Protein AF-A0A7K1B060-F1 (afdb_monomer)

Mean predicted aligned error: 16.43 Å

Solvent-accessible surface area (backbone atoms only — not comparable to full-atom values): 27430 Å² total; per-residue (Å²): 136,84,88,82,88,89,86,89,83,85,88,84,89,77,88,83,85,80,90,86,83,90,82,84,92,86,84,88,89,85,88,87,88,86,89,89,87,90,88,79,81,86,80,90,79,89,81,90,82,91,88,83,89,90,86,90,89,82,90,85,91,88,82,90,88,76,89,84,85,83,87,86,90,81,90,80,90,82,83,83,80,88,84,85,88,82,87,89,86,84,83,84,87,88,85,90,82,92,87,78,88,87,90,85,91,83,91,84,87,84,85,82,91,77,90,80,90,81,92,81,93,78,92,76,82,83,80,92,64,89,73,75,76,74,82,78,72,83,76,82,80,70,66,63,33,44,39,40,40,30,30,30,92,35,23,73,80,59,32,10,37,39,38,35,47,43,35,33,43,54,63,54,28,24,32,40,33,47,44,70,57,47,78,35,84,49,69,46,74,45,67,72,38,74,42,76,50,40,92,58,71,31,42,30,30,41,31,35,24,42,73,86,51,66,24,17,54,28,38,38,18,62,58,17,25,33,35,36,62,25,60,22,66,35,68,64,60,40,81,79,46,66,67,14,39,32,59,30,31,40,38,39,52,15,40,28,69,37,69,35,30,67,47,20,51,51,49,33,52,54,46,29,63,74,59,29,45,12,32,53,73,44,54,62,87,40,97,85,33,64,44,47,48,33,32,32,34,46,30,28,20,45,80,49,33,35,41,38,40,46,52,64,61,48,71,51,76,46,77,51,88,42,60,51,59,50,31,44,50,71,75,55,70,73,56,28,76,75,32,49,27,92,83,62,63,42,79,76,75,37,42,37,46,43,50,31,50,43,50,58,61,67,64,54,61,37,46,72,67,57,50,53,52,48,49,32,22,62,70,64,19,87,48,90,93,40,42,58,34,42,77,42,56,59,96,84,40,78,55,27,22,20,32,27,35,41,37,33,45,17,30,89,91,60,24,36,33,34,37,39,55,38,42,54,71,83,43,73,69,47,78,44,58,54,82,52,92,49,77,48,79,39,76,60,63,115

Radius of gyration: 33.97 Å; Cα contacts (8 Å, |Δi|>4): 867; chains: 1; bounding box: 94×85×120 Å

Structure (mmCIF, N/CA/C/O backbone):
data_AF-A0A7K1B060-F1
#
_entry.id   AF-A0A7K1B060-F1
#
loop_
_atom_site.group_PDB
_atom_site.id
_atom_site.type_symbol
_atom_site.label_atom_id
_atom_site.label_alt_id
_atom_site.label_comp_id
_atom_site.label_asym_id
_atom_site.label_entity_id
_atom_site.label_seq_id
_atom_site.pdbx_PDB_ins_code
_atom_site.Cartn_x
_atom_site.Cartn_y
_atom_site.Cartn_z
_atom_site.occupancy
_atom_site.B_iso_or_equiv
_atom_site.auth_seq_id
_atom_site.auth_comp_id
_atom_site.auth_asym_id
_atom_site.auth_atom_id
_atom_site.pdbx_PDB_model_num
ATOM 1 N N . MET A 1 1 ? 36.568 -24.442 54.739 1.00 39.66 1 MET A N 1
ATOM 2 C CA . MET A 1 1 ? 35.887 -24.883 55.976 1.00 39.66 1 MET A CA 1
ATOM 3 C C . MET A 1 1 ? 34.575 -25.569 55.601 1.00 39.66 1 MET A C 1
ATOM 5 O O . MET A 1 1 ? 33.834 -25.006 54.816 1.00 39.66 1 MET A O 1
ATOM 9 N N . ARG A 1 2 ? 34.387 -26.802 56.102 1.00 37.19 2 ARG A N 1
ATOM 10 C CA . ARG A 1 2 ? 33.153 -27.596 56.337 1.00 37.19 2 ARG A CA 1
ATOM 11 C C . ARG A 1 2 ? 31.959 -27.536 55.338 1.00 37.19 2 ARG A C 1
ATOM 13 O O . ARG A 1 2 ? 31.224 -26.564 55.282 1.00 37.19 2 ARG A O 1
ATOM 20 N N . ARG A 1 3 ? 31.737 -28.681 54.662 1.00 43.62 3 ARG A N 1
ATOM 21 C CA . ARG A 1 3 ? 30.451 -29.269 54.171 1.00 43.62 3 ARG A CA 1
ATOM 22 C C . ARG A 1 3 ? 29.481 -29.593 55.353 1.00 43.62 3 ARG A C 1
ATOM 24 O O . ARG A 1 3 ? 29.978 -29.485 56.476 1.00 43.62 3 ARG A O 1
ATOM 31 N N . PRO A 1 4 ? 28.248 -30.171 55.204 1.00 50.75 4 PRO A N 1
ATOM 32 C CA . PRO A 1 4 ? 27.332 -30.433 54.053 1.00 50.75 4 PRO A CA 1
ATOM 33 C C . PRO A 1 4 ? 25.814 -30.109 54.329 1.00 50.75 4 PRO A C 1
ATOM 35 O O . PRO A 1 4 ? 25.456 -29.670 55.415 1.00 50.75 4 PRO A O 1
ATOM 38 N N . ALA A 1 5 ? 24.918 -30.387 53.357 1.00 39.69 5 ALA A N 1
ATOM 39 C 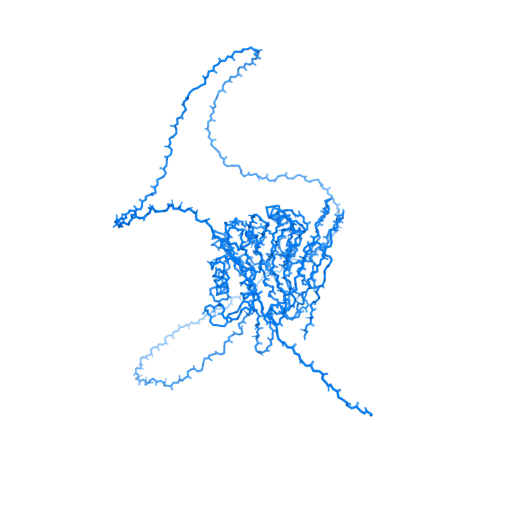CA . ALA A 1 5 ? 23.450 -30.630 53.514 1.00 39.69 5 ALA A CA 1
ATOM 40 C C . ALA A 1 5 ? 23.154 -31.868 54.424 1.00 39.69 5 ALA A C 1
ATOM 42 O O . ALA A 1 5 ? 24.142 -32.568 54.675 1.00 39.69 5 ALA A O 1
ATOM 43 N N . PRO A 1 6 ? 21.919 -32.254 54.896 1.00 57.97 6 PRO A N 1
ATOM 44 C CA . PRO A 1 6 ? 20.589 -32.379 54.209 1.00 57.97 6 PRO A CA 1
ATOM 45 C C . PRO A 1 6 ? 19.372 -32.154 55.205 1.00 57.97 6 PRO A C 1
ATOM 47 O O . PRO A 1 6 ? 19.614 -31.425 56.166 1.00 57.97 6 PRO A O 1
ATOM 50 N N . PRO A 1 7 ? 18.116 -32.708 55.118 1.00 53.62 7 PRO A N 1
ATOM 51 C CA . PRO A 1 7 ? 17.497 -33.659 54.172 1.00 53.62 7 PRO A CA 1
ATOM 52 C C . PRO A 1 7 ? 16.054 -33.375 53.675 1.00 53.62 7 PRO A C 1
ATOM 54 O O . PRO A 1 7 ? 15.350 -32.470 54.110 1.00 53.62 7 PRO A O 1
ATOM 57 N N . ALA A 1 8 ? 15.630 -34.236 52.744 1.00 40.69 8 ALA A N 1
ATOM 58 C CA . ALA A 1 8 ? 14.274 -34.397 52.227 1.00 40.69 8 ALA A CA 1
ATOM 59 C C . ALA A 1 8 ? 13.333 -35.130 53.207 1.00 40.69 8 ALA A C 1
ATOM 61 O O . ALA A 1 8 ? 13.770 -36.032 53.918 1.00 40.69 8 ALA A O 1
ATOM 62 N N . SER A 1 9 ? 12.025 -34.838 53.150 1.00 36.00 9 SER A N 1
ATOM 63 C CA . SER A 1 9 ? 10.954 -35.831 53.363 1.00 36.00 9 SER A CA 1
ATOM 64 C C . SER A 1 9 ? 9.597 -35.357 52.800 1.00 36.00 9 SER A C 1
ATOM 66 O O . SER A 1 9 ? 9.123 -34.261 53.076 1.00 36.00 9 SER A O 1
ATOM 68 N N . CYS A 1 10 ? 8.993 -36.213 51.973 1.00 31.14 10 CYS A N 1
ATOM 69 C CA . CYS A 1 10 ? 7.568 -36.277 51.598 1.00 31.14 10 CYS A CA 1
ATOM 70 C C . CYS A 1 10 ? 6.881 -37.306 52.546 1.00 31.14 10 CYS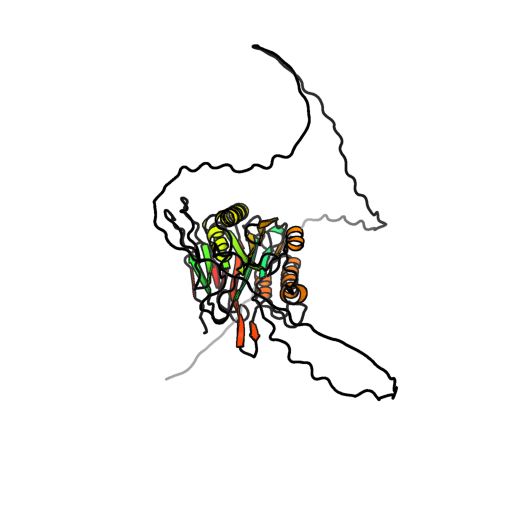 A C 1
ATOM 72 O O . CYS A 1 10 ? 7.605 -37.919 53.334 1.00 31.14 10 CYS A O 1
ATOM 74 N N . PRO A 1 11 ? 5.598 -37.721 52.411 1.00 53.75 11 PRO A N 1
ATOM 75 C CA . PRO A 1 11 ? 4.362 -37.087 51.919 1.00 53.75 11 PRO A CA 1
ATOM 76 C C . PRO A 1 11 ? 3.183 -37.251 52.930 1.00 53.75 11 PRO A C 1
ATOM 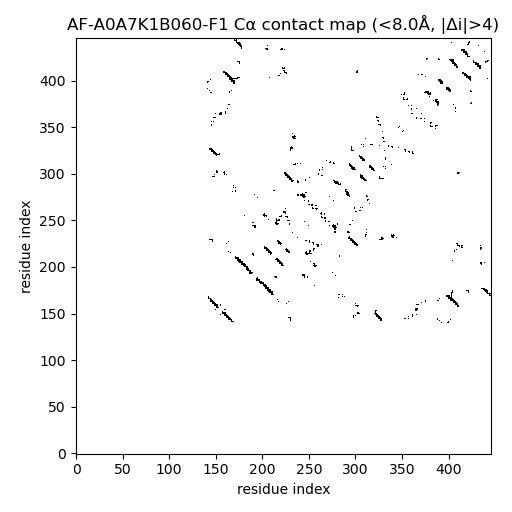78 O O . PRO A 1 11 ? 3.228 -38.115 53.803 1.00 53.75 11 PRO A O 1
ATOM 81 N N . ARG A 1 12 ? 2.046 -36.553 52.760 1.00 34.00 12 ARG A N 1
ATOM 82 C CA . ARG A 1 12 ? 0.734 -37.073 53.222 1.00 34.00 12 ARG A CA 1
ATOM 83 C C . ARG A 1 12 ? -0.398 -36.758 52.240 1.00 34.00 12 ARG A C 1
ATOM 85 O O . ARG A 1 12 ? -0.694 -35.608 51.942 1.00 34.00 12 ARG A O 1
ATOM 92 N N . ARG A 1 13 ? -1.010 -37.846 51.760 1.00 35.00 13 ARG A N 1
ATOM 93 C CA . ARG A 1 13 ? -2.314 -37.957 51.090 1.00 35.00 13 ARG A CA 1
ATOM 94 C C . ARG A 1 13 ? -3.459 -37.667 52.063 1.00 35.00 13 ARG A C 1
ATOM 96 O O . ARG A 1 13 ? -3.383 -38.139 53.192 1.00 35.00 13 ARG A O 1
ATOM 103 N N . SER A 1 14 ? -4.545 -37.097 51.533 1.00 32.09 14 SER A N 1
ATOM 104 C CA . SER A 1 14 ? -5.946 -37.558 51.694 1.00 32.09 14 SER A CA 1
ATOM 105 C C . SER A 1 14 ? -6.872 -36.524 51.029 1.00 32.09 14 SER A C 1
ATOM 107 O O . SER A 1 14 ? -6.981 -35.409 51.520 1.00 32.09 14 SER A O 1
ATOM 109 N N . THR A 1 15 ? -7.355 -36.715 49.794 1.00 34.56 15 THR A N 1
ATOM 110 C CA . THR A 1 15 ? -8.640 -37.371 49.443 1.00 34.56 15 THR A CA 1
ATOM 111 C C . THR A 1 15 ? -9.735 -37.210 50.493 1.00 34.56 15 THR A C 1
ATOM 113 O O . THR A 1 15 ? -9.568 -37.745 51.582 1.00 34.56 15 THR A O 1
ATOM 116 N N . VAL A 1 16 ? -10.856 -36.574 50.128 1.00 33.12 16 VAL A N 1
ATOM 117 C CA . VAL A 1 16 ? -12.231 -37.127 50.170 1.00 33.12 16 VAL A CA 1
ATOM 118 C C . VAL A 1 16 ? -13.204 -36.077 49.607 1.00 33.12 16 VAL A C 1
ATOM 120 O O . VAL A 1 16 ? -13.382 -35.003 50.172 1.00 33.12 16 VAL A O 1
ATOM 123 N N . SER A 1 17 ? -13.845 -36.423 48.491 1.00 37.47 17 SER A N 1
ATOM 124 C CA . SER A 1 17 ? -15.212 -36.001 48.156 1.00 37.47 17 SER A CA 1
ATOM 125 C C . SER A 1 17 ? -16.201 -36.976 48.808 1.00 37.47 17 SER A C 1
ATOM 127 O O . SER A 1 17 ? -15.862 -38.150 48.966 1.00 37.47 17 SER A O 1
ATOM 129 N N . PRO A 1 18 ? -17.440 -36.550 49.083 1.00 48.19 18 PRO A N 1
ATOM 130 C CA . PRO A 1 18 ? -18.606 -37.347 48.664 1.00 48.19 18 PRO A CA 1
ATOM 131 C C . PRO A 1 18 ? -19.607 -36.456 47.893 1.00 48.19 18 PRO A C 1
ATOM 133 O O . PRO A 1 18 ? -19.783 -35.293 48.237 1.00 48.19 18 PRO A O 1
ATOM 136 N N . THR A 1 19 ? -20.072 -36.832 46.690 1.00 32.72 19 THR A N 1
ATOM 137 C CA . THR A 1 19 ? -21.303 -37.621 46.400 1.00 32.72 19 THR A CA 1
ATOM 138 C C . THR A 1 19 ? -22.576 -37.014 47.016 1.00 32.72 19 THR A C 1
ATOM 140 O O . THR A 1 19 ? -22.563 -36.557 48.144 1.00 32.72 19 THR A O 1
ATOM 143 N N . SER A 1 20 ? -23.774 -36.996 46.431 1.00 33.03 20 SER A N 1
ATOM 144 C CA . SER A 1 20 ? -24.362 -37.250 45.107 1.00 33.03 20 SER A CA 1
ATOM 145 C C . SER A 1 20 ? -25.886 -37.174 45.324 1.00 33.03 20 SER A C 1
ATOM 147 O O . SER A 1 20 ? -26.365 -37.760 46.290 1.00 33.03 20 SER A O 1
ATOM 149 N N . SER A 1 21 ? -26.669 -36.562 44.435 1.00 31.97 21 SER A N 1
ATOM 150 C CA . SER A 1 21 ? -28.062 -36.967 44.125 1.00 31.97 21 SER A CA 1
ATOM 151 C C . SER A 1 21 ? -28.470 -36.260 42.822 1.00 31.97 21 SER A C 1
ATOM 153 O O . SER A 1 21 ? -28.359 -35.049 42.712 1.00 31.97 21 SER A O 1
ATOM 155 N N . ARG A 1 22 ? -28.546 -36.968 41.687 1.00 32.62 22 ARG A N 1
ATOM 156 C CA . ARG A 1 22 ? -29.686 -37.734 41.132 1.00 32.62 22 ARG A CA 1
ATOM 157 C C . ARG A 1 22 ? -30.958 -36.909 40.895 1.00 32.62 22 ARG A C 1
ATOM 159 O O . ARG A 1 22 ? -31.720 -36.678 41.822 1.00 32.62 22 ARG A O 1
ATOM 166 N N . SER A 1 23 ? -31.242 -36.632 39.620 1.00 31.23 23 SER A N 1
ATOM 167 C CA . SER A 1 23 ? -32.503 -36.963 38.909 1.00 31.23 23 SER A CA 1
ATOM 168 C C . SER A 1 23 ? -32.392 -36.476 37.448 1.00 31.23 23 SER A C 1
ATOM 170 O O . SER A 1 23 ? -32.163 -35.305 37.189 1.00 31.23 23 SER A O 1
ATOM 172 N N . SER A 1 24 ? -32.179 -37.400 36.502 1.00 30.94 24 SER A N 1
ATOM 173 C CA . SER A 1 24 ? -33.168 -37.897 35.516 1.00 30.94 24 SER A CA 1
ATOM 174 C C . SER A 1 24 ? -33.572 -36.849 34.461 1.00 30.94 24 SER A C 1
ATOM 176 O O . SER A 1 24 ? -34.312 -35.924 34.755 1.00 30.94 24 SER A O 1
ATOM 178 N N . ALA A 1 25 ? -33.008 -36.902 33.253 1.00 30.75 25 ALA A N 1
ATOM 179 C CA . ALA A 1 25 ? -33.469 -37.707 32.109 1.00 30.75 25 ALA A CA 1
ATOM 180 C C . ALA A 1 25 ? -34.402 -36.923 31.165 1.00 30.75 25 ALA A C 1
ATOM 182 O O . ALA A 1 25 ? -35.550 -36.673 31.516 1.00 30.75 25 ALA A O 1
ATOM 183 N N . ARG A 1 26 ? -33.914 -36.618 29.949 1.00 29.11 26 ARG A N 1
ATOM 184 C CA . ARG A 1 26 ? -34.586 -36.841 28.645 1.00 29.11 26 ARG A CA 1
ATOM 185 C C . ARG A 1 26 ? -33.799 -36.183 27.496 1.00 29.11 26 ARG A C 1
ATOM 187 O O . ARG A 1 26 ? -33.882 -34.987 27.273 1.00 29.11 26 ARG A O 1
ATOM 194 N N . SER A 1 27 ? -33.098 -37.025 26.748 1.00 33.09 27 SER A N 1
ATOM 195 C CA . SER A 1 27 ? -33.008 -37.010 25.276 1.00 33.09 27 SER A CA 1
ATOM 196 C C . SER A 1 27 ? -33.591 -38.371 24.826 1.00 33.09 27 SER A C 1
ATOM 198 O O . SER A 1 27 ? -33.673 -39.246 25.697 1.00 33.09 27 SER A O 1
ATOM 200 N N . PRO A 1 28 ? -33.987 -38.635 23.560 1.00 42.72 28 PRO A N 1
ATOM 201 C CA . PRO A 1 28 ? -33.505 -37.999 22.325 1.00 42.72 28 PRO A CA 1
ATOM 202 C C . PRO A 1 28 ? -34.595 -37.764 21.252 1.00 42.72 28 PRO A C 1
ATOM 204 O O . PRO A 1 28 ? -35.728 -38.205 21.405 1.00 42.72 28 PRO A O 1
ATOM 207 N N . THR A 1 29 ? -34.254 -37.107 20.137 1.00 29.94 29 THR A N 1
ATOM 208 C CA . THR A 1 29 ? -34.707 -37.507 18.780 1.00 29.94 29 THR A CA 1
ATOM 209 C C . THR A 1 29 ? -34.090 -36.626 17.685 1.00 29.94 29 THR A C 1
ATOM 211 O O . THR A 1 29 ? -34.480 -35.491 17.455 1.00 29.94 29 THR A O 1
ATOM 214 N N . ALA A 1 30 ? -33.129 -37.210 16.981 1.00 34.41 30 ALA A N 1
ATOM 215 C CA . ALA A 1 30 ? -32.925 -37.149 15.531 1.00 34.41 30 ALA A CA 1
ATOM 216 C C . ALA A 1 30 ? -32.513 -38.596 15.158 1.00 34.41 30 ALA A C 1
ATOM 218 O O . ALA A 1 30 ? -31.913 -39.239 16.029 1.00 34.41 30 ALA A O 1
ATOM 219 N N . PRO A 1 31 ? -32.835 -39.174 13.978 1.00 41.22 31 PRO A N 1
ATOM 220 C CA . PRO A 1 31 ? -32.512 -38.583 12.672 1.00 41.22 31 PRO A CA 1
ATOM 221 C C . PRO A 1 31 ? -33.519 -38.889 11.535 1.00 41.22 31 PRO A C 1
ATOM 223 O O . PRO A 1 31 ? -34.299 -39.833 11.605 1.00 41.22 31 PRO A O 1
ATOM 226 N N . ILE A 1 32 ? -33.433 -38.155 10.421 1.00 33.25 32 ILE A N 1
ATOM 227 C CA . ILE A 1 32 ? -33.874 -38.659 9.110 1.00 33.25 32 ILE A CA 1
ATOM 228 C C . ILE A 1 32 ? -32.774 -38.359 8.088 1.00 33.25 32 ILE A C 1
ATOM 230 O O . ILE A 1 32 ? -32.445 -37.205 7.828 1.00 33.25 32 ILE A O 1
ATOM 234 N N . CYS A 1 33 ? -32.215 -39.430 7.525 1.00 28.53 33 CYS A N 1
ATOM 235 C CA . CYS A 1 33 ? -31.461 -39.452 6.275 1.00 28.53 33 CYS A CA 1
ATOM 236 C C . CYS A 1 33 ? -32.387 -39.943 5.153 1.00 28.53 33 CYS A C 1
ATOM 238 O O . CYS A 1 33 ? -33.059 -40.952 5.355 1.00 28.53 33 CYS A O 1
ATOM 240 N N . CYS A 1 34 ? -32.360 -39.306 3.977 1.00 26.73 34 CYS A N 1
ATOM 241 C CA . CYS A 1 34 ? -32.156 -39.958 2.669 1.00 26.73 34 CYS A CA 1
ATOM 242 C C . CYS A 1 34 ? -32.054 -38.922 1.517 1.00 26.73 34 CYS A C 1
ATOM 244 O O . CYS A 1 34 ? -32.542 -37.805 1.683 1.00 26.73 34 CYS A O 1
ATOM 246 N N . PRO A 1 35 ? -31.397 -39.262 0.381 1.00 40.59 35 PRO A N 1
ATOM 247 C CA . PRO A 1 35 ? -30.747 -38.314 -0.536 1.00 40.59 35 PRO A CA 1
ATOM 248 C C . PRO A 1 35 ? -31.341 -38.379 -1.987 1.00 40.59 35 PRO A C 1
ATOM 250 O O . PRO A 1 35 ? -32.552 -38.558 -2.091 1.00 40.59 35 PRO A O 1
ATOM 253 N N . PRO A 1 36 ? -30.611 -38.146 -3.111 1.00 53.59 36 PRO A N 1
ATOM 254 C CA . PRO A 1 36 ? -30.823 -37.000 -4.014 1.00 53.59 36 PRO A CA 1
ATOM 255 C C . PRO A 1 36 ? -31.231 -37.369 -5.466 1.00 53.59 36 PRO A C 1
ATOM 257 O O . PRO A 1 36 ? -31.000 -38.492 -5.901 1.00 53.59 36 PRO A O 1
ATOM 260 N N . ALA A 1 37 ? -31.728 -36.410 -6.272 1.00 28.86 37 ALA A N 1
ATOM 261 C CA . ALA A 1 37 ? -31.623 -36.475 -7.744 1.00 28.86 37 ALA A CA 1
ATOM 262 C C . ALA A 1 37 ? -31.947 -35.156 -8.493 1.00 28.86 37 ALA A C 1
ATOM 264 O O . ALA A 1 37 ? -33.079 -34.684 -8.495 1.00 28.86 37 ALA A O 1
ATOM 265 N N . CYS A 1 38 ? -30.947 -34.726 -9.272 1.00 27.61 38 CYS A N 1
ATOM 266 C CA . CYS A 1 38 ? -30.995 -34.154 -10.630 1.00 27.61 38 CYS A CA 1
ATOM 267 C C . CYS A 1 38 ? -31.286 -32.658 -10.924 1.00 27.61 38 CYS A C 1
ATOM 269 O O . CYS A 1 38 ? -31.991 -31.980 -10.184 1.00 27.61 38 CYS A O 1
ATOM 271 N N . PRO A 1 39 ? -30.704 -32.138 -12.039 1.00 43.78 39 PRO A N 1
ATOM 272 C CA . PRO A 1 39 ? -30.300 -30.740 -12.190 1.00 43.78 39 PRO A CA 1
ATOM 273 C C . PRO A 1 39 ? -31.082 -29.978 -13.277 1.00 43.78 39 PRO A C 1
ATOM 275 O O . PRO A 1 39 ? -31.567 -30.564 -14.244 1.00 43.78 39 PRO A O 1
ATOM 278 N N . ARG A 1 40 ? -31.109 -28.644 -13.186 1.00 27.48 40 ARG A N 1
ATOM 279 C CA . ARG A 1 40 ? -31.341 -27.723 -14.319 1.00 27.48 40 ARG A CA 1
ATOM 280 C C . ARG A 1 40 ? -30.479 -26.480 -14.071 1.00 27.48 40 ARG A C 1
ATOM 282 O O . ARG A 1 40 ? -30.618 -25.857 -13.030 1.00 27.48 40 ARG A O 1
ATOM 289 N N . ALA A 1 41 ? -29.411 -26.218 -14.822 1.00 28.17 41 ALA A N 1
ATOM 290 C CA . ALA A 1 41 ? -29.375 -25.770 -16.217 1.00 28.17 41 ALA A CA 1
ATOM 291 C C . ALA A 1 41 ? -30.248 -24.532 -16.456 1.00 28.17 41 ALA A C 1
ATOM 293 O O . ALA A 1 41 ? -31.454 -24.676 -16.605 1.00 28.17 41 ALA A O 1
ATOM 294 N N . GLY A 1 42 ? -29.576 -23.376 -16.546 1.00 25.22 42 GLY A N 1
ATOM 295 C CA . GLY A 1 42 ? -29.952 -22.195 -17.325 1.00 25.22 42 GLY A CA 1
ATOM 296 C C . GLY A 1 42 ? -31.270 -21.511 -16.962 1.00 25.22 42 GLY A C 1
ATOM 297 O O . GLY A 1 42 ? -32.317 -22.129 -16.868 1.00 25.22 42 GLY A O 1
ATOM 298 N N . TRP A 1 43 ? -31.244 -20.193 -16.851 1.00 25.86 43 TRP A N 1
ATOM 299 C CA . TRP A 1 43 ? -31.843 -19.315 -17.856 1.00 25.86 43 TRP A CA 1
ATOM 300 C C . TRP A 1 43 ? -31.765 -17.878 -17.345 1.00 25.86 43 TRP A C 1
ATOM 302 O O . TRP A 1 43 ? -32.144 -17.546 -16.225 1.00 25.86 43 TRP A O 1
ATOM 312 N N . VAL A 1 44 ? -31.235 -17.039 -18.225 1.00 27.78 44 VAL A N 1
ATOM 313 C CA . VAL A 1 44 ? -31.337 -15.587 -18.205 1.00 27.78 44 VAL A CA 1
ATOM 314 C C . VAL A 1 44 ? -32.819 -15.208 -18.232 1.00 27.78 44 VAL A C 1
ATOM 316 O O . VAL A 1 44 ? -33.575 -15.743 -19.038 1.00 27.78 44 VAL A O 1
ATOM 319 N N . SER A 1 45 ? -33.227 -14.261 -17.389 1.00 26.19 45 SER A N 1
ATOM 320 C CA . SER A 1 45 ? -34.531 -13.606 -17.500 1.00 26.19 45 SER A CA 1
ATOM 321 C C . SER A 1 45 ? -34.434 -12.159 -17.030 1.00 26.19 45 SER A C 1
ATOM 323 O O . SER A 1 45 ? -34.491 -11.845 -15.842 1.00 26.19 45 SER A O 1
ATOM 325 N N . THR A 1 46 ? -34.310 -11.268 -18.005 1.00 27.62 46 THR A N 1
ATOM 326 C CA . THR A 1 46 ? -34.762 -9.885 -17.922 1.00 27.62 46 THR A CA 1
ATOM 327 C C . THR A 1 46 ? -36.294 -9.846 -17.912 1.00 27.62 46 THR A C 1
ATOM 329 O O . THR A 1 46 ? -36.928 -10.532 -18.705 1.00 27.62 46 THR A O 1
ATOM 332 N N . SER A 1 47 ? -36.868 -8.982 -17.063 1.00 29.17 47 SER A N 1
ATOM 333 C CA . SER A 1 47 ? -37.979 -8.040 -17.336 1.00 29.17 47 SER A CA 1
ATOM 334 C C . SER A 1 47 ? -39.076 -7.919 -16.251 1.00 29.17 47 SER A C 1
ATOM 336 O O . SER A 1 47 ? -39.694 -8.879 -15.818 1.00 29.17 47 SER A O 1
ATOM 338 N N . ARG A 1 48 ? -39.238 -6.651 -15.828 1.00 27.64 48 ARG A N 1
ATOM 339 C CA . ARG A 1 48 ? -40.402 -5.861 -15.358 1.00 27.64 48 ARG A CA 1
ATOM 340 C C . ARG A 1 48 ? -41.748 -6.552 -15.062 1.00 27.64 48 ARG A C 1
ATOM 342 O O . ARG A 1 48 ? -42.262 -7.247 -15.918 1.00 27.64 48 ARG A O 1
ATOM 349 N N . CYS A 1 49 ? -42.403 -6.089 -13.984 1.00 23.47 49 CYS A N 1
ATOM 350 C CA . CYS A 1 49 ? -43.831 -5.686 -13.906 1.00 23.47 49 CYS A CA 1
ATOM 351 C C . CYS A 1 49 ? -44.070 -4.938 -12.565 1.00 23.47 49 CYS A C 1
ATOM 353 O O . CYS A 1 49 ? -43.773 -5.476 -11.509 1.00 23.47 49 CYS A O 1
ATOM 355 N N . THR A 1 50 ? -44.308 -3.618 -12.532 1.00 29.03 50 THR A N 1
ATOM 356 C CA . THR A 1 50 ? -45.621 -2.920 -12.443 1.00 29.03 50 THR A CA 1
ATOM 357 C C . THR A 1 50 ? -46.666 -3.531 -11.501 1.00 29.03 50 THR A C 1
ATOM 359 O O . THR A 1 50 ? -47.273 -4.527 -11.873 1.00 29.03 50 THR A O 1
ATOM 362 N N . ALA A 1 51 ? -46.971 -2.844 -10.386 1.00 27.30 51 ALA A N 1
ATOM 363 C CA . ALA A 1 51 ? -48.337 -2.556 -9.906 1.00 27.30 51 ALA A CA 1
ATOM 364 C C . ALA A 1 51 ? -48.330 -1.685 -8.624 1.00 27.30 51 ALA A C 1
ATOM 366 O O . ALA A 1 51 ? -47.652 -1.986 -7.650 1.00 27.30 51 ALA A O 1
ATOM 367 N N . CYS A 1 52 ? -49.131 -0.620 -8.628 1.00 26.19 52 CYS A N 1
ATOM 368 C CA . CYS A 1 52 ? -49.630 0.162 -7.482 1.00 26.19 52 CYS A CA 1
ATOM 369 C C . CYS A 1 52 ? -51.147 0.313 -7.749 1.00 26.19 52 CYS A C 1
ATOM 371 O O . CYS A 1 52 ? -51.472 0.396 -8.943 1.00 26.19 52 CYS A O 1
ATOM 373 N N . PRO A 1 53 ? -52.094 0.320 -6.773 1.00 39.44 53 PRO A N 1
ATOM 374 C CA . PRO A 1 53 ? -52.401 1.495 -5.910 1.00 39.44 53 PRO A CA 1
ATOM 375 C C . PRO A 1 53 ? -53.139 1.083 -4.578 1.00 39.44 53 PRO A C 1
ATOM 377 O O . PRO A 1 53 ? -53.030 -0.091 -4.226 1.00 39.44 53 PRO A O 1
ATOM 380 N N . PRO A 1 54 ? -53.947 1.906 -3.837 1.00 45.16 54 PRO A N 1
ATOM 381 C CA . PRO A 1 54 ? -54.212 3.359 -3.860 1.00 45.16 54 PRO A CA 1
ATOM 382 C C . PRO A 1 54 ? -54.133 4.101 -2.489 1.00 45.16 54 PRO A C 1
ATOM 384 O O . PRO A 1 54 ? -54.024 3.519 -1.415 1.00 45.16 54 PRO A O 1
ATOM 387 N N . VAL A 1 55 ? -54.262 5.435 -2.562 1.00 31.45 55 VAL A N 1
ATOM 388 C CA . VAL A 1 55 ? -54.227 6.445 -1.479 1.00 31.45 55 VAL A CA 1
ATOM 389 C C . VAL A 1 55 ? -55.644 6.918 -1.084 1.00 31.45 55 VAL A C 1
ATOM 391 O O . VAL A 1 55 ? -56.500 7.086 -1.954 1.00 31.45 55 VAL A O 1
ATOM 394 N N . ARG A 1 56 ? -55.879 7.239 0.205 1.00 27.70 56 ARG A N 1
ATOM 395 C CA . ARG A 1 56 ? -57.046 8.011 0.708 1.00 27.70 56 ARG A CA 1
ATOM 396 C C . ARG A 1 56 ? -56.696 9.495 0.943 1.00 27.70 56 ARG A C 1
ATOM 398 O O . ARG A 1 56 ? -55.611 9.817 1.410 1.00 27.70 56 ARG A O 1
ATOM 405 N N . ARG A 1 57 ? -57.641 10.389 0.609 1.00 29.09 57 ARG A N 1
ATOM 406 C CA . ARG A 1 57 ? -57.559 11.872 0.597 1.00 29.09 57 ARG A CA 1
ATOM 407 C C . ARG A 1 57 ? -58.164 12.547 1.844 1.00 29.09 57 ARG A C 1
ATOM 409 O O . ARG A 1 57 ? -59.207 12.097 2.305 1.00 29.09 57 ARG A O 1
ATOM 416 N N . ALA A 1 58 ? -57.660 13.743 2.184 1.00 27.83 58 ALA A N 1
ATOM 417 C CA . ALA A 1 58 ? -58.419 14.936 2.633 1.00 27.83 58 ALA A CA 1
ATOM 418 C C . ALA A 1 58 ? -57.548 16.207 2.391 1.00 27.83 58 ALA A C 1
ATOM 420 O O . ALA A 1 58 ? -56.414 16.233 2.844 1.00 27.83 58 ALA A O 1
ATOM 421 N N . ARG A 1 59 ? -57.859 17.087 1.409 1.00 28.36 59 ARG A N 1
ATOM 422 C CA . ARG A 1 59 ? -58.549 18.419 1.478 1.00 28.36 59 ARG A CA 1
ATOM 423 C C . ARG A 1 59 ? -57.821 19.473 2.362 1.00 28.36 59 ARG A C 1
ATOM 425 O O . ARG A 1 59 ? -57.507 19.149 3.487 1.00 28.36 59 ARG A O 1
ATOM 432 N N . CYS A 1 60 ? -57.617 20.758 2.010 1.00 25.84 60 CYS A N 1
ATOM 433 C CA . CYS A 1 60 ? -57.903 21.588 0.821 1.00 25.84 60 CYS A CA 1
ATOM 434 C C . CYS A 1 60 ? -57.326 23.032 0.994 1.00 25.84 60 CYS A C 1
ATOM 436 O O . CYS A 1 60 ? -57.206 23.474 2.130 1.00 25.84 60 CYS A O 1
ATOM 438 N N . ARG A 1 61 ? -57.209 23.779 -0.134 1.00 27.61 61 ARG A N 1
ATOM 439 C CA . ARG A 1 61 ? -57.136 25.265 -0.354 1.00 27.61 61 ARG A CA 1
ATOM 440 C C . ARG A 1 61 ? -55.745 25.938 -0.313 1.00 27.61 61 ARG A C 1
ATOM 442 O O . ARG A 1 61 ? -54.971 25.654 0.579 1.00 27.61 61 ARG A O 1
ATOM 449 N N . SER A 1 62 ? -55.372 26.909 -1.164 1.00 30.44 62 SER A N 1
ATOM 450 C CA . SER A 1 62 ? -55.840 27.446 -2.470 1.00 30.44 62 SER A CA 1
ATOM 451 C C . SER A 1 62 ? -54.961 28.658 -2.858 1.00 30.44 62 SER A C 1
ATOM 453 O O . SER A 1 62 ? -54.720 29.466 -1.963 1.00 30.44 62 SER A O 1
ATOM 455 N N . ARG A 1 63 ? -54.606 28.829 -4.151 1.00 28.81 63 ARG A N 1
ATOM 456 C CA . ARG A 1 63 ? -54.482 30.086 -4.968 1.00 28.81 63 ARG A CA 1
ATOM 457 C C . ARG A 1 63 ? -53.528 29.838 -6.163 1.00 28.81 63 ARG A C 1
ATOM 459 O O . ARG A 1 63 ? -52.391 29.456 -5.941 1.00 28.81 63 ARG A O 1
ATOM 466 N N . SER A 1 64 ? -54.052 29.684 -7.395 1.00 31.16 64 SER A N 1
ATOM 467 C CA . SER A 1 64 ? -54.121 30.678 -8.511 1.00 31.16 64 SER A CA 1
ATOM 468 C C . SER A 1 64 ? -52.740 31.126 -9.011 1.00 31.16 64 SER A C 1
ATOM 470 O O . SER A 1 64 ? -51.950 31.541 -8.180 1.00 31.16 64 SER A O 1
ATOM 472 N N . ALA A 1 65 ? -52.337 31.192 -10.280 1.00 31.55 65 ALA A N 1
ATOM 473 C CA . ALA A 1 65 ? -52.813 30.970 -11.658 1.00 31.55 65 ALA A CA 1
ATOM 474 C C . ALA A 1 65 ? -51.498 30.942 -12.506 1.00 31.55 65 ALA A C 1
ATOM 476 O O . ALA A 1 65 ? -50.469 31.362 -11.994 1.00 31.55 65 ALA A O 1
ATOM 477 N N . GLY A 1 66 ? -51.338 30.503 -13.752 1.00 27.47 66 GLY A N 1
ATOM 478 C CA . GLY A 1 66 ? -52.161 29.998 -14.841 1.00 27.47 66 GLY A CA 1
ATOM 479 C C . GLY A 1 66 ? -51.214 29.597 -16.001 1.00 27.47 66 GLY A C 1
ATOM 480 O O . GLY A 1 66 ? -50.020 29.862 -15.923 1.00 27.47 66 GLY A O 1
ATOM 481 N N . THR A 1 67 ? -51.779 28.964 -17.042 1.00 32.56 67 THR A N 1
ATOM 482 C CA . THR A 1 67 ? -51.297 28.833 -18.449 1.00 32.56 67 THR A CA 1
ATOM 483 C C . THR A 1 67 ? -49.857 28.321 -18.680 1.00 32.56 67 THR A C 1
ATOM 485 O O . THR A 1 67 ? -48.903 28.952 -18.269 1.00 32.56 67 THR A O 1
ATOM 488 N N . GLY A 1 68 ? -49.544 27.251 -19.408 1.00 28.23 68 GLY A N 1
ATOM 489 C CA . GLY A 1 68 ? -50.227 26.502 -20.457 1.00 28.23 68 GLY A CA 1
ATOM 490 C C . GLY A 1 68 ? -49.178 26.090 -21.512 1.00 28.23 68 GLY A C 1
ATOM 491 O O . GLY A 1 68 ? -48.300 26.884 -21.828 1.00 28.23 68 GLY A O 1
ATOM 492 N N . ARG A 1 69 ? -49.357 24.889 -22.087 1.00 31.12 69 ARG A N 1
ATOM 493 C CA . ARG A 1 69 ? -48.669 24.252 -23.242 1.00 31.12 69 ARG A CA 1
ATOM 494 C C . ARG A 1 69 ? -47.478 23.325 -22.938 1.00 31.12 69 ARG A C 1
ATOM 496 O O . ARG A 1 69 ? -46.431 23.733 -22.457 1.00 31.12 69 ARG A O 1
ATOM 503 N N . GLY A 1 70 ? -47.708 22.050 -23.273 1.00 29.33 70 GLY A N 1
ATOM 504 C CA . GLY A 1 70 ? -46.736 20.959 -23.347 1.00 29.33 70 GLY A CA 1
ATOM 505 C C . GLY A 1 70 ? -45.982 20.893 -24.694 1.00 29.33 70 GLY A C 1
ATOM 506 O O . GLY A 1 70 ? -46.023 21.859 -25.454 1.00 29.33 70 GLY A O 1
ATOM 507 N N . PRO A 1 71 ? -45.285 19.774 -24.978 1.00 41.84 71 PRO A N 1
ATOM 508 C CA . PRO A 1 71 ? -43.865 19.778 -25.356 1.00 41.84 71 PRO A CA 1
ATOM 509 C C . PRO A 1 71 ? -43.610 19.529 -26.855 1.00 41.84 71 PRO A C 1
ATOM 511 O O . PRO A 1 71 ? -44.548 19.329 -27.627 1.00 41.84 71 PRO A O 1
ATOM 514 N N . PRO A 1 72 ? -42.327 19.426 -27.251 1.00 39.16 72 PRO A N 1
ATOM 515 C CA . PRO A 1 72 ? -41.945 18.171 -27.897 1.00 39.16 72 PRO A CA 1
ATOM 516 C C . PRO A 1 72 ? -40.627 17.565 -27.389 1.00 39.16 72 PRO A C 1
ATOM 518 O O . PRO A 1 72 ? -39.720 18.238 -26.902 1.00 39.16 72 PRO A O 1
ATOM 521 N N . CYS A 1 73 ? -40.560 16.245 -27.531 1.00 27.20 73 CYS A N 1
ATOM 522 C CA . CYS A 1 73 ? -39.400 15.390 -27.328 1.00 27.20 73 CYS A CA 1
ATOM 523 C C . CYS A 1 73 ? -38.467 15.430 -28.545 1.00 27.20 73 CYS A C 1
ATOM 525 O O . CYS A 1 73 ? -38.958 15.241 -29.651 1.00 27.20 73 CYS A O 1
ATOM 527 N N . CYS A 1 74 ? -37.150 15.527 -28.336 1.00 26.97 74 CYS A N 1
ATOM 528 C CA . CYS A 1 74 ? -36.111 14.785 -29.074 1.00 26.97 74 CYS A CA 1
ATOM 529 C C . CYS A 1 74 ? -34.715 15.148 -28.535 1.00 26.97 74 CYS A C 1
ATOM 531 O O . CYS A 1 74 ? -34.478 16.267 -28.088 1.00 26.97 74 CYS A O 1
ATOM 533 N N . GLY A 1 75 ? -33.834 14.146 -28.488 1.00 24.89 75 GLY A N 1
ATOM 534 C CA . GLY A 1 75 ? -32.637 14.124 -27.651 1.00 24.89 75 GLY A CA 1
ATOM 535 C C . GLY A 1 75 ? -31.432 14.925 -28.135 1.00 24.89 75 GLY A C 1
ATOM 536 O O . GLY A 1 75 ? -31.430 15.535 -29.197 1.00 24.89 75 GLY A O 1
ATOM 537 N N . SER A 1 76 ? -30.379 14.887 -27.324 1.00 28.16 76 SER A N 1
ATOM 538 C CA . SER A 1 76 ? -28.972 14.791 -27.737 1.00 28.16 76 SER A CA 1
ATOM 539 C C . SER A 1 76 ? -28.063 14.922 -26.515 1.00 28.16 76 SER A C 1
ATOM 541 O O . SER A 1 76 ? -28.352 15.636 -25.555 1.00 28.16 76 SER A O 1
ATOM 543 N N . ALA A 1 77 ? -26.971 14.166 -26.568 1.00 29.61 77 ALA A N 1
ATOM 544 C CA . ALA A 1 77 ? -25.881 14.137 -25.613 1.00 29.61 77 ALA A CA 1
ATOM 545 C C . ALA A 1 77 ? -25.300 15.537 -25.357 1.00 29.61 77 ALA A C 1
ATOM 547 O O . ALA A 1 77 ? -25.064 16.301 -26.294 1.00 29.61 77 ALA A O 1
ATOM 548 N N . ARG A 1 78 ? -25.007 15.853 -24.092 1.00 26.20 78 ARG A N 1
ATOM 549 C CA . ARG A 1 78 ? -24.307 17.085 -23.715 1.00 26.20 78 ARG A CA 1
ATOM 550 C C . ARG A 1 78 ? -22.898 16.754 -23.236 1.00 26.20 78 ARG A C 1
ATOM 552 O O . ARG A 1 78 ? -22.682 16.430 -22.076 1.00 26.20 78 ARG A O 1
ATOM 559 N N . ALA A 1 79 ? -21.949 16.869 -24.161 1.00 29.00 79 ALA A N 1
ATOM 560 C CA . ALA A 1 79 ? -20.560 17.160 -23.846 1.00 29.00 79 ALA A CA 1
ATOM 5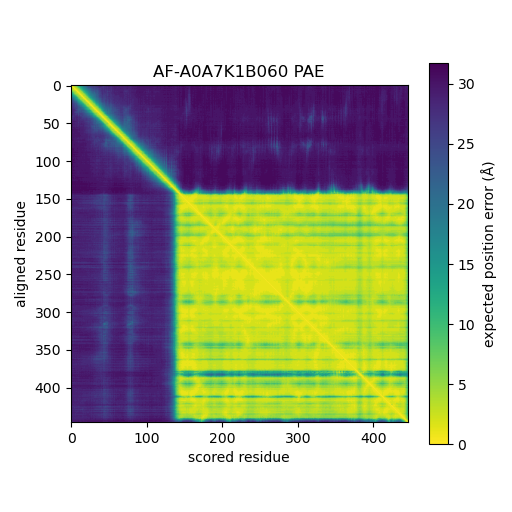61 C C . ALA A 1 79 ? -20.483 18.611 -23.345 1.00 29.00 79 ALA A C 1
ATOM 563 O O . ALA A 1 79 ? -20.924 19.533 -24.037 1.00 29.00 79 ALA A O 1
ATOM 564 N N . ILE A 1 80 ? -19.955 18.823 -22.142 1.00 28.80 80 ILE A N 1
ATOM 565 C CA . ILE A 1 80 ? -19.731 20.163 -21.596 1.00 28.80 80 ILE A CA 1
ATOM 566 C C . ILE A 1 80 ? -18.323 20.596 -22.011 1.00 28.80 80 ILE A C 1
ATOM 568 O O . ILE A 1 80 ? -17.326 20.080 -21.516 1.00 28.80 80 ILE A O 1
ATOM 572 N N . ARG A 1 81 ? -18.257 21.532 -22.965 1.00 28.88 81 ARG A N 1
ATOM 573 C CA . ARG A 1 81 ? -17.041 22.281 -23.300 1.00 28.88 81 ARG A CA 1
ATOM 574 C C . ARG A 1 81 ? -16.809 23.350 -22.234 1.00 28.88 81 ARG A C 1
ATOM 576 O O . ARG A 1 81 ? -17.703 24.143 -21.951 1.00 28.88 81 ARG A O 1
ATOM 583 N N . SER A 1 82 ? -15.596 23.380 -21.697 1.00 28.27 82 SER A N 1
ATOM 584 C CA . SER A 1 82 ? -15.051 24.461 -20.881 1.00 28.27 82 SER A CA 1
ATOM 585 C C . SER A 1 82 ? -14.796 25.705 -21.738 1.00 28.27 82 SER A C 1
ATOM 587 O O . SER A 1 82 ? -14.080 25.635 -22.738 1.00 28.27 82 SER A O 1
ATOM 589 N N . SER A 1 83 ? -15.336 26.848 -21.329 1.00 29.06 83 SER A N 1
ATOM 590 C CA . SER A 1 83 ? -15.016 28.164 -21.885 1.00 29.06 83 SER A CA 1
ATOM 591 C C . SER A 1 83 ? -14.520 29.074 -20.763 1.00 29.06 83 SER A C 1
ATOM 593 O O . SER A 1 83 ? -15.307 29.464 -19.903 1.00 29.06 83 SER A O 1
ATOM 595 N N . SER A 1 84 ? -13.232 29.416 -20.794 1.00 32.50 84 SER A N 1
ATOM 596 C CA . SER A 1 84 ? -12.625 30.476 -19.978 1.00 32.50 84 SER A CA 1
ATOM 597 C C . SER A 1 84 ? -12.372 31.711 -20.848 1.00 32.50 84 SER A C 1
ATOM 599 O O . SER A 1 84 ? -11.900 31.548 -21.976 1.00 32.50 84 SER A O 1
ATOM 601 N N . PRO A 1 85 ? -12.591 32.937 -20.345 1.00 38.16 85 PRO A N 1
ATOM 602 C CA . PRO A 1 85 ? -12.002 34.141 -20.915 1.00 38.16 85 PRO A CA 1
ATOM 603 C C . PRO A 1 85 ? -10.859 34.673 -20.028 1.00 38.16 85 PRO A C 1
ATOM 605 O O . PRO A 1 85 ? -11.038 34.885 -18.832 1.00 38.16 85 PRO A O 1
ATOM 608 N N . HIS A 1 86 ? -9.695 34.941 -20.628 1.00 35.09 86 HIS A N 1
ATOM 609 C CA . HIS A 1 86 ? -8.616 35.744 -20.033 1.00 35.09 86 HIS A CA 1
ATOM 610 C C . HIS A 1 86 ? -8.477 37.086 -20.776 1.00 35.09 86 HIS A C 1
ATOM 612 O O . HIS A 1 86 ? -8.607 37.099 -22.003 1.00 35.09 86 HIS A O 1
ATOM 618 N N . PRO A 1 87 ? -8.153 38.198 -20.084 1.00 37.19 87 PRO A N 1
ATOM 619 C CA . PRO A 1 87 ? -7.675 39.434 -20.702 1.00 37.19 87 PRO A CA 1
ATOM 620 C C . PRO A 1 87 ? -6.126 39.512 -20.750 1.00 37.19 87 PRO A C 1
ATOM 622 O O . PRO A 1 87 ? -5.452 38.686 -20.130 1.00 37.19 87 PRO A O 1
ATOM 625 N N . PRO A 1 88 ? -5.543 40.475 -21.502 1.00 43.28 88 PRO A N 1
ATOM 626 C CA . PRO A 1 88 ? -4.175 40.374 -22.010 1.00 43.28 88 PRO A CA 1
ATOM 627 C C . PRO A 1 88 ? -3.143 41.204 -21.231 1.00 43.28 88 PRO A C 1
ATOM 629 O O . PRO A 1 88 ? -3.452 42.261 -20.684 1.00 43.28 88 PRO A O 1
ATOM 632 N N . TRP A 1 89 ? -1.878 40.782 -21.310 1.00 25.58 89 TRP A N 1
ATOM 633 C CA . TRP A 1 89 ? -0.703 41.599 -20.989 1.00 25.58 89 TRP A CA 1
ATOM 634 C C . TRP A 1 89 ? 0.353 41.472 -22.102 1.00 25.58 89 TRP A C 1
ATOM 636 O O . TRP A 1 89 ? 0.637 40.375 -22.580 1.00 25.58 89 TRP A O 1
ATOM 646 N N . ARG A 1 90 ? 0.900 42.615 -22.542 1.00 33.34 90 ARG A N 1
ATOM 647 C CA . ARG A 1 90 ? 2.047 42.762 -23.469 1.00 33.34 90 ARG A CA 1
ATOM 648 C C . ARG A 1 90 ? 3.332 42.985 -22.647 1.00 33.34 90 ARG A C 1
ATOM 650 O O . ARG A 1 90 ? 3.219 43.454 -21.518 1.00 33.34 90 ARG A O 1
ATOM 657 N N . PRO A 1 91 ? 4.538 42.736 -23.200 1.00 37.72 91 PRO A N 1
ATOM 658 C CA . PRO A 1 91 ? 5.249 43.835 -23.871 1.00 37.72 91 PRO A CA 1
ATOM 659 C C . PRO A 1 91 ? 5.992 43.470 -25.179 1.00 37.72 91 PRO A C 1
ATOM 661 O O . PRO A 1 91 ? 6.302 42.323 -25.484 1.00 37.72 91 PRO A O 1
ATOM 664 N N . SER A 1 92 ? 6.231 44.543 -25.939 1.00 29.83 92 SER A N 1
ATOM 665 C CA . SER A 1 92 ? 7.143 44.800 -27.073 1.00 29.83 92 SER A CA 1
ATOM 666 C C . SER A 1 92 ? 8.502 44.082 -27.015 1.00 29.83 92 SER A C 1
ATOM 668 O O . SER A 1 92 ? 9.104 44.026 -25.953 1.00 29.83 92 SER A O 1
ATOM 670 N N . GLY A 1 93 ? 9.004 43.492 -28.109 1.00 27.22 93 GLY A N 1
ATOM 671 C CA . GLY A 1 93 ? 9.802 44.149 -29.173 1.00 27.22 93 GLY A CA 1
ATOM 672 C C . GLY A 1 93 ? 11.284 43.781 -28.958 1.00 27.22 93 GLY A C 1
ATOM 673 O O . GLY A 1 93 ? 11.789 43.995 -27.871 1.00 27.22 93 GLY A O 1
ATOM 674 N N . VAL A 1 94 ? 12.001 43.084 -29.848 1.00 29.58 94 VAL A N 1
ATOM 675 C CA . VAL A 1 94 ? 12.677 43.589 -31.060 1.00 29.58 94 VAL A CA 1
ATOM 676 C C . VAL A 1 94 ? 13.187 42.377 -31.886 1.00 29.58 94 VAL A C 1
ATOM 678 O O . VAL A 1 94 ? 13.690 41.404 -31.334 1.00 29.58 94 VAL A O 1
ATOM 681 N N . ARG A 1 95 ? 13.065 42.453 -33.220 1.00 32.31 95 ARG A N 1
ATOM 682 C CA . ARG A 1 95 ? 13.739 41.650 -34.278 1.00 32.31 95 ARG A CA 1
ATOM 683 C C . ARG A 1 95 ? 14.680 42.608 -35.044 1.00 32.31 95 ARG A C 1
ATOM 685 O O . ARG A 1 95 ? 14.367 43.800 -35.015 1.00 32.31 95 ARG A O 1
ATOM 692 N N . PRO A 1 96 ? 15.767 42.184 -35.738 1.00 43.28 96 PRO A N 1
ATOM 693 C CA . PRO A 1 96 ? 15.728 41.414 -37.012 1.00 43.28 96 PRO A CA 1
ATOM 694 C C . PRO A 1 96 ? 16.939 40.438 -37.157 1.00 43.28 96 PRO A C 1
ATOM 696 O O . PRO A 1 96 ? 17.703 40.304 -36.218 1.00 43.28 96 PRO A O 1
ATOM 699 N N . SER A 1 97 ? 17.228 39.646 -38.201 1.00 30.23 97 SER A N 1
ATOM 700 C CA . SER A 1 97 ? 16.941 39.583 -39.649 1.00 30.23 97 SER A CA 1
ATOM 701 C C . SER A 1 97 ? 17.218 38.125 -40.123 1.00 30.23 97 SER A C 1
ATOM 703 O O . SER A 1 97 ? 18.055 37.445 -39.544 1.00 30.23 97 SER A O 1
ATOM 705 N N . ALA A 1 98 ? 16.368 37.481 -40.929 1.00 30.47 98 ALA A N 1
ATOM 706 C CA . ALA A 1 98 ? 16.447 37.303 -42.390 1.00 30.47 98 ALA A CA 1
ATOM 707 C C . ALA A 1 98 ? 17.751 36.689 -42.964 1.00 30.47 98 ALA A C 1
ATOM 709 O O . ALA A 1 98 ? 18.760 37.375 -43.070 1.00 30.47 98 ALA A O 1
ATOM 710 N N . ARG A 1 99 ? 17.660 35.458 -43.503 1.00 30.41 99 ARG A N 1
ATOM 711 C CA . ARG A 1 99 ? 18.097 35.107 -44.875 1.00 30.41 99 ARG A CA 1
ATOM 712 C C . ARG A 1 99 ? 17.570 33.731 -45.299 1.00 30.41 99 ARG A C 1
ATOM 714 O O . ARG A 1 99 ? 17.530 32.786 -44.520 1.00 30.41 99 ARG A O 1
ATOM 721 N N . ALA A 1 100 ? 17.116 33.675 -46.545 1.00 30.27 100 ALA A N 1
ATOM 722 C CA . ALA A 1 100 ? 16.492 32.541 -47.207 1.00 30.27 100 ALA A CA 1
ATOM 723 C C . ALA A 1 100 ? 17.499 31.779 -48.094 1.00 30.27 100 ALA A C 1
ATOM 725 O O . ALA A 1 100 ? 18.344 32.434 -48.689 1.00 30.27 100 ALA A O 1
ATOM 726 N N . ARG A 1 101 ? 17.311 30.443 -48.187 1.00 33.97 101 ARG A N 1
ATOM 727 C CA . ARG A 1 101 ? 17.371 29.515 -49.360 1.00 33.97 101 ARG A CA 1
ATOM 728 C C . ARG A 1 101 ? 18.588 29.558 -50.326 1.00 33.97 101 ARG A C 1
ATOM 730 O O . ARG A 1 101 ? 19.102 30.636 -50.583 1.00 33.97 101 ARG A O 1
ATOM 737 N N . PRO A 1 102 ? 19.003 28.422 -50.956 1.00 41.19 102 PRO A N 1
ATOM 738 C CA . PRO A 1 102 ? 18.122 27.609 -51.819 1.00 41.19 102 PRO A CA 1
ATOM 739 C C . PRO A 1 102 ? 18.362 26.081 -51.902 1.00 41.19 102 PRO A C 1
ATOM 741 O O . PRO A 1 102 ? 19.310 25.520 -51.367 1.00 41.19 102 PRO A O 1
ATOM 744 N N . CYS A 1 103 ? 17.424 25.431 -52.603 1.00 26.92 103 CYS A N 1
ATOM 745 C CA . CYS A 1 103 ? 17.387 24.028 -53.026 1.00 26.92 103 CYS A CA 1
ATOM 746 C C . CYS A 1 103 ? 18.303 23.737 -54.237 1.00 26.92 103 CYS A C 1
ATOM 748 O O . CYS A 1 103 ? 18.471 24.605 -55.089 1.00 26.92 103 CYS A O 1
ATOM 750 N N . GLY A 1 104 ? 18.765 22.485 -54.390 1.00 27.77 104 GLY A N 1
ATOM 751 C CA . GLY A 1 104 ? 19.377 21.947 -55.623 1.00 27.77 104 GLY A CA 1
ATOM 752 C C . GLY A 1 104 ? 19.961 20.526 -55.459 1.00 27.77 104 GLY A C 1
ATOM 753 O O . GLY A 1 104 ? 20.208 20.147 -54.325 1.00 27.77 104 GLY A O 1
ATOM 754 N N . PRO A 1 105 ? 20.129 19.707 -56.525 1.00 45.84 105 PRO A N 1
ATOM 755 C CA . PRO A 1 105 ? 19.512 18.367 -56.605 1.00 45.84 105 PRO A CA 1
ATOM 756 C C . PRO A 1 105 ? 20.464 17.163 -56.865 1.00 45.84 105 PRO A C 1
ATOM 758 O O . PRO A 1 105 ? 21.668 17.328 -57.021 1.00 45.84 105 PRO A O 1
ATOM 761 N N . SER A 1 106 ? 19.858 15.965 -57.017 1.00 30.75 106 SER A N 1
ATOM 762 C CA . SER A 1 106 ? 20.270 14.743 -57.775 1.00 30.75 106 SER A CA 1
ATOM 763 C C . SER A 1 106 ? 20.375 13.458 -56.925 1.00 30.75 106 SER A C 1
ATOM 765 O O . SER A 1 106 ? 21.150 13.353 -55.987 1.00 30.75 106 SER A O 1
ATOM 767 N N . ARG A 1 107 ? 19.430 12.512 -57.068 1.00 30.08 107 ARG A N 1
ATOM 768 C CA . ARG A 1 107 ? 19.414 11.371 -58.017 1.00 30.08 107 ARG A CA 1
ATOM 769 C C . ARG A 1 107 ? 20.686 10.509 -57.975 1.00 30.08 107 ARG A C 1
ATOM 771 O O . ARG A 1 107 ? 21.671 10.837 -58.624 1.00 30.08 107 ARG A O 1
ATOM 778 N N . ARG A 1 108 ? 20.593 9.315 -57.370 1.00 33.53 108 ARG A N 1
ATOM 779 C CA . ARG A 1 108 ? 21.372 8.144 -57.805 1.00 33.53 108 ARG A CA 1
ATOM 780 C C . ARG A 1 108 ? 20.483 6.919 -57.982 1.00 33.53 108 ARG A C 1
ATOM 782 O O . ARG A 1 108 ? 19.704 6.532 -57.118 1.00 33.53 108 ARG A O 1
ATOM 789 N N . VAL A 1 109 ? 20.625 6.388 -59.184 1.00 31.66 109 VAL A N 1
ATOM 790 C CA . VAL A 1 109 ? 19.989 5.236 -59.807 1.00 31.66 109 VAL A CA 1
ATOM 791 C C . VAL A 1 109 ? 20.627 3.954 -59.263 1.00 31.66 109 VAL A C 1
ATOM 793 O O . VAL A 1 109 ? 21.849 3.879 -59.160 1.00 31.66 109 VAL A O 1
ATOM 796 N N . ARG A 1 110 ? 19.815 2.937 -58.955 1.00 40.66 110 ARG A N 1
ATOM 797 C CA . ARG A 1 110 ? 20.249 1.536 -58.820 1.00 40.66 110 ARG A CA 1
ATOM 798 C C . ARG A 1 110 ? 19.900 0.779 -60.105 1.00 40.66 110 ARG A C 1
ATOM 800 O O . ARG A 1 110 ? 18.769 0.921 -60.567 1.00 40.66 110 ARG A O 1
ATOM 807 N N . PRO A 1 111 ? 20.798 -0.067 -60.631 1.00 40.53 111 PRO A N 1
ATOM 808 C CA . PRO A 1 111 ? 20.426 -1.113 -61.580 1.00 40.53 111 PRO A CA 1
ATOM 809 C C . PRO A 1 111 ? 20.876 -2.506 -61.043 1.00 40.53 111 PRO A C 1
ATOM 811 O O . PRO A 1 111 ? 21.358 -2.585 -59.912 1.00 40.53 111 PRO A O 1
ATOM 814 N N . PRO A 1 112 ? 20.586 -3.633 -61.724 1.00 43.75 112 PRO A N 1
ATOM 815 C CA . PRO A 1 112 ? 19.540 -4.531 -61.249 1.00 43.75 112 PRO A CA 1
ATOM 816 C C . PRO A 1 112 ? 20.014 -5.978 -61.032 1.00 43.75 112 PRO A C 1
ATOM 818 O O . PRO A 1 112 ? 21.098 -6.398 -61.422 1.00 43.75 112 PRO A O 1
ATOM 821 N N . CYS A 1 113 ? 19.113 -6.752 -60.436 1.00 32.47 113 CYS A N 1
ATOM 822 C CA . CYS A 1 113 ? 19.152 -8.202 -60.316 1.00 32.47 113 CYS A CA 1
ATOM 823 C C . CYS A 1 113 ? 19.012 -8.888 -61.692 1.00 32.47 113 CYS A C 1
ATOM 825 O O . CYS A 1 113 ? 18.159 -8.475 -62.480 1.00 32.47 113 CYS A O 1
ATOM 827 N N . ARG A 1 114 ? 19.772 -9.965 -61.950 1.00 31.23 114 ARG A N 1
ATOM 828 C CA . ARG A 1 114 ? 19.450 -11.002 -62.953 1.00 31.23 114 ARG A CA 1
ATOM 829 C C . ARG A 1 114 ? 20.213 -12.313 -62.690 1.00 31.23 114 ARG A C 1
ATOM 831 O O . ARG A 1 114 ? 21.433 -12.292 -62.651 1.00 31.23 114 ARG A O 1
ATOM 838 N N . SER A 1 115 ? 19.436 -13.410 -62.607 1.00 29.45 115 SER A N 1
ATOM 839 C CA . SER A 1 115 ? 19.665 -14.779 -63.149 1.00 29.45 115 SER A CA 1
ATOM 840 C C . SER A 1 115 ? 20.956 -15.532 -62.751 1.00 29.45 115 SER A C 1
ATOM 842 O O . SER A 1 115 ? 22.037 -14.989 -62.860 1.00 29.45 115 SER A O 1
ATOM 844 N N . SER A 1 116 ? 21.003 -16.827 -62.418 1.00 29.84 116 SER A N 1
ATOM 845 C CA . SER A 1 116 ? 20.127 -17.972 -62.707 1.00 29.84 116 SER A CA 1
ATOM 846 C C . SER A 1 116 ? 20.685 -19.259 -62.056 1.00 29.84 116 SER A C 1
ATOM 848 O O . SER A 1 116 ? 21.876 -19.336 -61.787 1.00 29.84 116 SER A O 1
ATOM 850 N N . CYS A 1 117 ? 19.820 -20.278 -61.930 1.00 26.20 117 CYS A N 1
ATOM 851 C CA . CYS A 1 117 ? 20.085 -21.709 -62.181 1.00 26.20 117 CYS A CA 1
ATOM 852 C C . CYS A 1 117 ? 21.233 -22.435 -61.437 1.00 26.20 117 CYS A C 1
ATOM 854 O O . CYS A 1 117 ? 22.384 -22.339 -61.836 1.00 26.20 117 CYS A O 1
ATOM 856 N N . ARG A 1 118 ? 20.917 -23.380 -60.536 1.00 30.16 118 ARG A N 1
ATOM 857 C CA . ARG A 1 118 ? 20.651 -24.816 -60.824 1.00 30.16 118 ARG A CA 1
ATOM 858 C C . ARG A 1 118 ? 20.770 -25.671 -59.554 1.00 30.16 118 ARG A C 1
ATOM 860 O O . ARG A 1 118 ? 21.646 -25.500 -58.719 1.00 30.16 118 ARG A O 1
ATOM 867 N N . SER A 1 119 ? 19.870 -26.641 -59.501 1.00 31.02 119 SER A N 1
ATOM 868 C CA . SER A 1 119 ? 19.786 -27.806 -58.626 1.00 31.02 119 SER A CA 1
ATOM 869 C C . SER A 1 119 ? 21.087 -28.610 -58.486 1.00 31.02 119 SER A C 1
ATOM 871 O O . SER A 1 119 ? 21.679 -28.979 -59.502 1.00 31.02 119 SER A O 1
ATOM 873 N N . ARG A 1 120 ? 21.415 -29.024 -57.255 1.00 31.47 120 ARG A N 1
ATOM 874 C CA . ARG A 1 120 ? 22.046 -30.322 -56.947 1.00 31.47 120 ARG A CA 1
ATOM 875 C C . ARG A 1 120 ? 21.662 -30.765 -55.534 1.00 31.47 120 ARG A C 1
ATOM 877 O O . ARG A 1 120 ? 22.090 -30.189 -54.543 1.00 31.47 120 ARG A O 1
ATOM 884 N N . THR A 1 121 ? 20.832 -31.795 -55.485 1.00 33.16 121 THR A N 1
ATOM 885 C CA . THR A 1 121 ? 20.517 -32.623 -54.322 1.00 33.16 121 THR A CA 1
ATOM 886 C C . THR A 1 121 ? 21.696 -33.533 -53.987 1.00 33.16 121 THR A C 1
ATOM 888 O O . THR A 1 121 ? 22.113 -34.329 -54.827 1.00 33.16 121 THR A O 1
ATOM 891 N N . THR A 1 122 ? 22.185 -33.468 -52.750 1.00 36.22 122 THR A N 1
ATOM 892 C CA . THR A 1 122 ? 22.941 -34.547 -52.098 1.00 36.22 122 THR A CA 1
ATOM 893 C C . THR A 1 122 ? 22.443 -34.699 -50.653 1.00 36.22 122 THR A C 1
ATOM 895 O O . THR A 1 122 ? 22.213 -33.690 -49.983 1.00 36.22 122 THR A O 1
ATOM 898 N N . PRO A 1 123 ? 22.226 -35.928 -50.149 1.00 34.66 123 PRO A N 1
ATOM 899 C CA . PRO A 1 123 ? 21.720 -36.139 -48.798 1.00 34.66 123 PRO A CA 1
ATOM 900 C C . PRO A 1 123 ? 22.876 -36.064 -47.791 1.00 34.66 123 PRO A C 1
ATOM 902 O O . PRO A 1 123 ? 23.822 -36.850 -47.861 1.00 34.66 123 PRO A O 1
ATOM 905 N N . ARG A 1 124 ? 22.815 -35.127 -46.838 1.00 30.98 124 ARG A N 1
ATOM 906 C CA . ARG A 1 124 ? 23.738 -35.072 -45.691 1.00 30.98 124 ARG A CA 1
ATOM 907 C C . ARG A 1 124 ? 23.037 -35.577 -44.426 1.00 30.98 124 ARG A C 1
ATOM 909 O O . ARG A 1 124 ? 21.969 -35.091 -44.071 1.00 30.98 124 ARG A O 1
ATOM 916 N N . ARG A 1 125 ? 23.673 -36.564 -43.779 1.00 35.25 125 ARG A N 1
ATOM 917 C CA . ARG A 1 125 ? 23.372 -37.114 -42.439 1.00 35.25 125 ARG A CA 1
ATOM 918 C C . ARG A 1 125 ? 23.205 -35.993 -41.396 1.00 35.25 125 ARG A C 1
ATOM 920 O O . ARG A 1 125 ? 23.851 -34.953 -41.543 1.00 35.25 125 ARG A O 1
ATOM 927 N N . PRO A 1 126 ? 22.403 -36.206 -40.335 1.00 35.81 126 PRO A N 1
ATOM 928 C CA . PRO A 1 126 ? 22.173 -35.183 -39.325 1.00 35.81 126 PRO A CA 1
ATOM 929 C C . PRO A 1 126 ? 23.456 -34.957 -38.511 1.00 35.81 126 PRO A C 1
ATOM 931 O O . PRO A 1 126 ? 24.110 -35.935 -38.137 1.00 35.81 126 PRO A O 1
ATOM 934 N N . PRO A 1 127 ? 23.842 -33.706 -38.213 1.00 36.09 127 PRO A N 1
ATOM 935 C CA . PRO A 1 127 ? 24.878 -33.459 -37.231 1.00 36.09 127 PRO A CA 1
ATOM 936 C C . PRO A 1 127 ? 24.286 -33.669 -35.834 1.00 36.09 127 PRO A C 1
ATOM 938 O O . PRO A 1 127 ? 23.416 -32.929 -35.383 1.00 36.09 127 PRO A O 1
ATOM 941 N N . THR A 1 128 ? 24.782 -34.688 -35.139 1.00 44.12 128 THR A N 1
ATOM 942 C CA . THR A 1 128 ? 24.768 -34.755 -33.679 1.00 44.12 128 THR A CA 1
ATOM 943 C C . THR A 1 128 ? 25.662 -33.632 -33.163 1.00 44.12 128 THR A C 1
ATOM 945 O O . THR A 1 128 ? 26.885 -33.757 -33.143 1.00 44.12 128 THR A O 1
ATOM 948 N N . GLY A 1 129 ? 25.052 -32.507 -32.816 1.00 29.91 129 GLY A N 1
ATOM 949 C CA . GLY A 1 129 ? 25.725 -31.361 -32.230 1.00 29.91 129 GLY A CA 1
ATOM 950 C C . GLY A 1 129 ? 24.821 -30.775 -31.167 1.00 29.91 129 GLY A C 1
ATOM 951 O O . GLY A 1 129 ? 23.803 -30.174 -31.491 1.00 29.91 129 GLY A O 1
ATOM 952 N N . SER A 1 130 ? 25.192 -30.997 -29.908 1.00 36.97 130 SER A N 1
ATOM 953 C CA . SER A 1 130 ? 24.694 -30.250 -28.758 1.00 36.97 130 SER A CA 1
ATOM 954 C C . SER A 1 130 ? 24.850 -28.759 -29.057 1.00 36.97 130 SER A C 1
ATOM 956 O O . SER A 1 130 ? 25.953 -28.214 -29.012 1.00 36.97 130 SER A O 1
ATOM 958 N N . THR A 1 131 ? 23.759 -28.103 -29.445 1.00 30.34 131 THR A N 1
ATOM 959 C CA . THR A 1 131 ? 23.694 -26.648 -29.461 1.00 30.34 131 THR A CA 1
ATOM 960 C C . THR A 1 131 ? 23.633 -26.208 -28.012 1.00 30.34 131 THR A C 1
ATOM 962 O O . THR A 1 131 ? 22.568 -26.224 -27.395 1.00 30.34 131 THR A O 1
ATOM 965 N N . ALA A 1 132 ? 24.799 -25.856 -27.470 1.00 36.28 132 ALA A N 1
ATOM 966 C CA . ALA A 1 132 ? 24.903 -25.046 -26.272 1.00 36.28 132 ALA A CA 1
ATOM 967 C C . ALA A 1 132 ? 23.936 -23.864 -26.420 1.00 36.28 132 ALA A C 1
ATOM 969 O O . ALA A 1 132 ? 24.000 -23.115 -27.399 1.00 36.28 132 ALA A O 1
ATOM 970 N N . ALA A 1 133 ? 22.986 -23.778 -25.490 1.00 33.12 133 ALA A N 1
ATOM 971 C CA . ALA A 1 133 ? 22.012 -22.706 -25.449 1.00 33.12 133 ALA A CA 1
ATOM 972 C C . ALA A 1 133 ? 22.748 -21.361 -25.462 1.00 33.12 133 ALA A C 1
ATOM 974 O O . ALA A 1 133 ? 23.710 -21.165 -24.717 1.00 33.12 133 ALA A O 1
ATOM 975 N N . ALA A 1 134 ? 22.301 -20.452 -26.328 1.00 29.53 134 ALA A N 1
ATOM 976 C CA . ALA A 1 134 ? 22.765 -19.074 -26.328 1.00 29.53 134 ALA A CA 1
ATOM 977 C C . ALA A 1 134 ? 22.612 -18.478 -24.912 1.00 29.53 134 ALA A C 1
ATOM 979 O O . ALA A 1 134 ? 21.648 -18.821 -24.218 1.00 29.53 134 ALA A O 1
ATOM 980 N N . PRO A 1 135 ? 23.541 -17.613 -24.466 1.00 29.97 135 PRO A N 1
ATOM 981 C CA . PRO A 1 135 ? 23.461 -17.012 -23.144 1.00 29.97 135 PRO A CA 1
ATOM 982 C C . PRO A 1 135 ? 22.126 -16.278 -23.003 1.00 29.97 135 PRO A C 1
ATOM 984 O O . PRO A 1 135 ? 21.742 -15.488 -23.869 1.00 29.97 135 PRO A O 1
ATOM 987 N N . ARG A 1 136 ? 21.401 -16.598 -21.925 1.00 34.66 136 ARG A N 1
ATOM 988 C CA . ARG A 1 136 ? 20.151 -15.935 -21.548 1.00 34.66 136 ARG A CA 1
ATOM 989 C C . ARG A 1 136 ? 20.455 -14.444 -21.434 1.00 34.66 136 ARG A C 1
ATOM 991 O O . ARG A 1 136 ? 21.339 -14.060 -20.675 1.00 34.66 136 ARG A O 1
ATOM 998 N N . SER A 1 137 ? 19.771 -13.617 -22.220 1.00 34.91 137 SER A N 1
ATOM 999 C CA . SER A 1 137 ? 19.789 -12.168 -22.029 1.00 34.91 137 SER A CA 1
ATOM 1000 C C . SER A 1 137 ? 19.436 -11.881 -20.574 1.00 34.91 137 SER A C 1
ATOM 1002 O O . SER A 1 137 ? 18.427 -12.418 -20.117 1.00 34.91 137 SER A O 1
ATOM 1004 N N . ALA A 1 138 ? 20.263 -11.091 -19.883 1.00 34.53 138 ALA A N 1
ATOM 1005 C CA . ALA A 1 138 ? 20.057 -10.673 -18.500 1.00 34.53 138 ALA A CA 1
ATOM 1006 C C . ALA A 1 138 ? 18.577 -10.336 -18.273 1.00 34.53 138 ALA A C 1
ATOM 1008 O O . ALA A 1 138 ? 18.045 -9.390 -18.860 1.00 34.53 138 ALA A O 1
ATOM 1009 N N . GLU A 1 139 ? 17.891 -11.194 -17.518 1.00 42.41 139 GLU A N 1
ATOM 1010 C CA . GLU A 1 139 ? 16.490 -10.998 -17.180 1.00 42.41 139 GLU A CA 1
ATOM 1011 C C . GLU A 1 139 ? 16.427 -9.786 -16.262 1.00 42.41 139 GLU A C 1
ATOM 1013 O O . GLU A 1 139 ? 17.015 -9.784 -15.184 1.00 42.41 139 GLU A O 1
ATOM 1018 N N . VAL A 1 140 ? 15.763 -8.728 -16.726 1.00 44.19 140 VAL A N 1
ATOM 1019 C CA . VAL A 1 140 ? 15.413 -7.592 -15.878 1.00 44.19 140 VAL A CA 1
ATOM 1020 C C . VAL A 1 140 ? 14.482 -8.143 -14.805 1.00 44.19 140 VAL A C 1
ATOM 1022 O O . VAL A 1 140 ? 13.330 -8.473 -15.090 1.00 44.19 140 VAL A O 1
ATOM 1025 N N . VAL A 1 141 ? 15.010 -8.324 -13.597 1.00 52.66 141 VAL A N 1
ATOM 1026 C CA . VAL A 1 141 ? 14.193 -8.611 -12.425 1.00 52.66 141 VAL A CA 1
ATOM 1027 C C . VAL A 1 141 ? 13.614 -7.276 -11.983 1.00 52.66 141 VAL A C 1
ATOM 1029 O O . VAL A 1 141 ? 14.338 -6.417 -11.491 1.00 52.66 141 VAL A O 1
ATOM 1032 N N . GLU A 1 142 ? 12.332 -7.076 -12.264 1.00 59.12 142 GLU A N 1
ATOM 1033 C CA . GLU A 1 142 ? 11.589 -5.922 -11.765 1.00 59.12 142 GLU A CA 1
ATOM 1034 C C . GLU A 1 142 ? 11.183 -6.174 -10.297 1.00 59.12 142 GLU A C 1
ATOM 1036 O O . GLU A 1 142 ? 10.884 -7.327 -9.950 1.00 59.12 142 GLU A O 1
ATOM 1041 N N . PRO A 1 143 ? 11.146 -5.130 -9.447 1.00 63.12 143 PRO A N 1
ATOM 1042 C CA . PRO A 1 143 ? 10.662 -5.234 -8.074 1.00 63.12 143 PRO A CA 1
ATOM 1043 C C . PRO A 1 143 ? 9.230 -5.757 -8.068 1.00 63.12 143 PRO A C 1
ATOM 1045 O O . PRO A 1 143 ? 8.403 -5.351 -8.892 1.00 63.12 143 PRO A O 1
ATOM 1048 N N . MET A 1 144 ? 8.938 -6.675 -7.150 1.00 81.38 144 MET A N 1
ATOM 1049 C CA . MET A 1 144 ? 7.673 -7.400 -7.131 1.00 81.38 144 MET A CA 1
ATOM 1050 C C . MET A 1 144 ? 7.140 -7.569 -5.727 1.00 81.38 144 MET A C 1
ATOM 1052 O O . MET A 1 144 ? 7.523 -8.513 -5.071 1.00 81.38 144 MET A O 1
ATOM 1056 N N . CYS A 1 145 ? 6.242 -6.715 -5.267 1.00 89.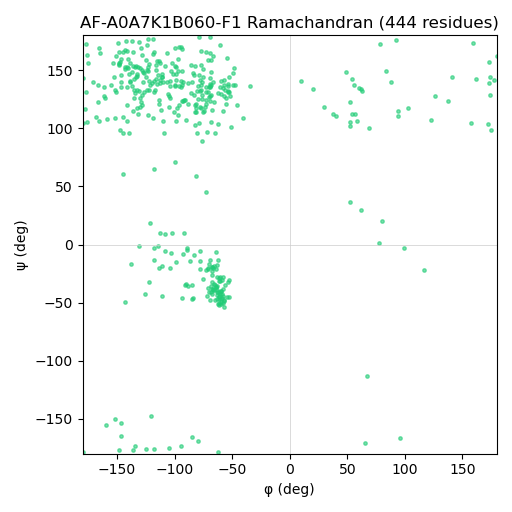25 145 CYS A N 1
ATOM 1057 C CA . CYS A 1 145 ? 5.651 -6.862 -3.953 1.00 89.25 145 CYS A CA 1
ATOM 1058 C C . CYS A 1 145 ? 4.253 -7.500 -3.992 1.00 89.25 145 CYS A C 1
ATOM 1060 O O . CYS A 1 145 ? 3.642 -7.739 -5.040 1.00 89.25 145 CYS A O 1
ATOM 1062 N N . ASP A 1 146 ? 3.776 -7.856 -2.803 1.00 94.19 146 ASP A N 1
ATOM 1063 C CA . ASP A 1 146 ? 2.459 -8.435 -2.580 1.00 94.19 146 ASP A CA 1
ATOM 1064 C C . ASP A 1 146 ? 1.777 -7.674 -1.450 1.00 94.19 146 ASP A C 1
ATOM 1066 O O . ASP A 1 146 ? 2.356 -7.510 -0.371 1.00 94.19 146 ASP A O 1
ATOM 1070 N N . THR A 1 147 ? 0.523 -7.286 -1.678 1.00 98.25 147 THR A N 1
ATOM 1071 C CA . THR A 1 147 ? -0.352 -6.719 -0.650 1.00 98.25 147 THR A CA 1
ATOM 1072 C C . THR A 1 147 ? -1.632 -7.542 -0.553 1.00 98.25 147 THR A C 1
ATOM 1074 O O . THR A 1 147 ? -2.259 -7.867 -1.564 1.00 98.25 147 THR A O 1
ATOM 1077 N N . LEU A 1 148 ? -2.041 -7.882 0.667 1.00 98.56 148 LEU A N 1
ATOM 1078 C CA . LEU A 1 148 ? -3.178 -8.741 0.970 1.00 98.56 148 LEU A CA 1
ATOM 1079 C C . LEU A 1 148 ? -4.134 -8.058 1.948 1.00 98.56 148 LEU A C 1
ATOM 1081 O O . LEU A 1 148 ? -3.710 -7.353 2.863 1.00 98.56 148 LEU A O 1
ATOM 1085 N N . VAL A 1 149 ? -5.426 -8.344 1.806 1.00 98.81 149 VAL A N 1
ATOM 1086 C CA . VAL A 1 149 ? -6.447 -8.011 2.799 1.00 98.81 149 VAL A CA 1
ATOM 1087 C C . VAL A 1 149 ? -7.397 -9.185 3.025 1.00 98.81 149 VAL A C 1
ATOM 1089 O O . VAL A 1 149 ? -7.796 -9.875 2.082 1.00 98.81 149 VAL A O 1
ATOM 1092 N N . ALA A 1 150 ? -7.799 -9.374 4.278 1.00 98.81 150 ALA A N 1
ATOM 1093 C CA . ALA A 1 150 ? -8.916 -10.216 4.680 1.00 98.81 150 ALA A CA 1
ATOM 1094 C C . ALA A 1 150 ? -9.836 -9.432 5.624 1.00 98.81 150 ALA A C 1
ATOM 1096 O O . ALA A 1 150 ? -9.416 -9.015 6.700 1.00 98.81 150 ALA A O 1
ATOM 1097 N N . LEU A 1 151 ? -11.089 -9.226 5.223 1.00 98.81 151 LEU A N 1
ATOM 1098 C CA . LEU A 1 151 ? -12.114 -8.536 6.009 1.00 98.81 151 LEU A CA 1
ATOM 1099 C C . LEU A 1 151 ? -12.598 -9.402 7.186 1.00 98.81 151 LEU A C 1
ATOM 1101 O O . LEU A 1 151 ? -12.375 -10.616 7.183 1.00 98.81 151 LEU A O 1
ATOM 1105 N N . PRO A 1 152 ? -13.318 -8.832 8.176 1.00 98.38 152 PRO A N 1
ATOM 1106 C CA . PRO A 1 152 ? -13.701 -9.531 9.406 1.00 98.38 152 PRO A CA 1
ATOM 1107 C C . PRO A 1 152 ? -14.420 -10.868 9.195 1.00 98.38 152 PRO A C 1
ATOM 1109 O O . PRO A 1 152 ? -14.283 -11.780 10.004 1.00 98.38 152 PRO A O 1
ATOM 1112 N N . SER A 1 153 ? -15.172 -11.003 8.099 1.00 97.62 153 SER A N 1
ATOM 1113 C CA . SER A 1 153 ? -15.891 -12.230 7.734 1.00 97.62 153 SER A CA 1
ATOM 1114 C C . SER A 1 153 ? -14.975 -13.401 7.354 1.00 97.62 153 SER A C 1
ATOM 1116 O O . SER A 1 153 ? -15.422 -14.547 7.365 1.00 97.62 153 SER A O 1
ATOM 1118 N N . ALA A 1 154 ? -13.713 -13.133 7.013 1.00 98.06 154 ALA A N 1
ATOM 1119 C CA . ALA A 1 154 ? -12.735 -14.123 6.577 1.00 98.06 154 ALA A CA 1
ATOM 1120 C C . ALA A 1 154 ? -11.635 -14.404 7.615 1.00 98.06 154 ALA A C 1
ATOM 1122 O O . ALA A 1 154 ? -10.817 -15.300 7.393 1.00 98.06 154 ALA A O 1
ATOM 1123 N N . THR A 1 155 ? -11.592 -13.674 8.734 1.00 98.31 155 THR A N 1
ATOM 1124 C CA . THR A 1 155 ? -10.497 -13.748 9.714 1.00 98.31 155 THR A CA 1
ATOM 1125 C C . THR A 1 155 ? -10.911 -14.446 11.004 1.00 98.31 155 THR A C 1
ATOM 1127 O O . THR A 1 155 ? -12.073 -14.442 11.407 1.00 98.31 155 THR A O 1
ATOM 1130 N N . ALA A 1 156 ? -9.940 -15.047 11.697 1.00 94.69 156 ALA A N 1
ATOM 1131 C CA . ALA A 1 156 ? -10.221 -15.853 12.890 1.00 94.69 156 ALA A CA 1
ATOM 1132 C C . ALA A 1 156 ? -10.736 -15.027 14.080 1.00 94.69 156 ALA A C 1
ATOM 1134 O O . ALA A 1 156 ? -11.428 -15.551 14.950 1.00 94.69 156 ALA A O 1
ATOM 1135 N N . ARG A 1 157 ? -10.375 -13.739 14.137 1.00 94.75 157 ARG A N 1
ATOM 1136 C CA . ARG A 1 157 ? -10.651 -12.845 15.275 1.00 94.75 157 ARG A CA 1
ATOM 1137 C C . ARG A 1 157 ? -11.646 -11.729 14.953 1.00 94.75 157 ARG A C 1
ATOM 1139 O O . ARG A 1 157 ? -11.779 -10.812 15.767 1.00 94.75 157 ARG A O 1
ATOM 1146 N N . GLY A 1 158 ? -12.304 -11.787 13.791 1.00 96.62 158 GLY A N 1
ATOM 1147 C CA . GLY A 1 158 ? -13.308 -10.806 13.370 1.00 96.62 158 GLY A CA 1
ATOM 1148 C C . GLY A 1 158 ? -12.766 -9.381 13.214 1.00 96.62 158 GLY A C 1
ATOM 1149 O O . GLY A 1 158 ? -13.497 -8.426 13.451 1.00 96.62 158 GLY A O 1
ATOM 1150 N N . ALA A 1 159 ? -11.487 -9.235 12.873 1.00 98.00 159 ALA A N 1
ATOM 1151 C CA . ALA A 1 159 ? -10.838 -7.959 12.566 1.00 98.00 159 ALA A CA 1
ATOM 1152 C C . ALA A 1 159 ? -10.377 -7.963 11.105 1.00 98.00 159 ALA A C 1
ATOM 1154 O O . ALA A 1 159 ? -10.122 -9.040 10.563 1.00 98.00 159 ALA A O 1
ATOM 1155 N N . THR A 1 160 ? -10.249 -6.801 10.468 1.00 98.88 160 THR A N 1
ATOM 1156 C CA . THR A 1 160 ? -9.611 -6.748 9.146 1.00 98.88 160 THR A CA 1
ATOM 1157 C C . THR A 1 160 ? -8.117 -7.009 9.313 1.00 98.88 160 THR A C 1
ATOM 1159 O O . THR A 1 160 ? -7.476 -6.391 10.161 1.00 98.88 160 THR A O 1
ATOM 1162 N N . LEU A 1 161 ? -7.559 -7.915 8.515 1.00 98.88 161 LEU A N 1
ATOM 1163 C CA . LEU A 1 161 ? -6.120 -8.122 8.406 1.00 98.88 161 LEU A CA 1
ATOM 1164 C C . LEU A 1 161 ? -5.625 -7.513 7.097 1.00 98.88 161 LEU A C 1
ATOM 1166 O O . LEU A 1 161 ? -6.163 -7.829 6.039 1.00 98.88 161 LEU A O 1
ATOM 1170 N N . PHE A 1 162 ? -4.602 -6.671 7.177 1.00 98.88 162 PHE A N 1
ATOM 1171 C CA . PHE A 1 162 ? -3.883 -6.100 6.039 1.00 98.88 162 PHE A CA 1
ATOM 1172 C C . PHE A 1 162 ? -2.423 -6.551 6.103 1.00 98.88 162 PHE A C 1
ATOM 1174 O O . PHE A 1 162 ? -1.865 -6.623 7.192 1.00 98.88 162 PHE A O 1
ATOM 1181 N N . ALA A 1 163 ? -1.796 -6.871 4.977 1.00 98.81 163 ALA A N 1
ATOM 1182 C CA . ALA A 1 163 ? -0.420 -7.360 4.945 1.00 98.81 163 ALA A CA 1
ATOM 1183 C C . ALA A 1 163 ? 0.303 -6.892 3.683 1.00 98.81 163 ALA A C 1
ATOM 1185 O O . ALA A 1 163 ? -0.292 -6.924 2.611 1.00 98.81 163 ALA A O 1
ATOM 1186 N N . LYS A 1 164 ? 1.574 -6.496 3.796 1.00 98.25 164 LYS A N 1
ATOM 1187 C CA . LYS A 1 164 ? 2.410 -6.114 2.654 1.00 98.25 164 LYS A CA 1
ATOM 1188 C C . LYS A 1 164 ? 3.877 -6.477 2.865 1.00 98.25 164 LYS A C 1
ATOM 1190 O O . LYS A 1 164 ? 4.442 -6.141 3.901 1.00 98.25 164 LYS A O 1
ATOM 1195 N N . ASN A 1 165 ? 4.496 -7.050 1.833 1.00 97.31 165 ASN A N 1
ATOM 1196 C CA . ASN A 1 165 ? 5.945 -6.963 1.625 1.00 97.31 165 ASN A CA 1
ATOM 1197 C C . ASN A 1 165 ? 6.252 -5.767 0.715 1.00 97.31 165 ASN A C 1
ATOM 1199 O O . ASN A 1 165 ? 5.514 -5.498 -0.234 1.00 97.31 165 ASN A O 1
ATOM 1203 N N . SER A 1 166 ? 7.315 -5.028 1.016 1.00 95.62 166 SER A N 1
ATOM 1204 C CA . SER A 1 166 ? 7.843 -3.955 0.173 1.00 95.62 166 SER A CA 1
ATOM 1205 C C . SER A 1 166 ? 9.173 -4.420 -0.408 1.00 95.62 166 SER A C 1
ATOM 1207 O O . SER A 1 166 ? 10.171 -4.513 0.314 1.00 95.62 166 SER A O 1
ATOM 1209 N N . ASP A 1 167 ? 9.152 -4.753 -1.698 1.00 93.75 167 ASP A N 1
ATOM 1210 C CA . ASP A 1 167 ? 10.288 -5.328 -2.410 1.00 93.75 167 ASP A CA 1
ATOM 1211 C C . ASP A 1 167 ? 10.967 -4.219 -3.211 1.00 93.75 167 ASP A C 1
ATOM 1213 O O . ASP A 1 167 ? 10.353 -3.617 -4.094 1.00 93.75 167 ASP A O 1
ATOM 1217 N N . ARG A 1 168 ? 12.203 -3.894 -2.825 1.00 92.69 168 ARG A N 1
ATOM 1218 C CA . ARG A 1 168 ? 12.957 -2.736 -3.316 1.00 92.69 168 ARG A CA 1
ATOM 1219 C C . ARG A 1 168 ? 14.436 -3.080 -3.513 1.00 92.69 168 ARG A C 1
ATOM 1221 O O . ARG A 1 168 ? 14.909 -4.085 -2.963 1.00 92.69 168 ARG A O 1
ATOM 1228 N N . PRO A 1 169 ? 15.199 -2.217 -4.204 1.00 91.38 169 PRO A N 1
ATOM 1229 C CA . PRO A 1 169 ? 16.634 -2.396 -4.341 1.00 91.38 169 PRO A CA 1
ATOM 1230 C C . PRO A 1 169 ? 17.315 -2.463 -2.962 1.00 91.38 169 PRO A C 1
ATOM 1232 O O . PRO A 1 169 ? 16.909 -1.736 -2.052 1.00 91.38 169 PRO A O 1
ATOM 1235 N N . PRO A 1 170 ? 18.340 -3.314 -2.767 1.00 88.75 170 PRO A N 1
ATOM 1236 C CA . PRO A 1 170 ? 18.998 -3.476 -1.465 1.00 88.75 170 PRO A CA 1
ATOM 1237 C C . PRO A 1 170 ? 19.606 -2.187 -0.893 1.00 88.75 170 PRO A C 1
ATOM 1239 O O . PRO A 1 170 ? 19.640 -2.008 0.323 1.00 88.75 170 PRO A O 1
ATOM 1242 N N . ASP A 1 171 ? 20.048 -1.277 -1.763 1.00 87.44 171 ASP A N 1
ATOM 1243 C CA . ASP A 1 171 ? 20.579 0.041 -1.406 1.00 87.44 171 ASP A CA 1
ATOM 1244 C C . ASP A 1 171 ? 19.482 1.065 -1.061 1.00 87.44 171 ASP A C 1
ATOM 1246 O O . ASP A 1 171 ? 19.773 2.164 -0.588 1.00 87.44 171 ASP A O 1
ATOM 1250 N N . GLU A 1 172 ? 18.211 0.698 -1.226 1.00 90.00 172 GLU A N 1
ATOM 1251 C CA . GLU A 1 172 ? 17.054 1.538 -0.956 1.00 90.00 172 GLU A CA 1
ATOM 1252 C C . GLU A 1 172 ? 16.419 1.204 0.403 1.00 90.00 172 GLU A C 1
ATOM 1254 O O . GLU A 1 172 ? 15.328 0.633 0.509 1.00 90.00 172 GLU A O 1
ATOM 1259 N N . ALA A 1 173 ? 17.128 1.569 1.474 1.00 87.56 173 ALA A N 1
ATOM 1260 C CA . ALA A 1 173 ? 16.675 1.329 2.840 1.00 87.56 173 ALA A CA 1
ATOM 1261 C C . ALA A 1 173 ? 15.330 2.014 3.147 1.00 87.56 173 ALA A C 1
ATOM 1263 O O . ALA A 1 173 ? 15.083 3.168 2.772 1.00 87.56 173 ALA A O 1
ATOM 1264 N N . GLN A 1 174 ? 14.493 1.302 3.902 1.00 93.38 174 GLN A N 1
ATOM 1265 C CA . GLN A 1 174 ? 13.225 1.798 4.428 1.00 93.38 174 GLN A CA 1
ATOM 1266 C C . GLN A 1 174 ? 13.295 1.957 5.944 1.00 93.38 174 GLN A C 1
ATOM 1268 O O . GLN A 1 174 ? 13.939 1.166 6.625 1.00 93.38 174 GLN A O 1
ATOM 1273 N N . ASP A 1 175 ? 12.588 2.952 6.466 1.00 95.44 175 ASP A N 1
ATOM 1274 C CA . ASP A 1 175 ? 12.360 3.131 7.897 1.00 95.44 175 ASP A CA 1
ATOM 1275 C C . ASP A 1 175 ? 10.881 2.905 8.205 1.00 95.44 175 ASP A C 1
ATOM 1277 O O . ASP A 1 175 ? 10.009 3.367 7.464 1.00 95.44 175 ASP A O 1
ATOM 1281 N N . VAL A 1 176 ? 10.587 2.225 9.313 1.00 97.69 176 VAL A N 1
ATOM 1282 C CA . VAL A 1 176 ? 9.225 2.116 9.841 1.00 97.69 176 VAL A CA 1
ATOM 1283 C C . VAL A 1 176 ? 9.095 3.016 11.057 1.00 97.69 176 VAL A C 1
ATOM 1285 O O . VAL A 1 176 ? 9.779 2.817 12.055 1.00 97.69 176 VAL A O 1
ATOM 1288 N N . ARG A 1 177 ? 8.213 4.013 11.003 1.00 97.38 177 ARG A N 1
ATOM 1289 C CA . ARG A 1 177 ? 8.108 5.022 12.066 1.00 97.38 177 ARG A CA 1
ATOM 1290 C C . ARG A 1 177 ? 6.706 5.569 12.254 1.00 97.38 177 ARG A C 1
ATOM 1292 O O . ARG A 1 177 ? 5.911 5.626 11.317 1.00 97.38 177 ARG A O 1
ATOM 1299 N N . TRP A 1 178 ? 6.436 6.033 13.466 1.00 98.25 178 TRP A N 1
ATOM 1300 C CA . TRP A 1 178 ? 5.265 6.831 13.788 1.00 98.25 178 TRP A CA 1
ATOM 1301 C C . TRP A 1 178 ? 5.466 8.283 13.341 1.00 98.25 178 TRP A C 1
ATOM 1303 O O . TRP A 1 178 ? 6.357 8.986 13.816 1.00 98.25 178 TRP A O 1
ATOM 1313 N N . SER A 1 179 ? 4.614 8.745 12.433 1.00 97.94 179 SER A N 1
ATOM 1314 C CA . SER A 1 179 ? 4.473 10.145 12.051 1.00 97.94 179 SER A CA 1
ATOM 1315 C C . SER A 1 179 ? 3.296 10.741 12.827 1.00 97.94 179 SER A C 1
ATOM 1317 O O . SER A 1 179 ? 2.159 10.348 12.562 1.00 97.94 179 SER A O 1
ATOM 1319 N N . PRO A 1 180 ? 3.519 11.670 13.774 1.00 97.62 180 PRO A N 1
ATOM 1320 C CA . PRO A 1 180 ? 2.437 12.232 14.574 1.00 97.62 180 PRO A CA 1
ATOM 1321 C C . PRO A 1 180 ? 1.491 13.116 13.736 1.00 97.62 180 PRO A C 1
ATOM 1323 O O . PRO A 1 180 ? 1.909 13.643 12.699 1.00 97.62 180 PRO A O 1
ATOM 1326 N N . PRO A 1 181 ? 0.244 13.332 14.206 1.00 97.06 181 PRO A N 1
ATOM 1327 C CA . PRO A 1 181 ? -0.660 14.335 13.651 1.00 97.06 181 PRO A CA 1
ATOM 1328 C C . PRO A 1 181 ? 0.022 15.699 13.513 1.00 97.06 181 PRO A C 1
ATOM 1330 O O . PRO A 1 181 ? 0.710 16.164 14.426 1.00 97.06 181 PRO A O 1
ATOM 1333 N N . ARG A 1 182 ? -0.210 16.370 12.389 1.00 95.88 182 ARG A N 1
ATOM 1334 C CA . ARG A 1 182 ? 0.323 17.708 12.092 1.00 95.88 182 ARG A CA 1
ATOM 1335 C C . ARG A 1 182 ? -0.720 18.595 11.418 1.00 95.88 182 ARG A C 1
ATOM 1337 O O . ARG A 1 182 ? -1.658 18.104 10.787 1.00 95.88 182 ARG A O 1
ATOM 1344 N N . LEU A 1 183 ? -0.540 19.905 11.550 1.00 96.31 183 LEU A N 1
ATOM 1345 C CA . LEU A 1 183 ? -1.265 20.905 10.769 1.00 96.31 183 LEU A CA 1
ATOM 1346 C C . LEU A 1 183 ? -0.434 21.291 9.548 1.00 96.31 183 LEU A C 1
ATOM 1348 O O . LEU A 1 183 ? 0.752 21.589 9.686 1.00 96.31 183 LEU A O 1
ATOM 1352 N N . ASP A 1 184 ? -1.095 21.380 8.395 1.00 93.31 184 ASP A N 1
ATOM 1353 C CA . ASP A 1 184 ? -0.467 21.712 7.113 1.00 93.31 184 ASP A CA 1
ATOM 1354 C C . ASP A 1 184 ? -1.047 23.022 6.554 1.00 93.31 184 ASP A C 1
ATOM 1356 O O . ASP A 1 184 ? -1.722 23.009 5.518 1.00 93.31 184 ASP A O 1
ATOM 1360 N N . PRO A 1 185 ? -0.834 24.167 7.236 1.00 93.00 185 PRO A N 1
ATOM 1361 C CA . PRO A 1 185 ? -1.432 25.443 6.839 1.00 93.00 185 PRO A CA 1
ATOM 1362 C C . PRO A 1 185 ? -0.870 25.976 5.514 1.00 93.00 185 PRO A C 1
ATOM 1364 O O . PRO A 1 185 ? -1.508 26.801 4.864 1.00 93.00 185 PRO A O 1
ATOM 1367 N N . ASP A 1 186 ? 0.298 25.476 5.112 1.00 94.38 186 ASP A N 1
ATOM 1368 C CA . ASP A 1 186 ? 1.027 25.858 3.911 1.00 94.38 186 ASP A CA 1
ATOM 1369 C C . ASP A 1 186 ? 1.173 24.675 2.943 1.00 94.38 186 ASP A C 1
ATOM 1371 O O . ASP A 1 186 ? 0.675 23.568 3.149 1.00 94.38 186 ASP A O 1
ATOM 1375 N N . VAL A 1 187 ? 1.895 24.907 1.851 1.00 95.12 187 VAL A N 1
ATOM 1376 C CA . VAL A 1 187 ? 2.217 23.884 0.858 1.00 95.12 187 VAL A CA 1
ATOM 1377 C C . VAL A 1 187 ? 3.012 22.728 1.480 1.00 95.12 187 VAL A C 1
ATOM 1379 O O . VAL A 1 187 ? 4.064 22.931 2.084 1.00 95.12 187 VAL A O 1
ATOM 1382 N N . THR A 1 188 ? 2.560 21.496 1.236 1.00 96.38 188 THR A N 1
ATOM 1383 C CA . THR A 1 188 ? 3.311 20.275 1.562 1.00 96.38 188 THR A CA 1
ATOM 1384 C C . THR A 1 188 ? 4.219 19.909 0.392 1.00 96.38 188 THR A C 1
ATOM 1386 O O . THR A 1 188 ? 3.738 19.681 -0.718 1.00 96.38 188 THR A O 1
ATOM 1389 N N . ARG A 1 189 ? 5.535 19.846 0.617 1.00 97.19 189 ARG A N 1
ATOM 1390 C CA . ARG A 1 189 ? 6.494 19.342 -0.379 1.00 97.19 189 ARG A CA 1
ATOM 1391 C C . ARG A 1 189 ? 6.520 17.815 -0.321 1.00 97.19 189 ARG A C 1
ATOM 1393 O O . ARG A 1 189 ? 7.096 17.259 0.607 1.00 97.19 189 ARG A O 1
ATOM 1400 N N . ALA A 1 190 ? 5.866 17.180 -1.289 1.00 97.62 190 ALA A N 1
ATOM 1401 C CA . ALA A 1 190 ? 5.960 15.743 -1.519 1.00 97.62 190 ALA A CA 1
ATOM 1402 C C . ALA A 1 190 ? 7.258 15.415 -2.283 1.00 97.62 190 ALA A C 1
ATOM 1404 O O . ALA A 1 190 ? 8.119 16.283 -2.439 1.00 97.62 190 ALA A O 1
ATOM 1405 N N . THR A 1 191 ? 7.404 14.179 -2.767 1.00 97.38 191 THR A N 1
ATOM 1406 C CA . THR A 1 191 ? 8.673 13.694 -3.336 1.00 97.38 191 THR A CA 1
ATOM 1407 C C . THR A 1 191 ? 9.153 14.522 -4.537 1.00 97.38 191 THR A C 1
ATOM 1409 O O . THR A 1 191 ? 10.285 14.999 -4.532 1.00 97.38 191 THR A O 1
ATOM 1412 N N . HIS A 1 192 ? 8.296 14.754 -5.542 1.00 96.75 192 HIS A N 1
ATOM 1413 C CA . HIS A 1 192 ? 8.672 15.525 -6.748 1.00 96.75 192 HIS A CA 1
ATOM 1414 C C . HIS A 1 192 ? 7.939 16.854 -6.905 1.00 96.75 192 HIS A C 1
ATOM 1416 O O . HIS A 1 192 ? 8.376 17.725 -7.658 1.00 96.75 192 HIS A O 1
ATOM 1422 N N . VAL A 1 193 ? 6.797 17.010 -6.237 1.00 97.69 193 VAL A N 1
ATOM 1423 C CA . VAL A 1 193 ? 5.905 18.161 -6.405 1.00 97.69 193 VAL A CA 1
ATOM 1424 C C . VAL A 1 193 ? 5.406 18.678 -5.069 1.00 97.69 193 VAL A C 1
ATOM 1426 O O . VAL A 1 193 ? 5.500 18.024 -4.034 1.00 97.69 193 VAL A O 1
ATOM 1429 N N . ALA A 1 194 ? 4.842 19.878 -5.097 1.00 97.50 194 ALA A N 1
ATOM 1430 C CA . ALA A 1 194 ? 4.233 20.495 -3.937 1.00 97.50 194 ALA A CA 1
ATOM 1431 C C . ALA A 1 194 ? 2.700 20.414 -4.036 1.00 97.50 194 ALA A C 1
ATOM 1433 O O . ALA A 1 194 ? 2.124 20.668 -5.096 1.00 97.50 194 ALA A O 1
ATOM 1434 N N . VAL A 1 195 ? 2.044 20.071 -2.930 1.00 97.00 195 VAL A N 1
ATOM 1435 C CA . VAL A 1 195 ? 0.583 19.977 -2.809 1.00 97.00 195 VAL A CA 1
ATOM 1436 C C . VAL A 1 195 ? 0.076 21.171 -1.995 1.00 97.00 195 VAL A C 1
ATOM 1438 O O . VAL A 1 195 ? 0.721 21.533 -1.008 1.00 97.00 195 VAL A O 1
ATOM 1441 N N . PRO A 1 196 ? -1.059 21.793 -2.369 1.00 96.12 196 PRO A N 1
ATOM 1442 C CA . PRO A 1 196 ? -1.656 22.873 -1.592 1.00 96.12 196 PRO A CA 1
ATOM 1443 C C . PRO A 1 196 ? -1.911 22.502 -0.128 1.00 96.12 196 PRO A C 1
ATOM 1445 O O . PRO A 1 196 ? -2.018 21.321 0.222 1.00 96.12 196 PRO A O 1
ATOM 1448 N N . ALA A 1 197 ? -2.055 23.544 0.690 1.00 93.69 197 ALA A N 1
ATOM 1449 C CA . ALA A 1 197 ? -2.377 23.444 2.105 1.00 93.69 197 ALA A CA 1
ATOM 1450 C C . ALA A 1 197 ? -3.575 22.534 2.385 1.00 93.69 197 ALA A C 1
ATOM 1452 O O . ALA A 1 197 ? -4.529 22.452 1.602 1.00 93.69 197 ALA A O 1
ATOM 1453 N N . HIS A 1 198 ? -3.530 21.881 3.540 1.00 94.75 198 HIS A N 1
ATOM 1454 C CA . HIS A 1 198 ? -4.618 21.074 4.060 1.00 94.75 198 HIS A CA 1
ATOM 1455 C C . HIS A 1 198 ? -5.068 21.662 5.395 1.00 94.75 198 HIS A C 1
ATOM 1457 O O . HIS A 1 198 ? -4.364 21.603 6.396 1.00 94.75 198 HIS A O 1
ATOM 1463 N N . ALA A 1 199 ? -6.253 22.271 5.384 1.00 90.50 199 ALA A N 1
ATOM 1464 C CA . ALA A 1 199 ? -6.753 23.048 6.515 1.00 90.50 199 ALA A CA 1
ATOM 1465 C C . ALA A 1 199 ? -7.136 22.200 7.741 1.00 90.50 199 ALA A C 1
ATOM 1467 O O . ALA A 1 199 ? -7.307 22.755 8.824 1.00 90.50 199 ALA A O 1
ATOM 1468 N N . GLN A 1 200 ? -7.313 20.886 7.576 1.00 94.25 200 GLN A N 1
ATOM 1469 C CA . GLN A 1 200 ? -7.636 19.978 8.675 1.00 94.25 200 GLN A CA 1
ATOM 1470 C C . GLN A 1 200 ? -6.355 19.364 9.255 1.00 94.25 200 GLN A C 1
ATOM 1472 O O . GLN A 1 200 ? -5.384 19.176 8.516 1.00 94.25 200 GLN A O 1
ATOM 1477 N N . PRO A 1 201 ? -6.331 19.035 10.559 1.00 95.94 201 PRO A N 1
ATOM 1478 C CA . PRO A 1 201 ? -5.266 18.221 11.123 1.00 95.94 201 PRO A CA 1
ATOM 1479 C C . PRO A 1 201 ? -5.155 16.895 10.377 1.00 95.94 201 PRO A C 1
ATOM 1481 O O . PRO A 1 201 ? -6.153 16.210 10.151 1.00 95.94 201 PRO A O 1
ATOM 1484 N N . THR A 1 202 ? -3.929 16.536 10.022 1.00 98.06 202 THR A N 1
ATOM 1485 C CA . THR A 1 202 ? -3.625 15.189 9.542 1.00 98.06 202 THR A CA 1
ATOM 1486 C C . THR A 1 202 ? -3.713 14.183 10.685 1.00 98.06 202 THR A C 1
ATOM 1488 O O . THR A 1 202 ? -3.588 14.541 11.858 1.00 98.06 202 THR A O 1
ATOM 1491 N N . ARG A 1 203 ? -3.901 12.913 10.342 1.00 98.12 203 ARG A N 1
ATOM 1492 C CA . ARG A 1 203 ? -3.862 11.795 11.283 1.00 98.12 203 ARG A CA 1
ATOM 1493 C C . ARG A 1 203 ? -2.450 11.327 11.574 1.00 98.12 203 ARG A C 1
ATOM 1495 O O . ARG A 1 203 ? -1.558 11.431 10.732 1.00 98.12 203 ARG A O 1
ATOM 1502 N N . GLY A 1 204 ? -2.278 10.746 12.756 1.00 98.38 204 GLY A N 1
ATOM 1503 C CA . GLY A 1 204 ? -1.065 10.029 13.102 1.00 98.38 204 GLY A CA 1
ATOM 1504 C C . GLY A 1 204 ? -0.984 8.732 12.308 1.00 98.38 204 GLY A C 1
ATOM 1505 O O . GLY A 1 204 ? -1.985 8.026 12.179 1.00 98.38 204 GLY A O 1
ATOM 1506 N N . CYS A 1 205 ? 0.189 8.426 11.758 1.00 98.62 205 CYS A N 1
ATOM 1507 C CA . CYS A 1 205 ? 0.386 7.283 10.873 1.00 98.62 205 CYS A CA 1
ATOM 1508 C C . CYS A 1 205 ? 1.650 6.500 11.230 1.00 98.62 205 CYS A C 1
ATOM 1510 O O . CYS A 1 205 ? 2.734 7.071 11.304 1.00 98.62 205 CYS A O 1
ATOM 1512 N N . LEU A 1 206 ? 1.532 5.181 11.359 1.00 98.81 206 LEU A N 1
ATOM 1513 C CA . LEU A 1 206 ? 2.662 4.260 11.309 1.00 98.81 206 LEU A CA 1
ATOM 1514 C C . LEU A 1 206 ? 2.987 4.004 9.836 1.00 98.81 206 LEU A C 1
ATOM 1516 O O . LEU A 1 206 ? 2.161 3.440 9.121 1.00 98.81 206 LEU A O 1
ATOM 1520 N N . LEU A 1 207 ? 4.156 4.434 9.373 1.00 98.62 207 LEU A N 1
ATOM 1521 C CA . LEU A 1 207 ? 4.529 4.434 7.957 1.00 98.62 207 LEU A CA 1
ATOM 1522 C C . LEU A 1 207 ? 5.801 3.624 7.724 1.00 98.62 207 LEU A C 1
ATOM 1524 O O . LEU A 1 207 ? 6.743 3.754 8.499 1.00 98.62 207 LEU A O 1
ATOM 1528 N N . SER A 1 208 ? 5.844 2.874 6.623 1.00 98.06 208 SER A N 1
ATOM 1529 C CA . SER A 1 208 ? 7.075 2.347 6.024 1.00 98.06 208 SER A CA 1
ATOM 1530 C C . SER A 1 208 ? 7.509 3.264 4.878 1.00 98.06 208 SER A C 1
ATOM 1532 O O . SER A 1 208 ? 6.759 3.468 3.920 1.00 98.06 208 SER A O 1
ATOM 1534 N N . VAL A 1 209 ? 8.684 3.881 5.010 1.00 96.56 209 VAL A N 1
ATOM 1535 C CA . VAL A 1 209 ? 9.141 5.003 4.176 1.00 96.56 209 VAL A CA 1
ATOM 1536 C C . VAL A 1 209 ? 10.527 4.713 3.600 1.00 96.56 209 VAL A C 1
ATOM 1538 O O . VAL A 1 209 ? 11.474 4.590 4.379 1.00 96.56 209 VAL A O 1
ATOM 1541 N N . PRO A 1 210 ? 10.699 4.670 2.267 1.00 94.38 210 PRO A N 1
ATOM 1542 C CA . PRO A 1 210 ? 12.022 4.714 1.646 1.00 94.38 210 PRO A CA 1
ATOM 1543 C C . PRO A 1 210 ? 12.735 6.031 1.963 1.00 94.38 210 PRO A C 1
ATOM 1545 O O . PRO A 1 210 ? 12.171 7.108 1.771 1.00 94.38 210 PRO A O 1
ATOM 1548 N N . ARG A 1 211 ? 13.988 5.967 2.428 1.00 92.50 211 ARG A N 1
ATOM 1549 C CA . ARG A 1 211 ? 14.711 7.131 2.985 1.00 92.50 211 ARG A CA 1
ATOM 1550 C C . ARG A 1 211 ? 14.908 8.309 2.037 1.00 92.50 211 ARG A C 1
ATOM 1552 O O . ARG A 1 211 ? 15.039 9.444 2.491 1.00 92.50 211 ARG A O 1
ATOM 1559 N N . TRP A 1 212 ? 14.971 8.046 0.738 1.00 94.06 212 TRP A N 1
ATOM 1560 C CA . TRP A 1 212 ? 15.178 9.078 -0.278 1.00 94.06 212 TRP A CA 1
ATOM 1561 C C . TRP A 1 212 ? 13.899 9.878 -0.576 1.00 94.06 212 TRP A C 1
ATOM 1563 O O . TRP A 1 212 ? 13.978 10.980 -1.121 1.00 94.06 212 TRP A O 1
ATOM 1573 N N . GLY A 1 213 ? 12.726 9.315 -0.260 1.00 94.50 213 GLY A N 1
ATOM 1574 C CA . GLY A 1 213 ? 11.417 9.842 -0.631 1.00 94.50 213 GLY A CA 1
ATOM 1575 C C . GLY A 1 213 ? 10.656 10.458 0.542 1.00 94.50 213 GLY A C 1
ATOM 1576 O O . GLY A 1 213 ? 10.971 10.253 1.713 1.00 94.50 213 GLY A O 1
ATOM 1577 N N . TRP A 1 214 ? 9.614 11.230 0.225 1.00 97.31 214 TRP A N 1
ATOM 1578 C CA . TRP A 1 214 ? 8.694 11.760 1.240 1.00 97.31 214 TRP A CA 1
ATOM 1579 C C . TRP A 1 214 ? 7.509 10.821 1.507 1.00 97.31 214 TRP A C 1
ATOM 1581 O O . TRP A 1 214 ? 6.997 10.771 2.632 1.00 97.31 214 TRP A O 1
ATOM 1591 N N . GLY A 1 215 ? 7.056 10.118 0.466 1.00 97.81 215 GLY A N 1
ATOM 1592 C CA . GLY A 1 215 ? 5.930 9.189 0.514 1.00 97.81 215 GLY A CA 1
ATOM 1593 C C . GLY A 1 215 ? 6.201 7.916 1.322 1.00 97.81 215 GLY A C 1
ATOM 1594 O O . GLY A 1 215 ? 7.294 7.711 1.835 1.00 97.81 215 GLY A O 1
ATOM 1595 N N . ALA A 1 216 ? 5.193 7.052 1.429 1.00 98.19 216 ALA A N 1
ATOM 1596 C CA . ALA A 1 216 ? 5.282 5.766 2.119 1.00 98.19 216 ALA A CA 1
ATOM 1597 C C . ALA A 1 216 ? 4.869 4.617 1.191 1.00 98.19 216 ALA A C 1
ATOM 1599 O O . ALA A 1 216 ? 3.938 4.774 0.412 1.00 98.19 216 ALA A O 1
ATOM 1600 N N . GLU A 1 217 ? 5.516 3.460 1.299 1.00 97.25 217 GLU A N 1
ATOM 1601 C CA . GLU A 1 217 ? 5.123 2.246 0.559 1.00 97.25 217 GLU A CA 1
ATOM 1602 C C . GLU A 1 217 ? 3.875 1.585 1.146 1.00 97.25 217 GLU A C 1
ATOM 1604 O O . GLU A 1 217 ? 3.097 0.920 0.459 1.00 97.25 217 GLU A O 1
ATOM 1609 N N . HIS A 1 218 ? 3.697 1.747 2.454 1.00 98.62 218 HIS A N 1
ATOM 1610 C CA . HIS A 1 218 ? 2.490 1.369 3.167 1.00 98.62 218 HIS A CA 1
ATOM 1611 C C . HIS A 1 218 ? 2.449 1.981 4.559 1.00 98.62 218 HIS A C 1
ATOM 1613 O O . HIS A 1 218 ? 3.442 2.506 5.069 1.00 98.62 218 HIS A O 1
ATOM 1619 N N . GLY A 1 219 ? 1.290 1.876 5.197 1.00 98.69 219 GLY A N 1
ATOM 1620 C CA . GLY A 1 219 ? 1.137 2.239 6.592 1.00 98.69 219 GLY A CA 1
ATOM 1621 C C . GLY A 1 219 ? -0.271 2.038 7.119 1.00 98.69 219 GLY A C 1
ATOM 1622 O O . GLY A 1 219 ? -1.162 1.595 6.392 1.00 98.69 219 GLY A O 1
ATOM 1623 N N . VAL A 1 220 ? -0.447 2.395 8.392 1.00 98.88 220 VAL A N 1
ATOM 1624 C CA . VAL A 1 220 ? -1.723 2.376 9.115 1.00 98.88 220 VAL A CA 1
ATOM 1625 C C . VAL A 1 220 ? -1.872 3.661 9.920 1.00 98.88 220 VAL A C 1
ATOM 1627 O O . VAL A 1 220 ? -0.937 4.056 10.618 1.00 98.88 220 VAL A O 1
ATOM 1630 N N . ASN A 1 221 ? -3.030 4.313 9.854 1.00 98.69 221 ASN A N 1
ATOM 1631 C CA . ASN A 1 221 ? -3.305 5.516 10.640 1.00 98.69 221 ASN A CA 1
ATOM 1632 C C . ASN A 1 221 ? -4.058 5.235 11.953 1.00 98.69 221 ASN A C 1
ATOM 1634 O O . ASN A 1 221 ? -4.566 4.136 12.182 1.00 98.69 221 ASN A O 1
ATOM 1638 N N . ASP A 1 222 ? -4.153 6.247 12.818 1.00 97.56 222 ASP A N 1
ATOM 1639 C CA . ASP A 1 222 ? -4.857 6.179 14.110 1.00 97.56 222 ASP A CA 1
ATOM 1640 C C . ASP A 1 222 ? -6.371 5.897 14.021 1.00 97.56 222 ASP A C 1
ATOM 1642 O O . ASP A 1 222 ? -6.982 5.535 15.026 1.00 97.56 222 ASP A O 1
ATOM 1646 N N . ALA A 1 223 ? -6.978 5.997 12.833 1.00 97.88 223 ALA A N 1
ATOM 1647 C CA . ALA A 1 223 ? -8.361 5.588 12.577 1.00 97.88 223 ALA A CA 1
ATOM 1648 C C . ALA A 1 223 ? -8.490 4.115 12.151 1.00 97.88 223 ALA A C 1
ATOM 1650 O O . ALA A 1 223 ? -9.602 3.624 11.961 1.00 97.88 223 ALA A O 1
ATOM 1651 N N . GLY A 1 224 ? -7.372 3.401 12.001 1.00 98.38 224 GLY A N 1
ATOM 1652 C CA . GLY A 1 224 ? -7.349 2.023 11.523 1.00 98.38 224 GLY A CA 1
ATOM 1653 C C . GLY A 1 224 ? -7.471 1.893 10.006 1.00 98.38 224 GLY A C 1
ATOM 1654 O O . GLY A 1 224 ? -7.837 0.820 9.539 1.00 98.38 224 GLY A O 1
ATOM 1655 N N . VAL A 1 225 ? -7.174 2.945 9.236 1.00 98.88 225 VAL A N 1
ATOM 1656 C CA . VAL A 1 225 ? -7.042 2.854 7.775 1.00 98.88 225 VAL A CA 1
ATOM 1657 C C . VAL A 1 225 ? -5.642 2.364 7.437 1.00 98.88 225 VAL A C 1
ATOM 1659 O O . VAL A 1 225 ? -4.666 2.952 7.896 1.00 98.88 225 VAL A O 1
ATOM 1662 N N . ALA A 1 226 ? -5.544 1.328 6.610 1.00 98.94 226 ALA A N 1
ATOM 1663 C CA . ALA A 1 226 ? -4.310 0.827 6.026 1.00 98.94 226 ALA A CA 1
ATOM 1664 C C . ALA A 1 226 ? -4.293 1.051 4.511 1.00 98.94 226 ALA A C 1
ATOM 1666 O O . ALA A 1 226 ? -5.314 0.891 3.839 1.00 98.94 226 ALA A O 1
ATOM 1667 N N . ILE A 1 227 ? -3.127 1.400 3.969 1.00 98.94 227 ILE A N 1
ATOM 1668 C CA . ILE A 1 227 ? -2.909 1.542 2.526 1.00 98.94 227 ILE A CA 1
ATOM 1669 C C . ILE A 1 227 ? -1.545 0.951 2.182 1.00 98.94 227 ILE A C 1
ATOM 1671 O O . ILE A 1 227 ? -0.583 1.178 2.913 1.00 98.94 227 ILE A O 1
ATOM 1675 N N . GLY A 1 228 ? -1.451 0.248 1.054 1.00 98.62 228 GLY A N 1
ATOM 1676 C CA . GLY A 1 228 ? -0.187 -0.128 0.419 1.00 98.62 228 GLY A CA 1
ATOM 1677 C C . GLY A 1 228 ? -0.291 -0.068 -1.101 1.00 98.62 228 GLY A C 1
ATOM 1678 O O . GLY A 1 228 ? -1.389 -0.227 -1.648 1.00 98.62 228 GLY A O 1
ATOM 1679 N N . ASN A 1 229 ? 0.830 0.199 -1.775 1.00 97.38 229 ASN A N 1
ATOM 1680 C CA . ASN A 1 229 ? 0.899 0.270 -3.236 1.00 97.38 229 ASN A CA 1
ATOM 1681 C C . ASN A 1 229 ? 1.757 -0.839 -3.856 1.00 97.38 229 ASN A C 1
ATOM 1683 O O . ASN A 1 229 ? 2.662 -1.374 -3.229 1.00 97.38 229 ASN A O 1
ATOM 1687 N N . GLU A 1 230 ? 1.499 -1.115 -5.130 1.00 96.69 230 GLU A N 1
ATOM 1688 C CA . GLU A 1 230 ? 2.305 -1.973 -5.995 1.00 96.69 230 GLU A CA 1
ATOM 1689 C C . GLU A 1 230 ? 2.660 -1.234 -7.280 1.00 96.69 230 GLU A C 1
ATOM 1691 O O . GLU A 1 230 ? 1.814 -0.539 -7.854 1.00 96.69 230 GLU A O 1
ATOM 1696 N N . ALA A 1 231 ? 3.893 -1.402 -7.757 1.00 95.75 231 ALA A N 1
ATOM 1697 C CA . ALA A 1 231 ? 4.313 -0.855 -9.040 1.00 95.75 231 ALA A CA 1
ATOM 1698 C C . ALA A 1 231 ? 3.675 -1.652 -10.188 1.00 95.75 231 ALA A C 1
ATOM 1700 O O . ALA A 1 231 ? 3.893 -2.853 -10.332 1.00 95.75 231 ALA A O 1
ATOM 1701 N N . ILE A 1 232 ? 2.899 -0.982 -11.035 1.00 95.94 232 ILE A N 1
ATOM 1702 C CA . ILE A 1 232 ? 2.256 -1.567 -12.213 1.00 95.94 232 ILE A CA 1
ATOM 1703 C C . ILE A 1 232 ? 2.659 -0.815 -13.483 1.00 95.94 232 ILE A C 1
ATOM 1705 O O . ILE A 1 232 ? 2.941 0.388 -13.480 1.00 95.94 232 ILE A O 1
ATOM 1709 N N . TYR A 1 233 ? 2.634 -1.531 -14.605 1.00 95.06 233 TYR A N 1
ATOM 1710 C CA . TYR A 1 233 ? 2.909 -0.980 -15.926 1.00 95.06 233 TYR A CA 1
ATOM 1711 C C . TYR A 1 233 ? 1.677 -1.125 -16.806 1.00 95.06 233 TYR A C 1
ATOM 1713 O O . TYR A 1 233 ? 1.088 -2.201 -16.920 1.00 95.06 233 TYR A O 1
ATOM 1721 N N . THR A 1 234 ? 1.300 -0.028 -17.454 1.00 96.31 234 THR A N 1
ATOM 1722 C CA . THR A 1 234 ? 0.119 0.020 -18.316 1.00 96.31 234 THR A CA 1
ATOM 1723 C C . THR A 1 234 ? 0.505 0.356 -19.753 1.00 96.31 234 THR A C 1
ATOM 1725 O O . THR A 1 234 ? 1.677 0.570 -20.067 1.00 96.31 234 THR A O 1
ATOM 1728 N N . THR A 1 235 ? -0.469 0.373 -20.659 1.00 96.44 235 THR A N 1
ATOM 1729 C CA . THR A 1 235 ? -0.296 0.806 -22.052 1.00 96.44 235 THR A CA 1
ATOM 1730 C C . THR A 1 235 ? 0.218 2.243 -22.162 1.00 96.44 235 THR A C 1
ATOM 1732 O O . THR A 1 235 ? 0.914 2.565 -23.126 1.00 96.44 235 THR A O 1
ATOM 1735 N N . LEU A 1 236 ? -0.071 3.092 -21.172 1.00 96.94 236 LEU A N 1
ATOM 1736 C CA . LEU A 1 236 ? 0.538 4.407 -21.026 1.00 96.94 236 LEU A CA 1
ATOM 1737 C C . LEU A 1 236 ? 1.916 4.268 -20.364 1.00 96.94 236 LEU A C 1
ATOM 1739 O O . LEU A 1 236 ? 2.022 3.802 -19.233 1.00 96.94 236 LEU A O 1
ATOM 1743 N N . ASP A 1 237 ? 2.978 4.707 -21.039 1.00 96.12 237 ASP A N 1
ATOM 1744 C CA . ASP A 1 237 ? 4.334 4.659 -20.485 1.00 96.12 237 ASP A CA 1
ATOM 1745 C C . ASP A 1 237 ? 4.518 5.741 -19.397 1.00 96.12 237 ASP A C 1
ATOM 1747 O O . ASP A 1 237 ? 4.441 6.932 -19.720 1.00 96.12 237 ASP A O 1
ATOM 1751 N N . PRO A 1 238 ? 4.806 5.386 -18.131 1.00 95.94 238 PRO A N 1
ATOM 1752 C CA . PRO A 1 238 ? 4.999 6.352 -17.044 1.00 95.94 238 PRO A CA 1
ATOM 1753 C C . PRO A 1 238 ? 6.199 7.286 -17.251 1.00 95.94 238 PRO A C 1
ATOM 1755 O O . PRO A 1 238 ? 6.259 8.356 -16.655 1.00 95.94 238 PRO A O 1
ATOM 1758 N N . ARG A 1 239 ? 7.140 6.948 -18.138 1.00 95.69 239 ARG A N 1
ATOM 1759 C CA . ARG A 1 239 ? 8.272 7.826 -18.488 1.00 95.69 239 ARG A CA 1
ATOM 1760 C C . ARG A 1 239 ? 7.875 8.950 -19.443 1.00 95.69 239 ARG A C 1
ATOM 1762 O O . ARG A 1 239 ? 8.645 9.883 -19.648 1.00 95.69 239 ARG A O 1
ATOM 1769 N N . SER A 1 240 ? 6.698 8.846 -20.061 1.00 95.75 240 SER A N 1
ATOM 1770 C CA . SER A 1 240 ? 6.185 9.850 -20.997 1.00 95.75 240 SER A CA 1
ATOM 1771 C C . SER A 1 240 ? 5.494 11.030 -20.309 1.00 95.75 240 SER A C 1
ATOM 1773 O O . SER A 1 240 ? 5.186 12.021 -20.972 1.00 95.75 240 SER A O 1
ATOM 1775 N N . VAL A 1 241 ? 5.264 10.949 -18.993 1.00 95.75 241 VAL A N 1
ATOM 1776 C CA . VAL A 1 241 ? 4.630 12.014 -18.207 1.00 95.75 241 VAL A CA 1
ATOM 1777 C C . VAL A 1 241 ? 5.660 12.791 -17.379 1.00 95.75 241 VAL A C 1
ATOM 1779 O O . VAL A 1 241 ? 6.674 12.225 -16.965 1.00 95.75 241 VAL A O 1
ATOM 1782 N N . PRO A 1 242 ? 5.434 14.094 -17.122 1.00 95.94 242 PRO A N 1
ATOM 1783 C CA . PRO A 1 242 ? 6.295 14.862 -16.229 1.00 95.94 242 PRO A CA 1
ATOM 1784 C C . PRO A 1 242 ? 6.188 14.364 -14.775 1.00 95.94 242 PRO A C 1
ATOM 1786 O O . PRO A 1 242 ? 5.196 13.719 -14.421 1.00 95.94 242 PRO A O 1
ATOM 1789 N N . PRO A 1 243 ? 7.164 14.699 -13.909 1.00 96.69 243 PRO A N 1
ATOM 1790 C CA . PRO A 1 243 ? 7.067 14.430 -12.479 1.00 96.69 243 PRO A CA 1
ATOM 1791 C C . PRO A 1 243 ? 5.776 14.990 -11.866 1.00 96.69 243 PRO A C 1
ATOM 1793 O O . PRO A 1 243 ? 5.372 16.118 -12.160 1.00 96.69 243 PRO A O 1
ATOM 1796 N N . ALA A 1 244 ? 5.142 14.189 -11.015 1.00 98.12 244 ALA A N 1
ATOM 1797 C CA . ALA A 1 244 ? 3.909 14.508 -10.305 1.00 98.12 244 ALA A CA 1
ATOM 1798 C C . ALA A 1 244 ? 3.942 13.823 -8.925 1.00 98.12 244 ALA A C 1
ATOM 1800 O O . ALA A 1 244 ? 5.025 13.610 -8.382 1.00 98.12 244 ALA A O 1
ATOM 1801 N N . LEU A 1 245 ? 2.790 13.505 -8.327 1.00 98.56 245 LEU A N 1
ATOM 1802 C CA . LEU A 1 245 ? 2.784 12.679 -7.118 1.00 98.56 245 LEU A CA 1
ATOM 1803 C C . LEU A 1 245 ? 3.226 11.253 -7.467 1.00 98.56 245 LEU A C 1
ATOM 1805 O O . LEU A 1 245 ? 2.800 10.688 -8.471 1.00 98.56 245 LEU A O 1
ATOM 1809 N N . THR A 1 246 ? 4.073 10.650 -6.646 1.00 98.38 246 THR A N 1
ATOM 1810 C CA . THR A 1 246 ? 4.358 9.213 -6.748 1.00 98.38 246 THR A CA 1
ATOM 1811 C C . THR A 1 246 ? 3.208 8.397 -6.154 1.00 98.38 246 THR A C 1
ATOM 1813 O O . THR A 1 246 ? 2.362 8.927 -5.428 1.00 98.38 246 THR A O 1
ATOM 1816 N N . GLY A 1 247 ? 3.190 7.085 -6.414 1.00 98.12 247 GLY A N 1
ATOM 1817 C CA . GLY A 1 247 ? 2.312 6.164 -5.685 1.00 98.12 247 GLY A CA 1
ATOM 1818 C C . GLY A 1 247 ? 2.478 6.286 -4.172 1.00 98.12 247 GLY A C 1
ATOM 1819 O O . GLY A 1 247 ? 1.500 6.440 -3.449 1.00 98.12 247 GLY A O 1
ATOM 1820 N N . MET A 1 248 ? 3.723 6.340 -3.705 1.00 98.44 248 MET A N 1
ATOM 1821 C CA . MET A 1 248 ? 4.042 6.467 -2.285 1.00 98.44 248 MET A CA 1
ATOM 1822 C C . MET A 1 248 ? 3.568 7.790 -1.670 1.00 98.44 248 MET A C 1
ATOM 1824 O O . MET A 1 248 ? 3.128 7.829 -0.519 1.00 98.44 248 MET A O 1
ATOM 1828 N N . ASP A 1 249 ? 3.635 8.897 -2.420 1.00 98.81 249 ASP A N 1
ATOM 1829 C CA . ASP A 1 249 ? 3.085 10.177 -1.957 1.00 98.81 249 ASP A CA 1
ATOM 1830 C C . ASP A 1 249 ? 1.566 10.067 -1.761 1.00 98.81 249 ASP A C 1
ATOM 1832 O O . ASP A 1 249 ? 1.026 10.571 -0.775 1.00 98.81 249 ASP A O 1
ATOM 1836 N N . LEU A 1 250 ? 0.877 9.383 -2.683 1.00 98.81 250 LEU A N 1
ATOM 1837 C CA . LEU A 1 250 ? -0.564 9.143 -2.610 1.00 98.81 250 LEU A CA 1
ATOM 1838 C C . LEU A 1 250 ? -0.944 8.232 -1.433 1.00 98.81 250 LEU A C 1
ATOM 1840 O O . LEU A 1 250 ? -1.933 8.526 -0.765 1.00 98.81 250 LEU A O 1
ATOM 1844 N N . VAL A 1 251 ? -0.153 7.195 -1.129 1.00 98.88 251 VAL A N 1
ATOM 1845 C CA . VAL A 1 251 ? -0.330 6.356 0.074 1.00 98.88 251 VAL A CA 1
ATOM 1846 C C . VAL A 1 251 ? -0.285 7.217 1.332 1.00 98.88 251 VAL A C 1
ATOM 1848 O O . VAL A 1 251 ? -1.224 7.207 2.129 1.00 98.88 251 VAL A O 1
ATOM 1851 N N . ARG A 1 252 ? 0.783 8.008 1.498 1.00 98.81 252 ARG A N 1
ATOM 1852 C CA . ARG A 1 252 ? 0.966 8.837 2.693 1.00 98.81 252 ARG A CA 1
ATOM 1853 C C . ARG A 1 252 ? -0.133 9.888 2.832 1.00 98.81 252 ARG A C 1
ATOM 1855 O O . ARG A 1 252 ? -0.715 10.018 3.902 1.00 98.81 252 ARG A O 1
ATOM 1862 N N . LEU A 1 253 ? -0.448 10.612 1.757 1.00 98.75 253 LEU A N 1
ATOM 1863 C CA . LEU A 1 253 ? -1.506 11.626 1.772 1.00 98.75 253 LEU A CA 1
ATOM 1864 C C . LEU A 1 253 ? -2.890 11.015 2.023 1.00 98.75 253 LEU A C 1
ATOM 1866 O O . LEU A 1 253 ? -3.702 11.638 2.702 1.00 98.75 253 LEU A O 1
ATOM 1870 N N . GLY A 1 254 ? -3.155 9.818 1.492 1.00 98.69 254 GLY A N 1
ATOM 1871 C CA . GLY A 1 254 ? -4.375 9.063 1.761 1.00 98.69 254 GLY A CA 1
ATOM 1872 C C . GLY A 1 254 ? -4.506 8.723 3.243 1.00 98.69 254 GLY A C 1
ATOM 1873 O O . GLY A 1 254 ? -5.522 9.048 3.851 1.00 98.69 254 GLY A O 1
ATOM 1874 N N . LEU A 1 255 ? -3.459 8.155 3.848 1.00 98.88 255 LEU A N 1
ATOM 1875 C CA . LEU A 1 255 ? -3.426 7.817 5.277 1.00 98.88 255 LEU A CA 1
ATOM 1876 C C . LEU A 1 255 ? -3.567 9.053 6.174 1.00 98.88 255 LEU A C 1
ATOM 1878 O O . LEU A 1 255 ? -4.372 9.060 7.102 1.00 98.88 255 LEU A O 1
ATOM 1882 N N . GLU A 1 256 ? -2.822 10.118 5.881 1.00 98.69 256 GLU A N 1
ATOM 1883 C CA . GLU A 1 256 ? -2.803 11.332 6.699 1.00 98.69 256 GLU A CA 1
ATOM 1884 C C . GLU A 1 256 ? -4.132 12.105 6.660 1.00 98.69 256 GLU A C 1
ATOM 1886 O O . GLU A 1 256 ? -4.400 12.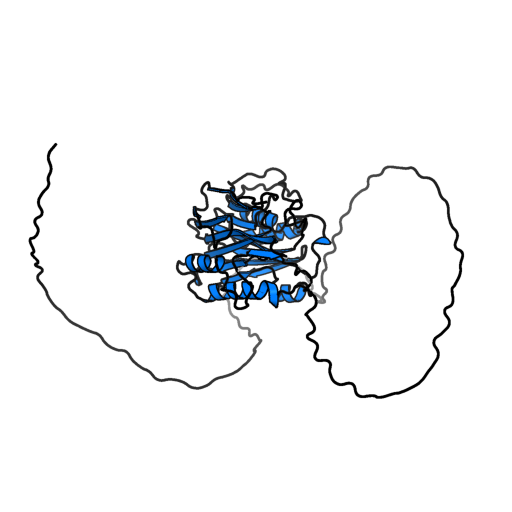877 7.576 1.00 98.69 256 GLU A O 1
ATOM 1891 N N . ARG A 1 257 ? -4.968 11.935 5.626 1.00 98.44 257 ARG A N 1
ATOM 1892 C CA . ARG A 1 257 ? -6.150 12.787 5.383 1.00 98.44 257 ARG A CA 1
ATOM 1893 C C . ARG A 1 257 ? -7.479 12.028 5.345 1.00 98.44 257 ARG A C 1
ATOM 1895 O O . ARG A 1 257 ? -8.442 12.553 4.796 1.00 98.44 257 ARG A O 1
ATOM 1902 N N . SER A 1 258 ? -7.544 10.809 5.884 1.00 98.50 258 SER A N 1
ATOM 1903 C CA . SER A 1 258 ? -8.762 9.986 5.844 1.00 98.50 258 SER A CA 1
ATOM 1904 C C . SER A 1 258 ? -9.014 9.193 7.120 1.00 98.50 258 SER A C 1
ATOM 1906 O O . SER A 1 258 ? -8.098 8.829 7.839 1.00 98.50 258 SER A O 1
ATOM 1908 N N . SER A 1 259 ? -10.273 8.895 7.407 1.00 98.06 259 SER A N 1
ATOM 1909 C CA . SER A 1 259 ? -10.743 8.217 8.624 1.00 98.06 259 SER A CA 1
ATOM 1910 C C . SER A 1 259 ? -11.416 6.876 8.334 1.00 98.06 259 SER A C 1
ATOM 1912 O O . SER A 1 259 ? -11.857 6.197 9.255 1.00 98.06 259 SER A O 1
ATOM 1914 N N . SER A 1 260 ? -11.550 6.536 7.053 1.00 98.81 260 SER A N 1
ATOM 1915 C CA . SER A 1 260 ? -12.135 5.297 6.543 1.00 98.81 260 SER A CA 1
ATOM 1916 C C . SER A 1 260 ? -11.492 4.941 5.204 1.00 98.81 260 SER A C 1
ATOM 1918 O O . SER A 1 260 ? -10.912 5.803 4.539 1.00 98.81 260 SER A O 1
ATOM 1920 N N . ALA A 1 261 ? -11.631 3.689 4.778 1.00 98.88 261 ALA A N 1
ATOM 1921 C CA . ALA A 1 261 ? -11.140 3.221 3.489 1.00 98.88 261 ALA A CA 1
ATOM 1922 C C . ALA A 1 261 ? -11.837 3.935 2.318 1.00 98.88 261 ALA A C 1
ATOM 1924 O O . ALA A 1 261 ? -11.195 4.246 1.314 1.00 98.88 261 ALA A O 1
ATOM 1925 N N . ALA A 1 262 ? -13.131 4.247 2.453 1.00 98.88 262 ALA A N 1
ATOM 1926 C CA . ALA A 1 262 ? -13.869 5.017 1.454 1.00 98.88 262 ALA A CA 1
ATOM 1927 C C . ALA A 1 262 ? -13.327 6.451 1.323 1.00 98.88 262 ALA A C 1
ATOM 1929 O O . ALA A 1 262 ? -13.031 6.897 0.215 1.00 98.88 262 ALA A O 1
ATOM 1930 N N . GLU A 1 263 ? -13.115 7.146 2.445 1.00 98.81 263 GLU A N 1
ATOM 1931 C CA . GLU A 1 263 ? -12.527 8.493 2.445 1.00 98.81 263 GLU A CA 1
ATOM 1932 C C . GLU A 1 263 ? -11.089 8.475 1.899 1.00 98.81 263 GLU A C 1
ATOM 1934 O O . GLU A 1 263 ? -10.707 9.348 1.124 1.00 98.81 263 GLU A O 1
ATOM 1939 N N . ALA A 1 264 ? -10.297 7.451 2.235 1.00 98.88 264 ALA A N 1
ATOM 1940 C CA . ALA A 1 264 ? -8.943 7.274 1.714 1.00 98.88 264 ALA A CA 1
ATOM 1941 C C . ALA A 1 264 ? -8.928 7.115 0.190 1.00 98.88 264 ALA A C 1
ATOM 1943 O O . ALA A 1 264 ? -8.120 7.751 -0.491 1.00 98.88 264 ALA A O 1
ATOM 1944 N N . MET A 1 265 ? -9.843 6.302 -0.348 1.00 98.81 265 MET A N 1
ATOM 1945 C CA . MET A 1 265 ? -10.029 6.142 -1.788 1.00 98.81 265 MET A CA 1
ATOM 1946 C C . MET A 1 265 ? -10.384 7.481 -2.445 1.00 98.81 265 MET A C 1
ATOM 1948 O O . MET A 1 265 ? -9.768 7.839 -3.446 1.00 98.81 265 MET A O 1
ATOM 1952 N N . GLU A 1 266 ? -11.328 8.239 -1.879 1.00 98.81 266 GLU A N 1
ATOM 1953 C CA . GLU A 1 266 ? -11.735 9.551 -2.401 1.00 98.81 266 GLU A CA 1
ATOM 1954 C C . GLU A 1 266 ? -10.599 10.579 -2.370 1.00 98.81 266 GLU A C 1
ATOM 1956 O O . GLU A 1 266 ? -10.398 11.307 -3.345 1.00 98.81 266 GLU A O 1
ATOM 1961 N N . VAL A 1 267 ? -9.831 10.639 -1.276 1.00 98.69 267 VAL A N 1
ATOM 1962 C CA . VAL A 1 267 ? -8.653 11.509 -1.150 1.00 98.69 267 VAL A CA 1
ATOM 1963 C C . VAL A 1 267 ? -7.624 11.163 -2.219 1.00 98.69 267 VAL A C 1
ATOM 1965 O O . VAL A 1 267 ? -7.137 12.059 -2.917 1.00 98.69 267 VAL A O 1
ATOM 1968 N N . LEU A 1 268 ? -7.308 9.876 -2.360 1.00 98.69 268 LEU A N 1
ATOM 1969 C CA . LEU A 1 268 ? -6.302 9.381 -3.289 1.00 98.69 268 LEU A CA 1
ATOM 1970 C C . LEU A 1 268 ? -6.676 9.704 -4.738 1.00 98.69 268 LEU A C 1
ATOM 1972 O O . LEU A 1 268 ? -5.877 10.315 -5.452 1.00 98.69 268 LEU A O 1
ATOM 1976 N N . THR A 1 269 ? -7.890 9.358 -5.171 1.00 98.75 269 THR A N 1
ATOM 1977 C CA . THR A 1 269 ? -8.343 9.599 -6.551 1.00 98.75 269 THR A CA 1
ATOM 1978 C C . THR A 1 269 ? -8.493 11.089 -6.837 1.00 98.75 269 THR A C 1
ATOM 1980 O O . THR A 1 269 ? -8.053 11.568 -7.878 1.00 98.75 269 THR A O 1
ATOM 1983 N N . SER A 1 270 ? -8.976 11.869 -5.871 1.00 98.62 270 SER A N 1
ATOM 1984 C CA . SER A 1 270 ? -9.037 13.328 -5.974 1.00 98.62 270 SER A CA 1
ATOM 1985 C C . SER A 1 270 ? -7.658 13.978 -6.151 1.00 98.62 270 SER A C 1
ATOM 1987 O O . SER A 1 270 ? -7.504 14.946 -6.902 1.00 98.62 270 SER A O 1
ATOM 1989 N N . LEU A 1 271 ? -6.639 13.497 -5.432 1.00 98.50 271 LEU A N 1
ATOM 1990 C CA . LEU A 1 271 ? -5.266 13.986 -5.570 1.00 98.50 271 LEU A CA 1
ATOM 1991 C C . LEU A 1 271 ? -4.655 13.555 -6.903 1.00 98.50 271 LEU A C 1
ATOM 1993 O O . LEU A 1 271 ? -4.025 14.383 -7.562 1.00 98.50 271 LEU A O 1
ATOM 1997 N N . LEU A 1 272 ? -4.895 12.314 -7.328 1.00 98.44 272 LEU A N 1
ATOM 1998 C CA . LEU A 1 272 ? -4.505 11.802 -8.640 1.00 98.44 272 LEU A CA 1
ATOM 1999 C C . LEU A 1 272 ? -5.095 12.655 -9.773 1.00 98.44 272 LEU A C 1
ATOM 2001 O O . LEU A 1 272 ? -4.375 13.101 -10.663 1.00 98.44 272 LEU A O 1
ATOM 2005 N N . GLU A 1 273 ? -6.391 12.949 -9.723 1.00 98.50 273 GLU A N 1
ATOM 2006 C CA . GLU A 1 273 ? -7.086 13.738 -10.742 1.00 98.50 273 GLU A CA 1
ATOM 2007 C C . GLU A 1 273 ? -6.592 15.181 -10.814 1.00 98.50 273 GLU A C 1
ATOM 2009 O O . GLU A 1 273 ? -6.519 15.743 -11.908 1.00 98.50 273 GLU A O 1
ATOM 2014 N N . ARG A 1 274 ? -6.220 15.786 -9.677 1.00 97.75 274 ARG A N 1
ATOM 2015 C CA . ARG A 1 274 ? -5.726 17.172 -9.616 1.00 97.75 274 ARG A CA 1
ATOM 2016 C C . ARG A 1 274 ? -4.242 17.293 -9.925 1.00 97.75 274 ARG A C 1
ATOM 2018 O O . ARG A 1 274 ? -3.853 18.122 -10.748 1.00 97.75 274 ARG A O 1
ATOM 2025 N N . HIS A 1 275 ? -3.409 16.445 -9.340 1.00 98.06 275 HIS A N 1
ATOM 2026 C CA . HIS A 1 275 ? -1.952 16.576 -9.392 1.00 98.06 275 HIS A CA 1
ATOM 2027 C C . HIS A 1 275 ? -1.289 15.594 -10.361 1.00 98.06 275 HIS A C 1
ATOM 2029 O O . HIS A 1 275 ? -0.222 15.904 -10.879 1.00 98.06 275 HIS A O 1
ATOM 2035 N N . GLY A 1 276 ? -1.963 14.505 -10.728 1.00 98.12 276 GLY A N 1
ATOM 2036 C CA . GLY A 1 276 ? -1.419 13.447 -11.575 1.00 98.12 276 GLY A CA 1
ATOM 2037 C C . GLY A 1 276 ? -0.507 12.501 -10.804 1.00 98.12 276 GLY A C 1
ATOM 2038 O O . GLY A 1 276 ? -0.161 12.760 -9.651 1.00 98.12 276 GLY A O 1
ATOM 2039 N N . GLN A 1 277 ? -0.103 11.423 -11.474 1.00 98.19 277 GLN A N 1
ATOM 2040 C CA . GLN A 1 277 ? 0.939 10.516 -11.006 1.00 98.19 277 GLN A CA 1
ATOM 2041 C C . GLN A 1 277 ? 2.146 10.580 -11.946 1.00 98.19 277 GLN A C 1
ATOM 2043 O O . GLN A 1 277 ? 1.964 10.804 -13.144 1.00 98.19 277 GLN A O 1
ATOM 2048 N N . GLY A 1 278 ? 3.364 10.442 -11.427 1.00 97.00 278 GLY A N 1
ATOM 2049 C CA . GLY A 1 278 ? 4.572 10.469 -12.256 1.00 97.00 278 GLY A CA 1
ATOM 2050 C C . GLY A 1 278 ? 5.848 10.807 -11.492 1.00 97.00 278 GLY A C 1
ATOM 2051 O O . GLY A 1 278 ? 5.812 11.200 -10.329 1.00 97.00 278 GLY A O 1
ATOM 2052 N N . GLY A 1 279 ? 6.986 10.703 -12.180 1.00 95.50 279 GLY A N 1
ATOM 2053 C CA . GLY A 1 279 ? 8.317 10.798 -11.571 1.00 95.50 279 GLY A CA 1
ATOM 2054 C C . GLY A 1 279 ? 8.869 9.428 -11.166 1.00 95.50 279 GLY A C 1
ATOM 2055 O O . GLY A 1 279 ? 8.206 8.406 -11.340 1.00 95.50 279 GLY A O 1
ATOM 2056 N N . THR A 1 280 ? 10.110 9.395 -10.672 1.00 94.56 280 THR A N 1
ATOM 2057 C CA . THR A 1 280 ? 10.706 8.139 -10.187 1.00 94.56 280 THR A CA 1
ATOM 2058 C C . THR A 1 280 ? 10.012 7.687 -8.908 1.00 94.56 280 THR A C 1
ATOM 2060 O O . THR A 1 280 ? 9.760 8.503 -8.023 1.00 94.56 280 THR A O 1
ATOM 2063 N N . GLY A 1 281 ? 9.698 6.399 -8.822 1.00 92.44 281 GLY A N 1
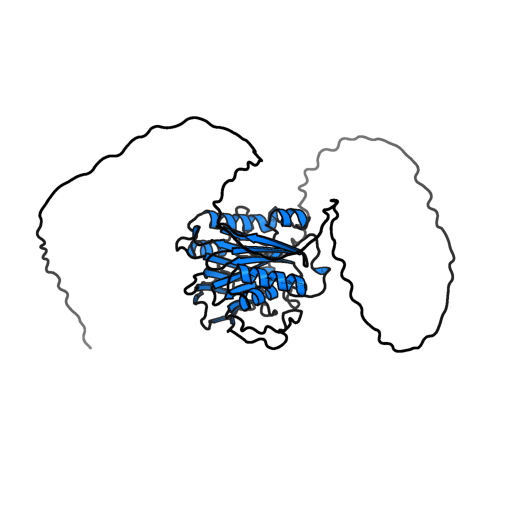ATOM 2064 C CA . GLY A 1 281 ? 9.243 5.742 -7.603 1.00 92.44 281 GLY A CA 1
ATOM 2065 C C . GLY A 1 281 ? 10.338 4.916 -6.930 1.00 92.44 281 GLY A C 1
ATOM 2066 O O . GLY A 1 281 ? 10.016 4.175 -6.021 1.00 92.44 281 GLY A O 1
ATOM 2067 N N . HIS A 1 282 ? 11.594 5.039 -7.368 1.00 92.69 282 HIS A N 1
ATOM 2068 C CA . HIS A 1 282 ? 12.796 4.440 -6.766 1.00 92.69 282 HIS A CA 1
ATOM 2069 C C . HIS A 1 282 ? 13.862 5.509 -6.534 1.00 92.69 282 HIS A C 1
ATOM 2071 O O . HIS A 1 282 ? 13.790 6.574 -7.169 1.00 92.69 282 HIS A O 1
ATOM 2077 N N . ASP A 1 283 ? 14.855 5.211 -5.691 1.00 92.94 283 ASP A N 1
ATOM 2078 C CA . ASP A 1 283 ? 15.942 6.148 -5.399 1.00 92.94 283 ASP A CA 1
ATOM 2079 C C . ASP A 1 283 ? 16.670 6.546 -6.699 1.00 92.94 283 ASP A C 1
ATOM 2081 O O . ASP A 1 283 ? 17.300 5.701 -7.345 1.00 92.94 283 ASP A O 1
ATOM 2085 N N . PRO A 1 284 ? 16.608 7.824 -7.123 1.00 91.38 284 PRO A N 1
ATOM 2086 C CA . PRO A 1 284 ? 17.307 8.271 -8.323 1.00 91.38 284 PRO A CA 1
ATOM 2087 C C . PRO A 1 284 ? 18.835 8.173 -8.207 1.00 91.38 284 PRO A C 1
ATOM 2089 O O . PRO A 1 284 ? 19.503 8.162 -9.242 1.00 91.38 284 PRO A O 1
ATOM 2092 N N . ALA A 1 285 ? 19.380 8.136 -6.988 1.00 91.25 285 ALA A N 1
ATOM 2093 C CA . ALA A 1 285 ? 20.802 7.963 -6.706 1.00 91.25 285 ALA A CA 1
ATOM 2094 C C . ALA A 1 285 ? 21.204 6.491 -6.493 1.00 91.25 285 ALA A C 1
ATOM 2096 O O . ALA A 1 285 ? 22.401 6.204 -6.422 1.00 91.25 285 ALA A O 1
ATOM 2097 N N . GLY A 1 286 ? 20.234 5.574 -6.419 1.00 87.06 286 GLY A N 1
ATOM 2098 C CA . GLY A 1 286 ? 20.474 4.141 -6.270 1.00 87.06 286 GLY A CA 1
ATOM 2099 C C . GLY A 1 286 ? 21.082 3.503 -7.522 1.00 87.06 286 GLY A C 1
ATOM 2100 O O . GLY A 1 286 ? 21.043 4.055 -8.627 1.00 87.06 286 GLY A O 1
ATOM 2101 N N . ARG A 1 287 ? 21.620 2.290 -7.374 1.00 84.69 287 ARG A N 1
ATOM 2102 C CA . ARG A 1 287 ? 22.364 1.561 -8.419 1.00 84.69 287 ARG A CA 1
ATOM 2103 C C . ARG A 1 287 ? 21.570 1.359 -9.708 1.00 84.69 287 ARG A C 1
ATOM 2105 O O . ARG A 1 287 ? 22.142 1.358 -10.797 1.00 84.69 287 ARG A O 1
ATOM 2112 N N . GLN A 1 288 ? 20.263 1.164 -9.588 1.00 84.38 288 GLN A N 1
ATOM 2113 C CA . GLN A 1 288 ? 19.368 0.932 -10.722 1.00 84.38 288 GLN A CA 1
ATOM 2114 C C . GLN A 1 288 ? 18.791 2.233 -11.312 1.00 84.38 288 GLN A C 1
ATOM 2116 O O . GLN A 1 288 ? 18.137 2.191 -12.356 1.00 84.38 288 GLN A O 1
ATOM 2121 N N . GLY A 1 289 ? 19.074 3.385 -10.694 1.00 87.69 289 GLY A N 1
ATOM 2122 C CA . GLY A 1 289 ? 18.664 4.704 -11.161 1.00 87.69 289 GLY A CA 1
ATOM 2123 C C . GLY A 1 289 ? 17.145 4.940 -11.152 1.00 87.69 289 GLY A C 1
ATOM 2124 O O . GLY A 1 289 ? 16.368 4.137 -10.627 1.00 87.69 289 GLY A O 1
ATOM 2125 N N . PRO A 1 290 ? 16.689 6.058 -11.749 1.00 90.81 290 PRO A N 1
ATOM 2126 C CA . PRO A 1 290 ? 15.292 6.464 -11.690 1.00 90.81 290 PRO A CA 1
ATOM 2127 C C . PRO A 1 290 ? 14.376 5.516 -12.476 1.00 90.81 290 PRO A C 1
ATOM 2129 O O . PRO A 1 290 ? 14.576 5.279 -13.670 1.00 90.81 290 PRO A O 1
ATOM 2132 N N . ARG A 1 291 ? 13.304 5.046 -11.829 1.00 92.44 291 ARG A N 1
ATOM 2133 C CA . ARG A 1 291 ? 12.280 4.171 -12.422 1.00 92.44 291 ARG A CA 1
ATOM 2134 C C . ARG A 1 291 ? 10.883 4.694 -12.120 1.00 92.44 291 ARG A C 1
ATOM 2136 O O . ARG A 1 291 ? 10.445 4.701 -10.973 1.00 92.44 291 ARG A O 1
ATOM 2143 N N . ALA A 1 292 ? 10.192 5.140 -13.166 1.00 95.12 292 ALA A N 1
ATOM 2144 C CA . ALA A 1 292 ? 8.806 5.591 -13.094 1.00 95.12 292 ALA A CA 1
ATOM 2145 C C . ALA A 1 292 ? 7.840 4.415 -13.300 1.00 95.12 292 ALA A C 1
ATOM 2147 O O . ALA A 1 292 ? 8.061 3.581 -14.181 1.00 95.12 292 ALA A O 1
ATOM 2148 N N . TYR A 1 293 ? 6.759 4.384 -12.526 1.00 96.25 293 TYR A N 1
ATOM 2149 C CA . TYR A 1 293 ? 5.692 3.386 -12.608 1.00 96.25 293 TYR A CA 1
ATOM 2150 C C . TYR A 1 293 ? 4.328 4.011 -12.291 1.00 96.25 293 TYR A C 1
ATOM 2152 O O . TYR A 1 293 ? 4.256 5.120 -11.757 1.00 96.25 293 TYR A O 1
ATOM 2160 N N . TRP A 1 294 ? 3.254 3.292 -12.623 1.00 97.94 294 TRP A N 1
ATOM 2161 C CA . TRP A 1 294 ? 1.919 3.559 -12.083 1.00 97.94 294 TRP A CA 1
ATOM 2162 C C . TRP A 1 294 ? 1.656 2.678 -10.872 1.00 97.94 294 TRP A C 1
ATOM 2164 O O . TRP A 1 294 ? 2.400 1.735 -10.625 1.00 97.94 294 TRP A O 1
ATOM 2174 N N . SER A 1 295 ? 0.575 2.935 -10.146 1.00 98.00 295 SER A N 1
ATOM 2175 C CA . SER A 1 295 ? 0.307 2.239 -8.890 1.00 98.00 295 SER A CA 1
ATOM 2176 C C . SER A 1 295 ? -1.020 1.491 -8.912 1.00 98.00 295 SER A C 1
ATOM 2178 O O . SER A 1 295 ? -2.035 2.014 -9.386 1.00 98.00 295 SER A O 1
ATOM 2180 N N . SER A 1 296 ? -0.997 0.272 -8.380 1.00 98.44 296 SER A N 1
ATOM 2181 C CA . SER A 1 296 ? -2.167 -0.393 -7.808 1.00 98.44 296 SER A CA 1
ATOM 2182 C C . SER A 1 296 ? -2.146 -0.154 -6.301 1.00 98.44 296 SER A C 1
ATOM 2184 O O . SER A 1 296 ? -1.082 -0.234 -5.699 1.00 98.44 296 SER A O 1
ATOM 2186 N N . PHE A 1 297 ? -3.278 0.172 -5.693 1.00 98.88 297 PHE A N 1
ATOM 2187 C CA . PHE A 1 297 ? -3.413 0.414 -4.260 1.00 98.88 297 PHE A CA 1
ATOM 2188 C C . PHE A 1 297 ? -4.399 -0.579 -3.670 1.00 98.88 297 PHE A C 1
ATOM 2190 O O . PHE A 1 297 ? -5.461 -0.809 -4.251 1.00 98.88 297 PHE A O 1
ATOM 2197 N N . LEU A 1 298 ? -4.087 -1.104 -2.489 1.00 98.88 298 LEU A N 1
ATOM 2198 C CA . LEU A 1 298 ? -5.050 -1.795 -1.641 1.00 98.88 298 LEU A CA 1
ATOM 2199 C C . LEU A 1 298 ? -5.257 -0.959 -0.383 1.00 98.88 298 LEU A C 1
ATOM 2201 O O . LEU A 1 298 ? -4.308 -0.646 0.332 1.00 98.88 298 LEU A O 1
ATOM 2205 N N . ILE A 1 299 ? -6.505 -0.567 -0.163 1.00 98.94 299 ILE A N 1
ATOM 2206 C CA . ILE A 1 299 ? -6.951 0.318 0.911 1.00 98.94 299 ILE A CA 1
ATOM 2207 C C . ILE A 1 299 ? -7.901 -0.489 1.783 1.00 98.94 299 ILE A C 1
ATOM 2209 O O . ILE A 1 299 ? -8.801 -1.134 1.251 1.00 98.94 299 ILE A O 1
ATOM 2213 N N . ALA A 1 300 ? -7.737 -0.453 3.098 1.00 98.94 300 ALA A N 1
ATOM 2214 C CA . ALA A 1 300 ? -8.589 -1.183 4.025 1.00 98.94 300 ALA A CA 1
ATOM 2215 C C . ALA A 1 300 ? -8.831 -0.387 5.304 1.00 98.94 300 ALA A C 1
ATOM 2217 O O . ALA A 1 300 ? -7.997 0.409 5.716 1.00 98.94 300 ALA A O 1
ATOM 2218 N N . ASP A 1 301 ? -9.961 -0.628 5.948 1.00 98.88 301 ASP A N 1
ATOM 2219 C CA . ASP A 1 301 ? -10.253 -0.176 7.302 1.00 98.88 301 ASP A CA 1
ATOM 2220 C C . ASP A 1 301 ? -10.873 -1.344 8.103 1.00 98.88 301 ASP A C 1
ATOM 2222 O O . ASP A 1 301 ? -10.911 -2.482 7.610 1.00 98.88 301 ASP A O 1
ATOM 2226 N N . PRO A 1 302 ? -11.347 -1.146 9.347 1.00 98.75 302 PRO A N 1
ATOM 2227 C CA . PRO A 1 302 ? -11.923 -2.238 10.129 1.00 98.75 302 PRO A CA 1
ATOM 2228 C C . PRO A 1 302 ? -13.207 -2.872 9.559 1.00 98.75 302 PRO A C 1
ATOM 2230 O O . PRO A 1 302 ? -13.701 -3.839 10.140 1.00 98.75 302 PRO A O 1
ATOM 2233 N N . VAL A 1 303 ? -13.785 -2.327 8.484 1.00 98.31 303 VAL A N 1
ATOM 2234 C CA . VAL A 1 303 ? -15.097 -2.712 7.945 1.00 98.31 303 VAL A CA 1
ATOM 2235 C C . VAL A 1 303 ? -15.030 -3.086 6.466 1.00 98.31 303 VAL A C 1
ATOM 2237 O O . VAL A 1 303 ? -15.665 -4.059 6.053 1.00 98.31 303 VAL A O 1
ATOM 2240 N N . GLU A 1 304 ? -14.300 -2.330 5.653 1.00 98.75 304 GLU A N 1
ATOM 2241 C CA . GLU A 1 304 ? -14.288 -2.480 4.201 1.00 98.75 304 GLU A CA 1
ATOM 2242 C C . GLU A 1 304 ? -12.908 -2.245 3.582 1.00 98.75 304 GLU A C 1
ATOM 2244 O O . GLU A 1 304 ? -11.971 -1.779 4.227 1.00 98.75 304 GLU A O 1
ATOM 2249 N N . ALA A 1 305 ? -12.772 -2.626 2.313 1.00 98.88 305 ALA A N 1
ATOM 2250 C CA . ALA A 1 305 ? -11.538 -2.464 1.563 1.00 98.88 305 ALA A CA 1
ATOM 2251 C C . ALA A 1 305 ? -11.809 -2.222 0.073 1.00 98.88 305 ALA A C 1
ATOM 2253 O O . ALA A 1 305 ? -12.850 -2.622 -0.460 1.00 98.88 305 ALA A O 1
ATOM 2254 N N . PHE A 1 306 ? -10.851 -1.587 -0.597 1.00 98.94 306 PHE A N 1
ATOM 2255 C CA . PHE A 1 306 ? -10.910 -1.204 -2.003 1.00 98.94 306 PHE A CA 1
ATOM 2256 C C . PHE A 1 306 ? -9.569 -1.449 -2.694 1.00 98.94 306 PHE A C 1
ATOM 2258 O O . PHE A 1 306 ? -8.512 -1.158 -2.137 1.00 98.94 306 PHE A O 1
ATOM 2265 N N . VAL A 1 307 ? -9.623 -1.930 -3.933 1.00 98.88 307 VAL A N 1
ATOM 2266 C CA . VAL A 1 307 ? -8.503 -1.859 -4.879 1.00 98.88 307 VAL A CA 1
ATOM 2267 C C . VAL A 1 307 ? -8.670 -0.603 -5.721 1.00 98.88 307 VAL A C 1
ATOM 2269 O O . VAL A 1 307 ? -9.785 -0.332 -6.168 1.00 98.88 307 VAL A O 1
ATOM 2272 N N . VAL A 1 308 ? -7.588 0.135 -5.971 1.00 98.88 308 VAL A N 1
ATOM 2273 C CA . VAL A 1 308 ? -7.554 1.253 -6.927 1.00 98.88 308 VAL A CA 1
ATOM 2274 C C . VAL A 1 308 ? -6.379 1.064 -7.877 1.00 98.88 308 VAL A C 1
ATOM 2276 O O . VAL A 1 308 ? -5.241 0.992 -7.433 1.00 98.88 308 VAL A O 1
ATOM 2279 N N . GLU A 1 309 ? -6.622 1.014 -9.182 1.00 98.81 309 GLU A N 1
ATOM 2280 C CA . GLU A 1 309 ? -5.573 0.851 -10.199 1.00 98.81 309 GLU A CA 1
ATOM 2281 C C . GLU A 1 309 ? -5.500 2.080 -11.093 1.00 98.81 309 GLU A C 1
ATOM 2283 O O . GLU A 1 309 ? -6.530 2.677 -11.405 1.00 98.81 309 GLU A O 1
ATOM 2288 N N . THR A 1 310 ? -4.285 2.476 -11.482 1.00 98.62 310 THR A N 1
ATOM 2289 C CA . THR A 1 310 ? -4.039 3.763 -12.146 1.00 98.62 310 THR A CA 1
ATOM 2290 C C . THR A 1 310 ? -3.274 3.631 -13.464 1.00 98.62 310 THR A C 1
ATOM 2292 O O . THR A 1 310 ? -2.437 2.748 -13.646 1.00 98.62 310 THR A O 1
ATOM 2295 N N . SER A 1 311 ? -3.560 4.542 -14.396 1.00 97.94 311 SER A N 1
ATOM 2296 C CA . SER A 1 311 ? -2.829 4.756 -15.649 1.00 97.94 311 SER A CA 1
ATOM 2297 C C . SER A 1 311 ? -2.838 6.259 -15.951 1.00 97.94 311 SER A C 1
ATOM 2299 O O . SER A 1 311 ? -3.819 6.818 -16.442 1.00 97.94 311 SER A O 1
ATOM 2301 N N . GLY A 1 312 ? -1.774 6.974 -15.574 1.00 96.19 312 GLY A N 1
ATOM 2302 C CA . GLY A 1 312 ? -1.770 8.436 -15.643 1.00 96.19 312 GLY A CA 1
ATOM 2303 C C . GLY A 1 312 ? -2.757 9.053 -14.654 1.00 96.19 312 GLY A C 1
ATOM 2304 O O . GLY A 1 312 ? -2.548 8.979 -13.448 1.00 96.19 312 GLY A O 1
ATOM 2305 N N . ARG A 1 313 ? -3.810 9.698 -15.167 1.00 97.19 313 ARG A N 1
ATOM 2306 C CA . ARG A 1 313 ? -4.931 10.228 -14.360 1.00 97.19 313 ARG A CA 1
ATOM 2307 C C . ARG A 1 313 ? -6.179 9.355 -14.436 1.00 97.19 313 ARG A C 1
ATOM 2309 O O . ARG A 1 313 ? -7.143 9.632 -13.732 1.00 97.19 313 ARG A O 1
ATOM 2316 N N . GLU A 1 314 ? -6.175 8.344 -15.298 1.00 98.06 314 GLU A N 1
ATOM 2317 C CA . GLU A 1 314 ? -7.257 7.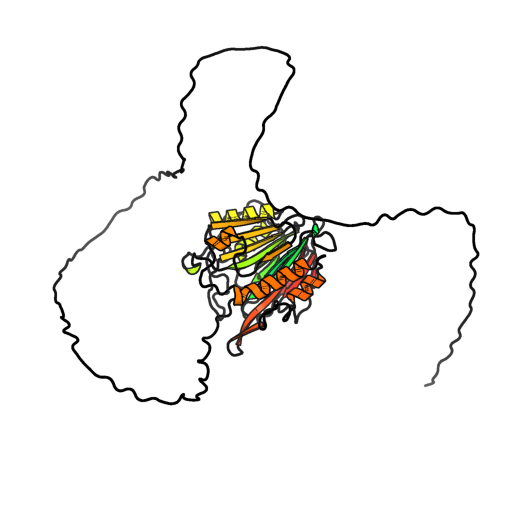373 -15.360 1.00 98.06 314 GLU A CA 1
ATOM 2318 C C . GLU A 1 314 ? -7.104 6.388 -14.208 1.00 98.06 314 GLU A C 1
ATOM 2320 O O . GLU A 1 314 ? -5.990 5.997 -13.841 1.00 98.06 314 GLU A O 1
ATOM 2325 N N . TRP A 1 315 ? -8.235 6.010 -13.626 1.00 98.69 315 TRP A N 1
ATOM 2326 C CA . TRP A 1 315 ? -8.276 5.081 -12.516 1.00 98.69 315 TRP A CA 1
ATOM 2327 C C . TRP A 1 315 ? -9.561 4.259 -12.540 1.00 98.69 315 TRP A C 1
ATOM 2329 O O . TRP A 1 315 ? -10.585 4.685 -13.078 1.00 98.69 315 TRP A O 1
ATOM 2339 N N . ALA A 1 316 ? -9.500 3.080 -11.936 1.00 98.75 316 ALA A N 1
ATOM 2340 C CA . ALA A 1 316 ? -10.664 2.272 -11.602 1.00 98.75 316 ALA A CA 1
ATOM 2341 C C . ALA A 1 316 ? -10.574 1.838 -10.142 1.00 98.75 316 ALA A C 1
ATOM 2343 O O . ALA A 1 316 ? -9.473 1.685 -9.612 1.00 98.75 316 ALA A O 1
ATOM 2344 N N . SER A 1 317 ? -11.726 1.620 -9.507 1.00 98.69 317 SER A N 1
ATOM 2345 C CA . SER A 1 317 ? -11.787 1.030 -8.175 1.00 98.69 317 SER A CA 1
ATOM 2346 C C . SER A 1 317 ? -12.734 -0.164 -8.110 1.00 98.69 317 SER A C 1
ATOM 2348 O O . SER A 1 317 ? -13.719 -0.251 -8.846 1.00 98.69 317 SER A O 1
ATOM 2350 N N . GLU A 1 318 ? -12.417 -1.099 -7.220 1.00 98.75 318 GLU A N 1
ATOM 2351 C CA . GLU A 1 318 ? -13.217 -2.290 -6.944 1.00 98.75 318 GLU A CA 1
ATOM 2352 C C . GLU A 1 318 ? -13.312 -2.485 -5.431 1.00 98.75 318 GLU A C 1
ATOM 2354 O O . GLU A 1 318 ? -12.297 -2.540 -4.736 1.00 98.75 318 GLU A O 1
ATOM 2359 N N . ARG A 1 319 ? -14.537 -2.592 -4.908 1.00 98.69 319 ARG A N 1
ATOM 2360 C CA . ARG A 1 319 ? -14.765 -2.927 -3.499 1.00 98.69 319 ARG A CA 1
ATOM 2361 C C . ARG A 1 319 ? -14.451 -4.403 -3.269 1.00 98.69 319 ARG A C 1
ATOM 2363 O O . ARG A 1 319 ? -14.971 -5.267 -3.972 1.00 98.69 319 ARG A O 1
ATOM 2370 N N . VAL A 1 320 ? -13.671 -4.689 -2.235 1.00 98.56 320 VAL A N 1
ATOM 2371 C CA . VAL A 1 320 ? -13.379 -6.052 -1.788 1.00 98.56 320 VAL A CA 1
ATOM 2372 C C . VAL A 1 320 ? -14.581 -6.608 -1.023 1.00 98.56 320 VAL A C 1
ATOM 2374 O O . VAL A 1 320 ? -15.150 -5.933 -0.165 1.00 98.56 320 VAL A O 1
ATOM 2377 N N . LEU A 1 321 ? -14.980 -7.842 -1.341 1.00 97.25 321 LEU A N 1
ATOM 2378 C CA . LEU A 1 321 ? -16.118 -8.501 -0.691 1.00 97.25 321 LEU A CA 1
ATOM 2379 C C . LEU A 1 321 ? -15.724 -9.198 0.613 1.00 97.25 321 LEU A C 1
ATOM 2381 O O . LEU A 1 321 ? -16.409 -9.048 1.621 1.00 97.25 321 LEU A O 1
ATOM 2385 N N . ASP A 1 322 ? -14.635 -9.965 0.594 1.00 97.62 322 ASP A N 1
ATOM 2386 C CA . ASP A 1 322 ? -14.144 -10.712 1.753 1.00 97.62 322 ASP A CA 1
ATOM 2387 C C . ASP A 1 322 ? -12.613 -10.745 1.834 1.00 97.62 322 ASP A C 1
ATOM 2389 O O . ASP A 1 322 ? -12.054 -10.420 2.877 1.00 97.62 322 ASP A O 1
ATOM 2393 N N . VAL A 1 323 ? -11.926 -11.094 0.750 1.00 98.62 323 VAL A N 1
ATOM 2394 C CA . VAL A 1 323 ? -10.463 -11.137 0.668 1.00 98.62 323 VAL A CA 1
ATOM 2395 C C . VAL A 1 323 ? -9.978 -10.619 -0.685 1.00 98.62 323 VAL A C 1
ATOM 2397 O O . VAL A 1 323 ? -10.678 -10.736 -1.693 1.00 98.62 323 VAL A O 1
ATOM 2400 N N . ARG A 1 324 ? -8.764 -10.065 -0.732 1.00 98.31 324 ARG A N 1
ATOM 2401 C CA . ARG A 1 324 ? -8.106 -9.668 -1.985 1.00 98.31 324 ARG A CA 1
ATOM 2402 C C . ARG A 1 324 ? -6.593 -9.644 -1.817 1.00 98.31 324 ARG A C 1
ATOM 2404 O O . ARG A 1 324 ? -6.104 -9.103 -0.832 1.00 98.31 324 ARG A O 1
ATOM 2411 N N . ALA A 1 325 ? -5.871 -10.156 -2.807 1.00 98.12 325 ALA A N 1
ATOM 2412 C CA . ALA A 1 325 ? -4.461 -9.856 -3.014 1.00 98.12 325 ALA A CA 1
ATOM 2413 C C . ALA A 1 325 ? -4.262 -9.011 -4.280 1.00 98.12 325 ALA A C 1
ATOM 2415 O O . ALA A 1 325 ? -4.939 -9.226 -5.294 1.00 98.12 325 ALA A O 1
ATOM 2416 N N . ILE A 1 326 ? -3.304 -8.090 -4.224 1.00 97.81 326 ILE A N 1
ATOM 2417 C CA . ILE A 1 326 ? -2.725 -7.396 -5.377 1.00 97.81 326 ILE A CA 1
ATOM 2418 C C . ILE A 1 326 ? -1.212 -7.642 -5.409 1.00 97.81 326 ILE A C 1
ATOM 2420 O O . ILE A 1 326 ? -0.600 -7.931 -4.384 1.00 97.81 326 ILE A O 1
ATOM 2424 N N . SER A 1 327 ? -0.633 -7.535 -6.599 1.00 95.69 327 SER A N 1
ATOM 2425 C CA . SER A 1 327 ? 0.813 -7.570 -6.846 1.00 95.69 327 SER A CA 1
ATOM 2426 C C . SER A 1 327 ? 1.107 -6.642 -8.038 1.00 95.69 327 SER A C 1
ATOM 2428 O O . SER A 1 327 ? 0.238 -5.855 -8.423 1.00 95.69 327 SER A O 1
ATOM 2430 N N . ASN A 1 328 ? 2.283 -6.721 -8.658 1.00 95.19 328 ASN A N 1
ATOM 2431 C CA . ASN A 1 328 ? 2.767 -5.826 -9.719 1.00 95.19 328 ASN A CA 1
ATOM 2432 C C . ASN A 1 328 ? 2.086 -6.033 -11.084 1.00 95.19 328 ASN A C 1
ATOM 2434 O O . ASN A 1 328 ? 2.728 -6.082 -12.133 1.00 95.19 328 ASN A O 1
ATOM 2438 N N . ARG A 1 329 ? 0.761 -6.158 -11.100 1.00 94.44 329 ARG A N 1
ATOM 2439 C CA . ARG A 1 329 ? -0.092 -6.199 -12.289 1.00 94.44 329 ARG A CA 1
ATOM 2440 C C . ARG A 1 329 ? -1.439 -5.554 -11.993 1.00 94.44 329 ARG A C 1
ATOM 2442 O O . ARG A 1 329 ? -1.872 -5.496 -10.847 1.00 94.44 329 ARG A O 1
ATOM 2449 N N . THR A 1 330 ? -2.143 -5.151 -13.043 1.00 96.31 330 THR A N 1
ATOM 2450 C CA . THR A 1 330 ? -3.570 -4.840 -12.949 1.00 96.31 330 THR A CA 1
ATOM 2451 C C . THR A 1 330 ? -4.391 -6.115 -12.710 1.00 96.31 330 THR A C 1
ATOM 2453 O O . THR A 1 330 ? -4.075 -7.214 -13.191 1.00 96.31 330 THR A O 1
ATOM 2456 N N . THR A 1 331 ? -5.439 -5.974 -11.912 1.00 95.81 331 THR A N 1
ATOM 2457 C CA . THR A 1 331 ? -6.260 -7.045 -11.340 1.00 95.81 331 THR A CA 1
ATOM 2458 C C . THR A 1 331 ? -7.753 -6.718 -11.378 1.00 95.81 331 THR A C 1
ATOM 2460 O O . THR A 1 331 ? -8.560 -7.638 -11.247 1.00 95.81 331 THR A O 1
ATOM 2463 N N . ILE A 1 332 ? -8.156 -5.456 -11.582 1.00 98.12 332 ILE A N 1
ATOM 2464 C CA . ILE A 1 332 ? -9.561 -5.096 -11.824 1.00 98.12 332 ILE A CA 1
ATOM 2465 C C . ILE A 1 332 ? -9.911 -5.516 -13.261 1.00 98.12 332 ILE A C 1
ATOM 2467 O O . ILE A 1 332 ? -9.351 -4.941 -14.193 1.00 98.12 332 ILE A O 1
ATOM 2471 N N . PRO A 1 333 ? -10.828 -6.476 -13.502 1.00 97.06 333 PRO A N 1
ATOM 2472 C CA . PRO A 1 333 ? -10.932 -7.154 -14.800 1.00 97.06 333 PRO A CA 1
ATOM 2473 C C . PRO A 1 333 ? -11.105 -6.230 -16.012 1.00 97.06 333 PRO A C 1
ATOM 2475 O O . PRO A 1 333 ? -10.439 -6.405 -17.030 1.00 97.06 333 PRO A O 1
ATOM 2478 N N . ALA A 1 334 ? -11.984 -5.228 -15.911 1.00 97.75 334 ALA A N 1
ATOM 2479 C CA . ALA A 1 334 ? -12.227 -4.288 -17.005 1.00 97.75 334 ALA A CA 1
ATOM 2480 C C . ALA A 1 334 ? -11.045 -3.331 -17.231 1.00 97.75 334 ALA A C 1
ATOM 2482 O O . ALA A 1 334 ? -10.724 -3.014 -18.375 1.00 97.75 334 ALA A O 1
ATOM 2483 N N . PHE A 1 335 ? -10.392 -2.894 -16.151 1.00 98.25 335 PHE A N 1
ATOM 2484 C CA . PHE A 1 335 ? -9.238 -2.001 -16.221 1.00 98.25 335 PHE A CA 1
ATOM 2485 C C . PHE A 1 335 ? -8.011 -2.739 -16.759 1.00 98.25 335 PHE A C 1
ATOM 2487 O O . PHE A 1 335 ? -7.343 -2.257 -17.665 1.00 98.25 335 PHE A O 1
ATOM 2494 N N . ASP A 1 336 ? -7.772 -3.956 -16.278 1.00 97.00 336 ASP A N 1
ATOM 2495 C CA . ASP A 1 336 ? -6.718 -4.845 -16.748 1.00 97.00 336 ASP A CA 1
ATOM 2496 C C . ASP A 1 336 ? -6.834 -5.130 -18.250 1.00 97.00 336 ASP A C 1
ATOM 2498 O O . ASP A 1 336 ? -5.862 -4.968 -18.986 1.00 97.00 336 ASP A O 1
ATOM 2502 N N . ALA A 1 337 ? -8.035 -5.466 -18.728 1.00 96.44 337 ALA A N 1
ATOM 2503 C CA . ALA A 1 337 ? -8.278 -5.710 -20.147 1.00 96.44 337 ALA A CA 1
ATOM 2504 C C . ALA A 1 337 ? -7.999 -4.479 -21.031 1.00 96.44 337 ALA A C 1
ATOM 2506 O O . ALA A 1 337 ? -7.601 -4.633 -22.186 1.00 96.44 337 ALA A O 1
ATOM 2507 N N . ALA A 1 338 ? -8.211 -3.270 -20.506 1.00 97.00 338 ALA A N 1
ATOM 2508 C CA . ALA A 1 338 ? -8.013 -2.021 -21.239 1.00 97.00 338 ALA A CA 1
ATOM 2509 C C . ALA A 1 338 ? -6.575 -1.479 -21.145 1.00 97.00 338 ALA A C 1
ATOM 2511 O O . ALA A 1 338 ? -6.065 -0.912 -22.114 1.00 97.00 338 ALA A O 1
ATOM 2512 N N . HIS A 1 339 ? -5.919 -1.646 -19.994 1.00 97.00 339 HIS A N 1
ATOM 2513 C CA . HIS A 1 339 ? -4.694 -0.926 -19.654 1.00 97.00 339 HIS A CA 1
ATOM 2514 C C . HIS A 1 339 ? -3.469 -1.808 -19.449 1.00 97.00 339 HIS A C 1
ATOM 2516 O O . HIS A 1 339 ? -2.377 -1.247 -19.433 1.00 97.00 339 HIS A O 1
ATOM 2522 N N . ARG A 1 340 ? -3.568 -3.139 -19.319 1.00 94.31 340 ARG A N 1
ATOM 2523 C CA . ARG A 1 340 ? -2.379 -3.986 -19.114 1.00 94.31 340 ARG A CA 1
ATOM 2524 C C . ARG A 1 340 ? -1.322 -3.726 -20.185 1.00 94.31 340 ARG A C 1
ATOM 2526 O O . ARG A 1 340 ? -1.606 -3.775 -21.383 1.00 94.31 340 ARG A O 1
ATOM 2533 N N . HIS A 1 341 ? -0.073 -3.516 -19.766 1.00 93.12 341 HIS A N 1
ATOM 2534 C CA . HIS A 1 341 ? 1.017 -3.389 -20.723 1.00 93.12 341 HIS A CA 1
ATOM 2535 C C . HIS A 1 341 ? 1.231 -4.724 -21.473 1.00 93.12 341 HIS A C 1
ATOM 2537 O O . HIS A 1 341 ? 1.539 -5.740 -20.849 1.00 93.12 341 HIS A O 1
ATOM 2543 N N . PRO A 1 342 ? 1.150 -4.753 -22.817 1.00 87.56 342 PRO A N 1
ATOM 2544 C CA . PRO A 1 342 ? 1.081 -6.000 -23.590 1.00 87.56 342 PRO A CA 1
ATOM 2545 C C . PRO A 1 342 ? 2.376 -6.820 -23.584 1.00 87.56 342 PRO A C 1
ATOM 2547 O O . PRO A 1 342 ? 2.380 -7.966 -24.019 1.00 87.56 342 PRO A O 1
ATOM 2550 N N . ARG A 1 343 ? 3.493 -6.232 -23.137 1.00 88.19 343 ARG A N 1
ATOM 2551 C CA . ARG A 1 343 ? 4.786 -6.928 -23.013 1.00 88.19 343 ARG A CA 1
ATOM 2552 C C . ARG A 1 343 ? 5.182 -7.194 -21.563 1.00 88.19 343 ARG A C 1
ATOM 2554 O O . ARG A 1 343 ? 6.334 -7.536 -21.331 1.00 88.19 343 ARG A O 1
ATOM 2561 N N . GLN A 1 344 ? 4.294 -6.955 -20.597 1.00 85.00 344 GLN A N 1
ATOM 2562 C CA . GLN A 1 344 ? 4.583 -7.290 -19.208 1.00 85.00 344 GLN A CA 1
ATOM 2563 C C . GLN A 1 344 ? 4.420 -8.810 -19.028 1.00 85.00 344 GLN A C 1
ATOM 2565 O O . GLN A 1 344 ? 3.319 -9.312 -19.245 1.00 85.00 344 GLN A O 1
ATOM 2570 N N . PRO A 1 345 ? 5.477 -9.556 -18.663 1.00 85.25 345 PRO A N 1
ATOM 2571 C CA . PRO A 1 345 ? 5.431 -11.017 -18.558 1.00 85.25 345 PRO A CA 1
ATOM 2572 C C . PRO A 1 345 ? 4.815 -11.461 -17.219 1.00 85.25 345 PRO A C 1
ATOM 2574 O O . PRO A 1 345 ? 5.462 -12.127 -16.409 1.00 85.25 345 PRO A O 1
ATOM 2577 N N . VAL A 1 346 ? 3.573 -11.049 -16.956 1.00 88.88 346 VAL A N 1
ATOM 2578 C CA . VAL A 1 346 ? 2.934 -11.237 -15.645 1.00 88.88 346 VAL A CA 1
ATOM 2579 C C . VAL A 1 346 ? 2.705 -12.703 -15.318 1.00 88.88 346 VAL A C 1
ATOM 2581 O O . VAL A 1 346 ? 2.890 -13.088 -14.172 1.00 88.88 346 VAL A O 1
ATOM 2584 N N . GLU A 1 347 ? 2.410 -13.540 -16.314 1.00 87.19 347 GLU A N 1
ATOM 2585 C CA . GLU A 1 347 ? 2.160 -14.970 -16.117 1.00 87.19 347 GLU A CA 1
ATOM 2586 C C . GLU A 1 347 ? 3.375 -15.677 -15.521 1.00 87.19 347 GLU A C 1
ATOM 2588 O O . GLU A 1 347 ? 3.216 -16.643 -14.783 1.00 87.19 347 GLU A O 1
ATOM 2593 N N . ARG A 1 348 ? 4.575 -15.182 -15.845 1.00 83.31 348 ARG A N 1
ATOM 2594 C CA . ARG A 1 348 ? 5.835 -15.731 -15.360 1.00 83.31 348 ARG A CA 1
ATOM 2595 C C . ARG A 1 348 ? 6.321 -15.036 -14.096 1.00 83.31 348 ARG A C 1
ATOM 2597 O O . ARG A 1 348 ? 6.778 -15.732 -13.208 1.00 83.31 348 ARG A O 1
ATOM 2604 N N . LEU A 1 349 ? 6.301 -13.701 -14.039 1.00 81.75 349 LEU A N 1
ATOM 2605 C CA . LEU A 1 349 ? 6.944 -12.959 -12.943 1.00 81.75 349 LEU A CA 1
ATOM 2606 C C . LEU A 1 349 ? 5.999 -12.686 -11.764 1.00 81.75 349 LEU A C 1
ATOM 2608 O O . LEU A 1 349 ? 6.435 -12.661 -10.623 1.00 81.75 349 LEU A O 1
ATOM 2612 N N . VAL A 1 350 ? 4.712 -12.451 -12.024 1.00 90.19 350 VAL A N 1
ATOM 2613 C CA . VAL A 1 350 ? 3.788 -11.863 -11.035 1.00 90.19 350 VAL A CA 1
ATOM 2614 C C . VAL A 1 350 ? 2.747 -12.877 -10.564 1.00 90.19 350 VAL A C 1
ATOM 2616 O O . VAL A 1 350 ? 2.476 -13.010 -9.373 1.00 90.19 350 VAL A O 1
ATOM 2619 N N . ASP A 1 351 ? 2.175 -13.633 -11.496 1.00 92.50 351 ASP A N 1
ATOM 2620 C CA . ASP A 1 351 ? 1.107 -14.593 -11.236 1.00 92.50 351 ASP A CA 1
ATOM 2621 C C . ASP A 1 351 ? 1.461 -15.685 -10.222 1.00 92.50 351 ASP A C 1
ATOM 2623 O O . ASP A 1 351 ? 0.573 -16.027 -9.438 1.00 92.50 351 ASP A O 1
ATOM 2627 N N . PRO A 1 352 ? 2.688 -16.245 -10.181 1.00 91.81 352 PRO A N 1
ATOM 2628 C CA . PRO A 1 352 ? 3.036 -17.244 -9.173 1.00 91.81 352 PRO A CA 1
ATOM 2629 C C . PRO A 1 352 ? 2.876 -16.712 -7.745 1.00 91.81 352 PRO A C 1
ATOM 2631 O O . PRO A 1 352 ? 2.233 -17.365 -6.919 1.00 91.81 352 PRO A O 1
ATOM 2634 N N . ARG A 1 353 ? 3.371 -15.495 -7.489 1.00 92.38 353 ARG A N 1
ATOM 2635 C CA . ARG A 1 353 ? 3.273 -14.815 -6.190 1.00 92.38 353 ARG A CA 1
ATOM 2636 C C . ARG A 1 353 ? 1.843 -14.411 -5.875 1.00 92.38 353 ARG A C 1
ATOM 2638 O O . ARG A 1 353 ? 1.308 -14.770 -4.828 1.00 92.38 353 ARG A O 1
ATOM 2645 N N . TRP A 1 354 ? 1.167 -13.795 -6.845 1.00 94.44 354 TRP A N 1
ATOM 2646 C CA . TRP A 1 354 ? -0.229 -13.401 -6.692 1.00 94.44 354 TRP A CA 1
ATOM 2647 C C . TRP A 1 354 ? -1.141 -14.600 -6.384 1.00 94.44 354 TRP A C 1
ATOM 2649 O O . TRP A 1 354 ? -1.988 -14.522 -5.496 1.00 94.44 354 TRP A O 1
ATOM 2659 N N . ARG A 1 355 ? -0.955 -15.746 -7.056 1.00 94.62 355 ARG A N 1
ATOM 2660 C CA . ARG A 1 355 ? -1.719 -16.978 -6.784 1.00 94.62 355 ARG A CA 1
ATOM 2661 C C . ARG A 1 355 ? -1.406 -17.561 -5.407 1.00 94.62 355 ARG A C 1
ATOM 2663 O O . ARG A 1 355 ? -2.337 -18.020 -4.749 1.00 94.62 355 ARG A O 1
ATOM 2670 N N . ALA A 1 356 ? -0.151 -17.516 -4.955 1.00 95.19 356 ALA A N 1
ATOM 2671 C CA . ALA A 1 356 ? 0.214 -17.918 -3.596 1.00 95.19 356 ALA A CA 1
ATOM 2672 C C . ALA A 1 356 ? -0.490 -17.034 -2.549 1.00 95.19 356 ALA A C 1
ATOM 2674 O O . ALA A 1 356 ? -1.124 -17.545 -1.624 1.00 95.19 356 ALA A O 1
ATOM 2675 N N . SER A 1 357 ? -0.486 -15.713 -2.759 1.00 96.56 357 SER A N 1
ATOM 2676 C CA . SER A 1 357 ? -1.200 -14.735 -1.928 1.00 96.56 357 SER A CA 1
ATOM 2677 C C . SER A 1 357 ? -2.716 -14.988 -1.903 1.00 96.56 357 SER A C 1
ATOM 2679 O O . SER A 1 357 ? -3.354 -14.944 -0.853 1.00 96.56 357 SER A O 1
ATOM 2681 N N . GLN A 1 358 ? -3.315 -15.354 -3.036 1.00 96.31 358 GLN A N 1
ATOM 2682 C CA . GLN A 1 358 ? -4.728 -15.745 -3.086 1.00 96.31 358 GLN A CA 1
ATOM 2683 C C . GLN A 1 358 ? -4.989 -17.077 -2.357 1.00 96.31 358 GLN A C 1
ATOM 2685 O O . GLN A 1 358 ? -6.032 -17.233 -1.721 1.00 96.31 358 GLN A O 1
ATOM 2690 N N . ALA A 1 359 ? -4.054 -18.030 -2.412 1.00 96.44 359 ALA A N 1
ATOM 2691 C CA . ALA A 1 359 ? -4.187 -19.329 -1.757 1.00 96.44 359 ALA A CA 1
ATOM 2692 C C . ALA A 1 359 ? -4.162 -19.219 -0.224 1.00 96.44 359 ALA A C 1
ATOM 2694 O O . ALA A 1 359 ? -5.006 -19.834 0.434 1.00 96.44 359 ALA A O 1
ATOM 2695 N N . VAL A 1 360 ? -3.274 -18.395 0.354 1.00 96.88 360 VAL A N 1
ATOM 2696 C CA . VAL A 1 360 ? -3.279 -18.167 1.812 1.00 96.88 360 VAL A CA 1
ATOM 2697 C C . VAL A 1 360 ? -4.597 -17.531 2.265 1.00 96.88 360 VAL A C 1
ATOM 2699 O O . VAL A 1 360 ? -5.187 -17.972 3.252 1.00 96.88 360 VAL A O 1
ATOM 2702 N N . LEU A 1 361 ? -5.136 -16.578 1.497 1.00 97.94 361 LEU A N 1
ATOM 2703 C CA . LEU A 1 361 ? -6.421 -15.934 1.792 1.00 97.94 361 LEU A CA 1
ATOM 2704 C C . LEU A 1 361 ? -7.617 -16.894 1.662 1.00 97.94 361 LEU A C 1
ATOM 2706 O O . LEU A 1 361 ? -8.604 -16.771 2.392 1.00 97.94 361 LEU A O 1
ATOM 2710 N N . ALA A 1 362 ? -7.537 -17.865 0.751 1.00 97.06 362 ALA A N 1
ATOM 2711 C CA . ALA A 1 362 ? -8.576 -18.872 0.550 1.00 97.06 362 ALA A CA 1
ATOM 2712 C C . ALA A 1 362 ? -8.633 -19.921 1.675 1.00 97.06 362 ALA A C 1
ATOM 2714 O O . ALA A 1 362 ? -9.679 -20.540 1.865 1.00 97.06 362 ALA A O 1
ATOM 2715 N N . SER A 1 363 ? -7.543 -20.109 2.429 1.00 93.81 363 SER A N 1
ATOM 2716 C CA . SER A 1 363 ? -7.420 -21.180 3.430 1.00 93.81 363 SER A CA 1
ATOM 2717 C C . SER A 1 363 ? -8.345 -21.060 4.648 1.00 93.81 363 SER A C 1
ATOM 2719 O O . SER A 1 363 ? -8.568 -22.079 5.286 1.00 93.81 363 SER A O 1
ATOM 2721 N N . ARG A 1 364 ? -8.868 -19.853 4.929 1.00 94.00 364 ARG A N 1
ATOM 2722 C CA . ARG A 1 364 ? -9.845 -19.429 5.964 1.00 94.00 364 ARG A CA 1
ATOM 2723 C C . ARG A 1 364 ? -10.045 -20.338 7.210 1.00 94.00 364 ARG A C 1
ATOM 2725 O O . ARG A 1 364 ? -10.404 -21.505 7.090 1.00 94.00 364 ARG A O 1
ATOM 2732 N N . PRO A 1 365 ? -10.066 -19.773 8.431 1.00 97.69 365 PRO A N 1
ATOM 2733 C CA . PRO A 1 365 ? -9.974 -18.349 8.728 1.00 97.69 365 PRO A CA 1
ATOM 2734 C C . PRO A 1 365 ? -8.537 -17.839 8.585 1.00 97.69 365 PRO A C 1
ATOM 2736 O O . PRO A 1 365 ? -7.590 -18.508 8.986 1.00 97.69 365 PRO A O 1
ATOM 2739 N N . VAL A 1 366 ? -8.379 -16.640 8.027 1.00 98.44 366 VAL A N 1
ATOM 2740 C CA . VAL A 1 366 ? -7.067 -15.997 7.901 1.00 98.44 366 VAL A CA 1
ATOM 2741 C C . VAL A 1 366 ? -6.607 -15.528 9.284 1.00 98.44 366 VAL A C 1
ATOM 2743 O O . VAL A 1 366 ? -7.388 -14.961 10.060 1.00 98.44 366 VAL A O 1
ATOM 2746 N N . THR A 1 367 ? -5.340 -15.783 9.599 1.00 98.44 367 THR A N 1
ATOM 2747 C CA . THR A 1 367 ? -4.691 -15.429 10.866 1.00 98.44 367 THR A CA 1
ATOM 2748 C C . THR A 1 367 ? -3.439 -14.601 10.606 1.00 98.44 367 THR A C 1
ATOM 2750 O O . THR A 1 367 ? -2.861 -14.661 9.522 1.00 98.44 367 THR A O 1
ATOM 2753 N N . VAL A 1 368 ? -2.996 -13.851 11.618 1.00 98.00 368 VAL A N 1
ATOM 2754 C CA . VAL A 1 368 ? -1.706 -13.146 11.572 1.00 98.00 368 VAL A CA 1
ATOM 2755 C C . VAL A 1 368 ? -0.570 -14.142 11.335 1.00 98.00 368 VAL A C 1
ATOM 2757 O O . VAL A 1 368 ? 0.237 -13.912 10.447 1.00 98.00 368 VAL A O 1
ATOM 2760 N N . ASP A 1 369 ? -0.565 -15.287 12.024 1.00 97.81 369 ASP A N 1
ATOM 2761 C CA . ASP A 1 369 ? 0.467 -16.321 11.854 1.00 97.81 369 ASP A CA 1
ATOM 2762 C C . ASP A 1 369 ? 0.530 -16.870 10.421 1.00 97.81 369 ASP A C 1
ATOM 2764 O O . ASP A 1 369 ? 1.618 -17.074 9.885 1.00 97.81 369 ASP A O 1
ATOM 2768 N N . ALA A 1 370 ? -0.621 -17.070 9.768 1.00 97.81 370 ALA A N 1
ATOM 2769 C CA . ALA A 1 370 ? -0.663 -17.499 8.371 1.00 97.81 370 ALA A CA 1
ATOM 2770 C C . ALA A 1 370 ? -0.092 -16.428 7.429 1.00 97.81 370 ALA A C 1
ATOM 2772 O O . ALA A 1 370 ? 0.629 -16.762 6.490 1.00 97.81 370 ALA A O 1
ATOM 2773 N N . LEU A 1 371 ? -0.370 -15.147 7.693 1.00 98.25 371 LEU A N 1
ATOM 2774 C CA . LEU A 1 371 ? 0.204 -14.037 6.927 1.00 98.25 371 LEU A CA 1
ATOM 2775 C C . LEU A 1 371 ? 1.711 -13.901 7.181 1.00 98.25 371 LEU A C 1
ATOM 2777 O O . LEU A 1 371 ? 2.462 -13.731 6.227 1.00 98.25 371 LEU A O 1
ATOM 2781 N N . VAL A 1 372 ? 2.172 -14.059 8.425 1.00 97.81 372 VAL A N 1
ATOM 2782 C CA . VAL A 1 372 ? 3.603 -14.097 8.768 1.00 97.81 372 VAL A CA 1
ATOM 2783 C C . VAL A 1 372 ? 4.298 -15.220 8.003 1.00 97.81 372 VAL A C 1
ATOM 2785 O O . VAL A 1 372 ? 5.316 -14.973 7.362 1.00 97.81 372 VAL A O 1
ATOM 2788 N N . ALA A 1 373 ? 3.753 -16.438 8.038 1.00 96.88 373 ALA A N 1
ATOM 2789 C CA . ALA A 1 373 ? 4.318 -17.576 7.320 1.00 96.88 373 ALA A CA 1
ATOM 2790 C C . ALA A 1 373 ? 4.354 -17.330 5.803 1.00 96.88 373 ALA A C 1
ATOM 2792 O O . ALA A 1 373 ? 5.370 -17.592 5.162 1.00 96.88 373 ALA A O 1
ATOM 2793 N N . HIS A 1 374 ? 3.281 -16.767 5.238 1.00 97.00 374 HIS A N 1
ATOM 2794 C CA . HIS A 1 374 ? 3.203 -16.432 3.816 1.00 97.00 374 HIS A CA 1
ATOM 2795 C C . HIS A 1 374 ? 4.242 -15.389 3.404 1.00 97.00 374 HIS A C 1
ATOM 2797 O O . HIS A 1 374 ? 5.019 -15.635 2.485 1.00 97.00 374 HIS A O 1
ATOM 2803 N N . LEU A 1 375 ? 4.330 -14.262 4.114 1.00 97.06 375 LEU A N 1
ATOM 2804 C CA . LEU A 1 375 ? 5.274 -13.187 3.793 1.00 97.06 375 LEU A CA 1
ATOM 2805 C C . LEU A 1 375 ? 6.748 -13.591 3.975 1.00 97.06 375 LEU A C 1
ATOM 2807 O O . LEU A 1 375 ? 7.628 -12.941 3.416 1.00 97.06 375 LEU A O 1
ATOM 2811 N N . ARG A 1 376 ? 7.019 -14.666 4.728 1.00 96.50 376 ARG A N 1
ATOM 2812 C CA . ARG A 1 376 ? 8.348 -15.283 4.895 1.00 96.50 376 ARG A CA 1
ATOM 2813 C C . ARG A 1 376 ? 8.699 -16.319 3.832 1.00 96.50 376 ARG A C 1
ATOM 2815 O O . ARG A 1 376 ? 9.847 -16.742 3.775 1.00 96.50 376 ARG A O 1
ATOM 2822 N N . SER A 1 377 ? 7.722 -16.782 3.062 1.00 94.00 377 SER A N 1
ATOM 2823 C CA . SER A 1 377 ? 7.866 -18.008 2.282 1.00 94.00 377 SER A CA 1
ATOM 2824 C C . SER A 1 377 ? 8.731 -17.843 1.028 1.00 94.00 377 SER A C 1
ATOM 2826 O O . SER A 1 377 ? 8.659 -16.836 0.315 1.00 94.00 377 SER A O 1
ATOM 2828 N N . HIS A 1 378 ? 9.490 -18.900 0.723 1.00 90.12 378 HIS A N 1
ATOM 2829 C CA . HIS A 1 378 ? 10.246 -19.060 -0.529 1.00 90.12 378 HIS A CA 1
ATOM 2830 C C . HIS A 1 378 ? 9.737 -20.208 -1.406 1.00 90.12 378 HIS A C 1
ATOM 2832 O O . HIS A 1 378 ? 10.270 -20.449 -2.483 1.00 90.12 378 HIS A O 1
ATOM 2838 N N . ASP A 1 379 ? 8.719 -20.923 -0.938 1.00 83.19 379 ASP A N 1
ATOM 2839 C CA . ASP A 1 379 ? 8.209 -22.168 -1.514 1.00 83.19 379 ASP A CA 1
ATOM 2840 C C . ASP A 1 379 ? 6.681 -22.173 -1.691 1.00 83.19 379 ASP A C 1
ATOM 2842 O O . ASP A 1 379 ? 6.118 -23.131 -2.218 1.00 83.19 379 ASP A O 1
ATOM 2846 N N . SER A 1 380 ? 5.994 -21.100 -1.288 1.00 75.62 380 SER A N 1
ATOM 2847 C CA . SER A 1 380 ? 4.538 -20.969 -1.444 1.00 75.62 380 SER A CA 1
ATOM 2848 C C . SER A 1 380 ? 4.107 -20.766 -2.898 1.00 75.62 380 SER A C 1
ATOM 2850 O O . SER A 1 380 ? 2.956 -21.029 -3.256 1.00 75.62 380 SER A O 1
ATOM 2852 N N . CYS A 1 381 ? 5.022 -20.310 -3.753 1.00 74.00 381 CYS A N 1
ATOM 2853 C CA . CYS A 1 381 ? 4.790 -20.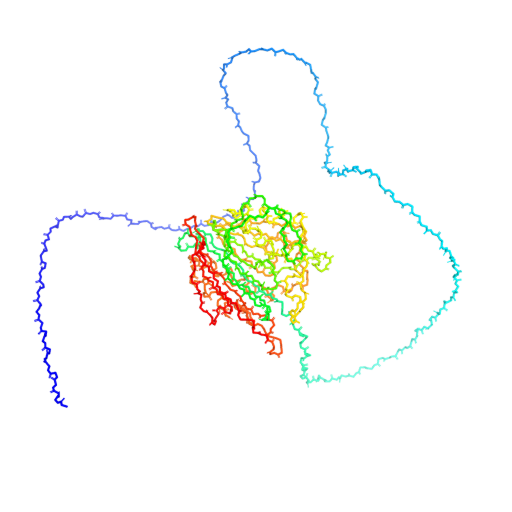205 -5.182 1.00 74.00 381 CYS A CA 1
ATOM 2854 C C . CYS A 1 381 ? 4.877 -21.598 -5.813 1.00 74.00 381 CYS A C 1
ATOM 2856 O O . CYS A 1 381 ? 5.883 -22.290 -5.698 1.00 74.00 381 CYS A O 1
ATOM 2858 N N . VAL A 1 382 ? 3.826 -21.998 -6.535 1.00 63.50 382 VAL A N 1
ATOM 2859 C CA . VAL A 1 382 ? 3.768 -23.306 -7.219 1.00 63.50 382 VAL A CA 1
ATOM 2860 C C . VAL A 1 382 ? 4.879 -23.452 -8.270 1.00 63.50 382 VAL A C 1
ATOM 2862 O O . VAL A 1 382 ? 5.329 -24.559 -8.564 1.00 63.50 382 VAL A O 1
ATOM 2865 N N . GLU A 1 383 ? 5.316 -22.338 -8.854 1.00 67.00 383 GLU A N 1
ATOM 2866 C CA . GLU A 1 383 ? 6.366 -22.307 -9.867 1.00 67.00 383 GLU A CA 1
ATOM 2867 C C . GLU A 1 383 ? 7.739 -22.088 -9.221 1.00 67.00 383 GLU A C 1
ATOM 2869 O O . GLU A 1 383 ? 7.961 -21.105 -8.514 1.00 67.00 383 GLU A O 1
ATOM 2874 N N . ALA A 1 384 ? 8.674 -23.002 -9.495 1.00 65.25 384 ALA A N 1
ATOM 2875 C CA . ALA A 1 384 ? 10.029 -22.943 -8.962 1.00 65.25 384 ALA A CA 1
ATOM 2876 C C . ALA A 1 384 ? 10.761 -21.661 -9.398 1.00 65.25 384 ALA A C 1
ATOM 2878 O O . ALA A 1 384 ? 10.756 -21.303 -10.577 1.00 65.25 384 ALA A O 1
ATOM 2879 N N . GLY A 1 385 ? 11.446 -21.021 -8.447 1.00 68.56 385 GLY A N 1
ATOM 2880 C CA . GLY A 1 385 ? 12.217 -19.793 -8.671 1.00 68.56 385 GLY A CA 1
ATOM 2881 C C . GLY A 1 385 ? 11.499 -18.503 -8.269 1.00 68.56 385 GLY A C 1
ATOM 2882 O O . GLY A 1 385 ? 12.118 -17.446 -8.338 1.00 68.56 385 GLY A O 1
ATOM 2883 N N . TRP A 1 386 ? 10.245 -18.586 -7.815 1.00 79.56 386 TRP A N 1
ATOM 2884 C CA . TRP A 1 386 ? 9.508 -17.459 -7.242 1.00 79.56 386 TRP A CA 1
ATOM 2885 C C . TRP A 1 386 ? 9.304 -17.646 -5.746 1.00 79.56 386 TRP A C 1
ATOM 2887 O O . TRP A 1 386 ? 9.018 -18.745 -5.279 1.00 79.56 386 TRP A O 1
ATOM 2897 N N . ALA A 1 387 ? 9.441 -16.554 -5.008 1.00 87.00 387 ALA A N 1
ATOM 2898 C CA . ALA A 1 387 ? 9.282 -16.488 -3.565 1.00 87.00 387 ALA A CA 1
ATOM 2899 C C . ALA A 1 387 ? 8.459 -15.248 -3.218 1.00 87.00 387 ALA A C 1
ATOM 2901 O O . ALA A 1 387 ? 8.481 -14.285 -3.981 1.00 87.00 387 ALA A O 1
ATOM 2902 N N . VAL A 1 388 ? 7.754 -15.270 -2.086 1.00 91.81 388 VAL A N 1
ATOM 2903 C CA . VAL A 1 388 ? 7.025 -14.100 -1.562 1.00 91.81 388 VAL A CA 1
ATOM 2904 C C . VAL A 1 388 ? 7.964 -13.212 -0.743 1.00 91.81 388 VAL A C 1
ATOM 2906 O O . VAL A 1 388 ? 7.851 -11.991 -0.767 1.00 91.81 388 VAL A O 1
ATOM 2909 N N . CYS A 1 389 ? 8.922 -13.813 -0.035 1.00 94.06 389 CYS A N 1
ATOM 2910 C CA . CYS A 1 389 ? 10.071 -13.086 0.492 1.00 94.06 389 CYS A CA 1
ATOM 2911 C C . CYS A 1 389 ? 11.118 -12.959 -0.623 1.00 94.06 389 CYS A C 1
ATOM 2913 O O . CYS A 1 389 ? 11.655 -13.963 -1.098 1.00 94.06 389 CYS A O 1
ATOM 2915 N N . MET A 1 390 ? 11.376 -11.738 -1.084 1.00 90.88 390 MET A N 1
ATOM 2916 C CA . MET A 1 390 ? 12.185 -11.476 -2.272 1.00 90.88 390 MET A CA 1
ATOM 2917 C C . MET A 1 390 ? 13.677 -11.417 -1.954 1.00 90.88 390 MET A C 1
ATOM 2919 O O . MET A 1 390 ? 14.097 -10.689 -1.056 1.00 90.88 390 MET A O 1
ATOM 2923 N N . HIS A 1 391 ? 14.465 -12.159 -2.738 1.00 89.19 391 HIS A N 1
ATOM 2924 C CA . HIS A 1 391 ? 15.933 -12.197 -2.694 1.00 89.19 391 HIS A CA 1
ATOM 2925 C C . HIS A 1 391 ? 16.509 -12.374 -4.104 1.00 89.19 391 HIS A C 1
ATOM 2927 O O . HIS A 1 391 ? 17.128 -13.394 -4.417 1.00 89.19 391 HIS A O 1
ATOM 2933 N N . ALA A 1 392 ? 16.247 -11.434 -5.009 1.00 86.94 392 ALA A N 1
ATOM 2934 C CA . ALA A 1 392 ? 16.754 -11.565 -6.366 1.00 86.94 392 ALA A CA 1
ATOM 2935 C C . ALA A 1 392 ? 18.177 -11.044 -6.510 1.00 86.94 392 ALA A C 1
ATOM 2937 O O . ALA A 1 392 ? 18.529 -9.968 -6.025 1.00 86.94 392 ALA A O 1
ATOM 2938 N N . ALA A 1 393 ? 18.961 -11.788 -7.287 1.00 85.94 393 ALA A N 1
ATOM 2939 C CA . ALA A 1 393 ? 20.299 -11.416 -7.701 1.00 85.94 393 ALA A CA 1
ATOM 2940 C C . ALA A 1 393 ? 20.489 -11.650 -9.205 1.00 85.94 393 ALA A C 1
ATOM 2942 O O . ALA A 1 393 ? 20.002 -12.636 -9.761 1.00 85.94 393 ALA A O 1
ATOM 2943 N N . VAL A 1 394 ? 21.245 -10.763 -9.850 1.00 83.31 394 VAL A N 1
ATOM 2944 C CA . VAL A 1 394 ? 21.714 -10.913 -11.233 1.00 83.31 394 VAL A CA 1
ATOM 2945 C C . VAL A 1 394 ? 23.228 -11.058 -11.184 1.00 83.31 394 VAL A C 1
ATOM 2947 O O . VAL A 1 394 ? 23.909 -10.231 -10.587 1.00 83.31 394 VAL A O 1
ATOM 2950 N N . ASP A 1 395 ? 23.757 -12.144 -11.752 1.00 86.50 395 ASP A N 1
ATOM 2951 C CA . ASP A 1 395 ? 25.191 -12.475 -11.724 1.00 86.50 395 ASP A CA 1
ATOM 2952 C C . ASP A 1 395 ? 25.802 -12.476 -10.305 1.00 86.50 395 ASP A C 1
ATOM 2954 O O . ASP A 1 395 ? 26.945 -12.078 -10.087 1.00 86.50 395 ASP A O 1
ATOM 2958 N N . GLY A 1 396 ? 25.019 -12.927 -9.317 1.00 84.31 396 GLY A N 1
ATOM 2959 C CA . GLY A 1 396 ? 25.421 -12.971 -7.906 1.00 84.31 396 GLY A CA 1
ATOM 2960 C C . GLY A 1 396 ? 25.371 -11.620 -7.187 1.00 84.31 396 GLY A C 1
ATOM 2961 O O . GLY A 1 396 ? 25.691 -11.556 -6.004 1.00 84.31 396 GLY A O 1
ATOM 2962 N N . VAL A 1 397 ? 24.950 -10.554 -7.871 1.00 85.50 397 VAL A N 1
ATOM 2963 C CA . VAL A 1 397 ? 24.762 -9.224 -7.292 1.00 85.50 397 VAL A CA 1
ATOM 2964 C C . VAL A 1 397 ? 23.294 -9.048 -6.902 1.00 85.50 397 VAL A C 1
ATOM 2966 O O . VAL A 1 397 ? 22.441 -9.129 -7.788 1.00 85.50 397 VAL A O 1
ATOM 2969 N N . PRO A 1 398 ? 22.978 -8.795 -5.620 1.00 87.12 398 PRO A N 1
ATOM 2970 C CA . PRO A 1 398 ? 21.624 -8.468 -5.184 1.00 87.12 398 PRO A CA 1
ATOM 2971 C C . PRO A 1 398 ? 21.035 -7.291 -5.970 1.00 87.12 398 PRO A C 1
ATOM 2973 O O . PRO A 1 398 ? 21.694 -6.264 -6.145 1.00 87.12 398 PRO A O 1
ATOM 2976 N N . VAL A 1 399 ? 19.806 -7.456 -6.460 1.00 88.44 399 VAL A N 1
ATOM 2977 C CA . VAL A 1 399 ? 19.093 -6.447 -7.260 1.00 88.44 399 VAL A CA 1
ATOM 2978 C C . VAL A 1 399 ? 17.764 -6.027 -6.653 1.00 88.44 399 VAL A C 1
ATOM 2980 O O . VAL A 1 399 ? 17.393 -4.876 -6.825 1.00 88.44 399 VAL A O 1
ATOM 2983 N N . GLU A 1 400 ? 17.060 -6.918 -5.958 1.00 89.00 400 GLU A N 1
ATOM 2984 C CA . GLU A 1 400 ? 15.760 -6.632 -5.341 1.00 89.00 400 GLU A CA 1
ATOM 2985 C C . GLU A 1 400 ? 15.587 -7.520 -4.111 1.00 89.00 400 GLU A C 1
ATOM 2987 O O . GLU A 1 400 ? 15.777 -8.735 -4.201 1.00 89.00 400 GLU A O 1
ATOM 2992 N N . HIS A 1 401 ? 15.195 -6.929 -2.987 1.00 91.69 401 HIS A N 1
ATOM 2993 C CA . HIS A 1 401 ? 14.998 -7.590 -1.704 1.00 91.69 401 HIS A CA 1
ATOM 2994 C C . HIS A 1 401 ? 13.681 -7.147 -1.060 1.00 91.69 401 HIS A C 1
ATOM 2996 O O . HIS A 1 401 ? 13.278 -5.999 -1.222 1.00 91.69 401 HIS A O 1
ATOM 3002 N N . THR A 1 402 ? 13.062 -7.989 -0.228 1.00 93.88 402 THR A N 1
ATOM 3003 C CA . THR A 1 402 ? 12.059 -7.474 0.719 1.00 93.88 402 THR A CA 1
ATOM 3004 C C . THR A 1 402 ? 12.774 -6.622 1.759 1.00 93.88 402 THR A C 1
ATOM 3006 O O . THR A 1 402 ? 13.482 -7.164 2.605 1.00 93.88 402 THR A O 1
ATOM 3009 N N . THR A 1 403 ? 12.645 -5.297 1.680 1.00 94.00 403 THR A N 1
ATOM 3010 C CA . THR A 1 403 ? 13.355 -4.363 2.572 1.00 94.00 403 THR A CA 1
ATOM 3011 C C . THR A 1 403 ? 12.491 -3.873 3.729 1.00 94.00 403 THR A C 1
ATOM 3013 O O . THR A 1 403 ? 13.030 -3.364 4.707 1.00 94.00 403 THR A O 1
ATOM 3016 N N . ALA A 1 404 ? 11.173 -4.062 3.673 1.00 96.44 404 ALA A N 1
ATOM 3017 C CA . ALA A 1 404 ? 10.281 -3.887 4.816 1.00 96.44 404 ALA A CA 1
ATOM 3018 C C . ALA A 1 404 ? 9.028 -4.754 4.674 1.00 96.44 404 ALA A C 1
ATOM 3020 O O . ALA A 1 404 ? 8.612 -5.093 3.562 1.00 96.44 404 ALA A O 1
ATOM 3021 N N . SER A 1 405 ? 8.402 -5.076 5.803 1.00 97.88 405 SER A N 1
ATOM 3022 C CA . SER A 1 405 ? 7.139 -5.808 5.821 1.00 97.88 405 SER A CA 1
ATOM 3023 C C . SER A 1 405 ? 6.251 -5.379 6.982 1.00 97.88 405 SER A C 1
ATOM 3025 O O . SER A 1 405 ? 6.735 -5.048 8.069 1.00 97.88 405 SER A O 1
ATOM 3027 N N . MET A 1 406 ? 4.941 -5.381 6.748 1.00 98.62 406 MET A N 1
ATOM 3028 C CA . MET A 1 406 ? 3.935 -5.000 7.732 1.00 98.62 406 MET A CA 1
ATOM 3029 C C . MET A 1 406 ? 2.711 -5.896 7.629 1.00 98.62 406 MET A C 1
ATOM 3031 O O . MET A 1 406 ? 2.176 -6.121 6.545 1.00 98.62 406 MET A O 1
ATOM 3035 N N . ILE A 1 407 ? 2.215 -6.334 8.781 1.00 98.81 407 ILE A N 1
ATOM 3036 C CA . ILE A 1 407 ? 0.901 -6.953 8.943 1.00 98.81 407 ILE A CA 1
ATOM 3037 C C . ILE A 1 407 ? 0.134 -6.111 9.956 1.00 98.81 407 ILE A C 1
ATOM 3039 O O . ILE A 1 407 ? 0.677 -5.775 10.999 1.00 98.81 407 ILE A O 1
ATOM 3043 N N . ALA A 1 408 ? -1.114 -5.763 9.685 1.00 98.75 408 ALA A N 1
ATOM 3044 C CA . ALA A 1 408 ? -1.939 -4.950 10.562 1.00 98.75 408 ALA A CA 1
ATOM 3045 C C . ALA A 1 408 ? -3.265 -5.643 10.865 1.00 98.75 408 ALA A C 1
ATOM 3047 O O . ALA A 1 408 ? -3.958 -6.102 9.959 1.00 98.75 408 ALA A O 1
ATOM 3048 N N . GLU A 1 409 ? -3.623 -5.688 12.145 1.00 98.75 409 GLU A N 1
ATOM 3049 C CA . GLU A 1 409 ? -4.955 -6.058 12.612 1.00 98.75 409 GLU A CA 1
ATOM 3050 C C . GLU A 1 409 ? -5.730 -4.770 12.913 1.00 98.75 409 GLU A C 1
ATOM 3052 O O . GLU A 1 409 ? -5.465 -4.081 13.903 1.00 98.75 409 GLU A O 1
ATOM 3057 N N . LEU A 1 410 ? -6.678 -4.441 12.033 1.00 98.75 410 LEU A N 1
ATOM 3058 C CA . LEU A 1 410 ? -7.435 -3.194 12.059 1.00 98.75 410 LEU A CA 1
ATOM 3059 C C . LEU A 1 410 ? -8.727 -3.381 12.852 1.00 98.75 410 LEU A C 1
ATOM 3061 O O . LEU A 1 410 ? -9.553 -4.248 12.542 1.00 98.75 410 LEU A O 1
ATOM 3065 N N . ARG A 1 411 ? -8.917 -2.553 13.880 1.00 96.50 411 ARG A N 1
ATOM 3066 C CA . ARG A 1 411 ? -10.119 -2.557 14.725 1.00 96.50 411 ARG A CA 1
ATOM 3067 C C . ARG A 1 411 ? -10.579 -1.128 15.011 1.00 96.50 411 ARG A C 1
ATOM 3069 O O . ARG A 1 411 ? -9.730 -0.259 15.200 1.00 96.50 411 ARG A O 1
ATOM 3076 N N . PRO A 1 412 ? -11.894 -0.886 15.183 1.00 90.12 412 PRO A N 1
ATOM 3077 C CA . PRO A 1 412 ? -12.393 0.448 15.531 1.00 90.12 412 PRO A CA 1
ATOM 3078 C C . PRO A 1 412 ? -11.895 0.949 16.895 1.00 90.12 412 PRO A C 1
ATOM 3080 O O . PRO A 1 412 ? -11.793 2.147 17.116 1.00 90.12 412 PRO A O 1
ATOM 3083 N N . ALA A 1 413 ? -11.604 0.029 17.822 1.00 87.38 413 ALA A N 1
ATOM 3084 C CA . ALA A 1 413 ? -11.196 0.335 19.195 1.00 87.38 413 ALA A CA 1
ATOM 3085 C C . ALA A 1 413 ? -9.669 0.440 19.388 1.00 87.38 413 ALA A C 1
ATOM 3087 O O . ALA A 1 413 ? -9.206 0.469 20.525 1.00 87.38 413 ALA A O 1
ATOM 3088 N N . GLY A 1 414 ? -8.895 0.451 18.299 1.00 93.38 414 GLY A N 1
ATOM 3089 C CA . GLY A 1 414 ? -7.433 0.493 18.332 1.00 93.38 414 GLY A CA 1
ATOM 3090 C C . GLY A 1 414 ? -6.818 -0.644 17.527 1.00 93.38 414 GLY A C 1
ATOM 3091 O O . GLY A 1 414 ? -7.154 -1.815 17.717 1.00 93.38 414 GLY A O 1
ATOM 3092 N N . SER A 1 415 ? -5.916 -0.283 16.619 1.00 97.88 415 SER A N 1
ATOM 3093 C CA . SER A 1 415 ? -5.263 -1.220 15.706 1.00 97.88 415 SER A CA 1
ATOM 3094 C C . SER A 1 415 ? -3.869 -1.592 16.204 1.00 97.88 415 SER A C 1
ATOM 3096 O O . SER A 1 415 ? -3.218 -0.833 16.926 1.00 97.88 415 SER A O 1
ATOM 3098 N N . ARG A 1 416 ? -3.400 -2.776 15.814 1.00 98.12 416 ARG A N 1
ATOM 3099 C CA . ARG A 1 416 ? -2.037 -3.250 16.091 1.00 98.12 416 ARG A CA 1
ATOM 3100 C C . ARG A 1 416 ? -1.372 -3.616 14.779 1.00 98.12 416 ARG A C 1
ATOM 3102 O O . ARG A 1 416 ? -2.055 -4.027 13.841 1.00 98.12 416 ARG A O 1
ATOM 3109 N N . ALA A 1 417 ? -0.059 -3.480 14.725 1.00 98.50 417 ALA A N 1
ATOM 3110 C CA . ALA A 1 417 ? 0.720 -3.911 13.582 1.00 98.50 417 ALA A CA 1
ATOM 3111 C C . ALA A 1 417 ? 1.922 -4.741 14.027 1.00 98.50 417 ALA A C 1
ATOM 3113 O O . ALA A 1 417 ? 2.437 -4.581 15.127 1.00 98.50 417 ALA A O 1
ATOM 3114 N N . TRP A 1 418 ? 2.360 -5.623 13.150 1.00 98.56 418 TRP A N 1
ATOM 3115 C CA . TRP A 1 418 ? 3.601 -6.367 13.219 1.00 98.56 418 TRP A CA 1
ATOM 3116 C C . TRP A 1 418 ? 4.456 -5.832 12.093 1.00 98.56 418 TRP A C 1
ATOM 3118 O O . TRP A 1 418 ? 4.081 -5.948 10.927 1.00 98.56 418 TRP A O 1
ATOM 3128 N N . VAL A 1 419 ? 5.571 -5.208 12.441 1.00 98.19 419 VAL A N 1
ATOM 3129 C CA . VAL A 1 419 ? 6.440 -4.528 11.486 1.00 98.19 419 VAL A CA 1
ATOM 3130 C C . VAL A 1 419 ? 7.844 -5.083 11.548 1.00 98.19 419 VAL A C 1
ATOM 3132 O O . VAL A 1 419 ? 8.308 -5.515 12.601 1.00 98.19 419 VAL A O 1
ATOM 3135 N N . LEU A 1 420 ? 8.528 -5.047 10.417 1.00 95.75 420 LEU A N 1
ATOM 3136 C CA . LEU A 1 420 ? 9.955 -5.299 10.346 1.00 95.75 420 LEU A CA 1
ATOM 3137 C C . LEU A 1 420 ? 10.583 -4.458 9.242 1.00 95.75 420 LEU A C 1
ATOM 3139 O O . LEU A 1 420 ? 9.921 -4.054 8.281 1.00 95.75 420 LEU A O 1
ATOM 3143 N N . VAL A 1 421 ? 11.883 -4.247 9.387 1.00 94.88 421 VAL A N 1
ATOM 3144 C CA . VAL A 1 421 ? 12.755 -3.749 8.333 1.00 94.88 421 VAL A CA 1
ATOM 3145 C C . VAL A 1 421 ? 13.760 -4.853 8.011 1.00 94.88 421 VAL A C 1
ATOM 3147 O O . VAL A 1 421 ? 14.238 -5.530 8.918 1.00 94.88 421 VAL A O 1
ATOM 3150 N N . GLY A 1 422 ? 14.033 -5.063 6.726 1.00 91.19 422 GLY A N 1
ATOM 3151 C CA . GLY A 1 422 ? 14.787 -6.205 6.212 1.00 91.19 422 GLY A CA 1
ATOM 3152 C C . GLY A 1 422 ? 13.896 -7.358 5.740 1.00 91.19 422 GLY A C 1
ATOM 3153 O O . GLY A 1 422 ? 12.689 -7.203 5.548 1.00 91.19 422 GLY A O 1
ATOM 3154 N N . HIS A 1 423 ? 14.506 -8.524 5.522 1.00 91.56 423 HIS A N 1
ATOM 3155 C CA . HIS A 1 423 ? 13.828 -9.694 4.959 1.00 91.56 423 HIS A CA 1
ATOM 3156 C C . HIS A 1 423 ? 13.016 -10.428 6.036 1.00 91.56 423 HIS A C 1
ATOM 3158 O O . HIS A 1 423 ? 13.610 -10.856 7.036 1.00 91.56 423 HIS A O 1
ATOM 3164 N N . PRO A 1 424 ? 11.703 -10.666 5.844 1.00 94.38 424 PRO A N 1
ATOM 3165 C CA . PRO A 1 424 ? 10.881 -11.398 6.803 1.00 94.38 424 PRO A CA 1
ATOM 3166 C C . PRO A 1 424 ? 11.424 -12.768 7.198 1.00 94.38 424 PRO A C 1
ATOM 3168 O O . PRO A 1 424 ? 11.203 -13.206 8.323 1.00 94.38 424 PRO A O 1
ATOM 3171 N N . CYS A 1 425 ? 12.110 -13.472 6.298 1.00 94.69 425 CYS A N 1
ATOM 3172 C CA . CYS A 1 425 ? 12.656 -14.796 6.589 1.00 94.69 425 CYS A CA 1
ATOM 3173 C C . CYS A 1 425 ? 13.848 -14.783 7.558 1.00 94.69 425 CYS A C 1
ATOM 3175 O O . CYS A 1 425 ? 14.128 -15.806 8.176 1.00 94.69 425 CYS A O 1
ATOM 3177 N N . GLU A 1 426 ? 14.521 -13.642 7.711 1.00 93.81 426 GLU A N 1
ATOM 3178 C CA . GLU A 1 426 ? 15.721 -13.484 8.544 1.00 93.81 426 GLU A CA 1
ATOM 3179 C C . GLU A 1 426 ? 15.479 -12.618 9.783 1.00 93.81 426 GLU A C 1
ATOM 3181 O O . GLU A 1 426 ? 16.240 -12.695 10.744 1.00 93.81 426 GLU A O 1
ATOM 3186 N N . HIS A 1 427 ? 14.408 -11.824 9.787 1.00 94.00 427 HIS A N 1
ATOM 3187 C CA . HIS A 1 427 ? 14.124 -10.852 10.838 1.00 94.00 427 HIS A CA 1
ATOM 3188 C C . HIS A 1 427 ? 12.834 -11.199 11.573 1.00 94.00 427 HIS A C 1
ATOM 3190 O O . HIS A 1 427 ? 11.910 -11.791 11.013 1.00 94.00 427 HIS A O 1
ATOM 3196 N N . GLU A 1 428 ? 12.749 -10.846 12.851 1.00 94.00 428 GLU A N 1
ATOM 3197 C CA . GLU A 1 428 ? 11.524 -10.992 13.635 1.00 94.00 428 GLU A CA 1
ATOM 3198 C C . GLU A 1 428 ? 10.593 -9.796 13.424 1.00 94.00 428 GLU A C 1
ATOM 3200 O O . GLU A 1 428 ? 11.037 -8.667 13.221 1.00 94.00 428 GLU A O 1
ATOM 3205 N N . TYR A 1 429 ? 9.285 -10.047 13.482 1.00 97.50 429 TYR A N 1
ATOM 3206 C CA . TYR A 1 429 ? 8.309 -8.965 13.508 1.00 97.50 429 TYR A CA 1
ATOM 3207 C C . TYR A 1 429 ? 8.242 -8.358 14.907 1.00 97.50 429 TYR A C 1
ATOM 3209 O O . TYR A 1 429 ? 8.060 -9.073 15.893 1.00 97.50 429 TYR A O 1
ATOM 3217 N N . VAL A 1 430 ? 8.291 -7.033 14.977 1.00 97.38 430 VAL A N 1
ATOM 3218 C CA . VAL A 1 430 ? 8.038 -6.270 16.196 1.00 97.38 430 VAL A CA 1
ATOM 3219 C C . VAL A 1 430 ? 6.568 -5.877 16.225 1.00 97.38 430 VAL A C 1
ATOM 3221 O O . VAL A 1 430 ? 6.056 -5.256 15.294 1.00 97.38 430 VAL A O 1
ATOM 3224 N N . GLU A 1 431 ? 5.875 -6.252 17.294 1.00 97.56 431 GLU A N 1
ATOM 3225 C CA . GLU A 1 431 ? 4.486 -5.860 17.504 1.00 97.56 431 GLU A CA 1
ATOM 3226 C C . GLU A 1 431 ? 4.402 -4.435 18.065 1.00 97.56 431 GLU A C 1
ATOM 3228 O O . GLU A 1 431 ? 5.069 -4.094 19.042 1.00 97.56 431 GLU A O 1
ATOM 3233 N N . VAL A 1 432 ? 3.543 -3.612 17.468 1.00 97.12 432 VAL A N 1
ATOM 3234 C CA . VAL A 1 432 ? 3.344 -2.206 17.815 1.00 97.12 432 VAL A CA 1
ATOM 3235 C C . VAL A 1 432 ? 1.859 -1.879 17.935 1.00 97.12 432 VAL A C 1
ATOM 3237 O O . VAL A 1 432 ? 1.009 -2.434 17.232 1.00 97.12 432 VAL A O 1
ATOM 3240 N N . VAL A 1 433 ? 1.534 -0.958 18.838 1.00 97.19 433 VAL A N 1
ATOM 3241 C CA . VAL A 1 433 ? 0.193 -0.373 18.945 1.00 97.19 433 VAL A CA 1
ATOM 3242 C C . VAL A 1 433 ? 0.154 0.872 18.066 1.00 97.19 433 VAL A C 1
ATOM 3244 O O . VAL A 1 433 ? 0.985 1.765 18.216 1.00 97.19 433 VAL A O 1
ATOM 3247 N N . VAL A 1 434 ? -0.796 0.932 17.132 1.00 97.44 434 VAL A N 1
ATOM 3248 C CA . VAL A 1 434 ? -0.954 2.099 16.255 1.00 97.44 434 VAL A CA 1
ATOM 3249 C C . VAL A 1 434 ? -1.459 3.273 17.094 1.00 97.44 434 VAL A C 1
ATOM 3251 O O . VAL A 1 434 ? -2.457 3.133 17.798 1.00 97.44 434 VAL A O 1
ATOM 3254 N N . GLY A 1 435 ? -0.778 4.418 17.021 1.00 95.50 435 GLY A N 1
ATOM 3255 C CA . GLY A 1 435 ? -1.044 5.581 17.879 1.00 95.50 435 GLY A CA 1
ATOM 3256 C C . GLY A 1 435 ? 0.123 5.951 18.793 1.00 95.50 435 GLY A C 1
ATOM 3257 O O . GLY A 1 435 ? 0.214 7.099 19.223 1.00 95.50 435 GLY A O 1
ATOM 3258 N N . GLU A 1 436 ? 1.025 5.005 19.063 1.00 93.94 436 GLU A N 1
ATOM 3259 C CA . GLU A 1 436 ? 2.139 5.199 19.990 1.00 93.94 436 GLU A CA 1
ATOM 3260 C C . GLU A 1 436 ? 3.441 5.578 19.264 1.00 93.94 436 GLU A C 1
ATOM 3262 O O . GLU A 1 436 ? 3.672 5.130 18.135 1.00 93.94 436 GLU A O 1
ATOM 3267 N N . PRO A 1 437 ? 4.328 6.372 19.898 1.00 95.25 437 PRO A N 1
ATOM 3268 C CA . PRO A 1 437 ? 5.657 6.645 19.365 1.00 95.25 437 PRO A CA 1
ATOM 3269 C C . PRO A 1 437 ? 6.426 5.351 19.086 1.00 95.25 437 PRO A C 1
ATOM 3271 O O . PRO A 1 437 ? 6.598 4.508 19.966 1.00 95.25 437 PRO A O 1
ATOM 3274 N N . PHE A 1 438 ? 6.918 5.214 17.859 1.00 96.19 438 PHE A N 1
ATOM 3275 C CA . PHE A 1 438 ? 7.673 4.051 17.417 1.00 96.19 438 PHE A CA 1
ATOM 3276 C C . PHE A 1 438 ? 8.628 4.439 16.291 1.00 96.19 438 PHE A C 1
ATOM 3278 O O . PHE A 1 438 ? 8.279 5.252 15.434 1.00 96.19 438 PHE A O 1
ATOM 3285 N N . GLU A 1 439 ? 9.810 3.833 16.270 1.00 94.62 439 GLU A N 1
ATOM 3286 C CA . GLU A 1 439 ? 10.773 3.970 15.183 1.00 94.62 439 GLU A CA 1
ATOM 3287 C C . GLU A 1 439 ? 11.627 2.703 15.085 1.00 94.62 439 GLU A C 1
ATOM 3289 O O . GLU A 1 439 ? 12.129 2.193 16.087 1.00 94.62 439 GLU A O 1
ATOM 3294 N N . LEU A 1 440 ? 11.776 2.202 13.863 1.00 93.50 440 LEU A N 1
ATOM 3295 C CA . LEU A 1 440 ? 12.632 1.094 13.480 1.00 93.50 440 LEU A CA 1
ATOM 3296 C C . LEU A 1 440 ? 13.346 1.493 12.190 1.00 93.50 440 LEU A C 1
ATOM 3298 O O . LEU A 1 440 ? 12.712 1.702 11.154 1.00 93.50 440 LEU A O 1
ATOM 3302 N N . LEU A 1 441 ? 14.665 1.630 12.273 1.00 90.88 441 LEU A N 1
ATOM 3303 C CA . LEU A 1 441 ? 15.497 2.104 11.175 1.00 90.88 441 LEU A CA 1
ATOM 3304 C C . LEU A 1 441 ? 16.055 0.928 10.375 1.00 90.88 441 LEU A C 1
ATOM 3306 O O . LEU A 1 441 ? 16.463 -0.073 10.959 1.00 90.88 441 LEU A O 1
ATOM 3310 N N . GLY A 1 442 ? 16.108 1.065 9.051 1.00 80.62 442 GLY A N 1
ATOM 3311 C CA . GLY A 1 442 ? 16.748 0.073 8.188 1.00 80.62 442 GLY A CA 1
ATOM 3312 C C . GLY A 1 442 ? 18.251 0.228 8.065 1.00 80.62 442 GLY A C 1
ATOM 3313 O O . GLY A 1 442 ? 18.772 1.339 7.989 1.00 80.62 442 GLY A O 1
ATOM 3314 N N . ASP A 1 443 ? 18.976 -0.872 7.945 1.00 70.94 443 ASP A N 1
ATOM 3315 C CA . ASP A 1 443 ? 20.379 -0.793 7.559 1.00 70.94 443 ASP A CA 1
ATOM 3316 C C . ASP A 1 443 ? 20.468 -0.641 6.037 1.00 70.94 443 ASP A C 1
ATOM 3318 O O . ASP A 1 443 ? 20.031 -1.507 5.280 1.00 70.94 443 ASP A O 1
ATOM 3322 N N . ALA A 1 444 ? 21.025 0.481 5.572 1.00 55.75 444 ALA A N 1
ATOM 3323 C CA . ALA A 1 444 ? 21.421 0.614 4.174 1.00 55.75 444 ALA A CA 1
ATOM 3324 C C . ALA A 1 444 ? 22.713 -0.186 3.997 1.00 55.75 444 ALA A C 1
ATOM 3326 O O . ALA A 1 444 ? 23.810 0.326 4.224 1.00 55.75 444 ALA A O 1
ATOM 3327 N N . THR A 1 445 ? 22.586 -1.469 3.674 1.00 52.22 445 THR A N 1
ATOM 3328 C CA . THR A 1 445 ? 23.746 -2.271 3.277 1.00 52.22 445 THR A CA 1
ATOM 3329 C C . THR A 1 445 ? 24.039 -1.958 1.809 1.00 52.22 445 THR A C 1
ATOM 3331 O O . THR A 1 445 ? 23.366 -2.446 0.908 1.00 52.22 445 THR A O 1
ATOM 3334 N N . GLY A 1 446 ? 24.972 -1.025 1.590 1.00 40.50 446 GLY A N 1
ATOM 3335 C CA . GLY A 1 446 ? 25.400 -0.558 0.262 1.00 40.50 446 GLY A CA 1
ATOM 3336 C C . GLY A 1 446 ? 26.323 -1.518 -0.479 1.00 40.50 446 GLY A C 1
ATOM 3337 O O . GLY A 1 446 ? 27.130 -2.195 0.199 1.00 40.50 446 GLY A O 1
#

Sequence (446 aa):
MRRPAPPASCPRRSTVSPTSSRSSARSPTAPICCPPACPRAGWVSTSRCTACPPVRRARCRSRSAGTGRGPPCCGSARAIRSSSPHPPWRPSGVRPSARARPCGPSRRVRPPCRSSCRSRTTPRRPPTGSTAAAPRSAEVVEPMCDTLVALPSATARGATLFAKNSDRPPDEAQDVRWSPPRLDPDVTRATHVAVPAHAQPTRGCLLSVPRWGWGAEHGVNDAGVAIGNEAIYTTLDPRSVPPALTGMDLVRLGLERSSSAAEAMEVLTSLLERHGQGGTGHDPAGRQGPRAYWSSFLIADPVEAFVVETSGREWASERVLDVRAISNRTTIPAFDAAHRHPRQPVERLVDPRWRASQAVLASRPVTVDALVAHLRSHDSCVEAGWAVCMHAAVDGVPVEHTTASMIAELRPAGSRAWVLVGHPCEHEYVEVVVGEPFELLGDATG

Foldseek 3Di:
DDDDDDDDDDDDDDDDDDDDDDDDDDDDDDDDDDDDDDDDDDDDDDDDDDDDDDDDDDDDDDDDDDDDDDDDDDDDDDDDDDDDDDDDDDDDDDDDDDDDDDDDDDDDDDDDDDDDDDDDDDDDDDDPDPPDDDPDDQDPQDFKKKKKWFALVQAPNSFIKIKIFGKAFLLFFKKWWKDAKDAFQAWDDFFFDIDGGDHDIWFIKGFTGGPNGPFGQWIATFLQKIKHKAFAAWPAHLVVDDAWHEPRNLRRQLRRQDNFLVSSVVRSLVRCLVTKYHWFPHRCPDPVHGDIGWIWMWMHARHWIKIWGDDTSDIDMDTDDGMAMDMHYDDPVVCRVHIHDPPDPCVPNPVQLRVLSVVLSVVGNRDPVSSLDQCQFPPSRPDPPDHNQDFDDGPNHTTMGRQKIKMKGHDSVWIKMFIDGGTSNVDGTDIDTRPDGDIDTGDSPD

Nearest PDB structures (foldseek):
  2rf8-assembly1_B  TM=5.601E-01  e=2.230E-08  unclassified
  8esl-assembly1_D  TM=6.192E-01  e=5.914E-07  Bacteroidales
  1keh-assembly1_A  TM=4.664E-01  e=2.750E-03  Brevundimonas diminuta

pLDDT: mean 75.04, std 29.14, range [23.47, 98.94]

Secondary structure (DSSP, 8-state):
------------------------------------------------------PPP-----------------------------------------------------------------PPPP-----PPPPPP--------EEEEE-GGGBTTSSEEEEEEEEE-TTS-EEEEEE----B-S-EE-SSSEE--B-SPPPPEEEEEETT-SS-SEEEETTS-EEEEEEE-BSS-GGGSPS-B-HHHHHHHHHHT-SSHHHHHHHHHHHHHHH-B-S-SS-TTSTT-----EEEEEEE-SS-EEEEEEETTEEEEEE-SSEEEEESS--SHHHHHHHB-TT--HHHHTHHHHHHHHHHHHTSSB-HHHHHHHHT-SS-SSSTT--SS-EEEETTEEEEEEEEEEEEEE-TT--EEEEEES-TTTSPPEEEETTS--EEPPP---